Protein AF-A0A8G0KVG5-F1 (afdb_monomer)

Organism: NCBI:txid996

Sequence (451 aa):
MLKKNELNSLFNLFVPVLEEIKNEADISKFNIPILVYTGDQNNLPTIFERLNSKGTQLSKYQIYAATWSSYSTISILNREITENIKKKYDRLLEEGYEVENYDGSPRSFYSSQFSYFEYLFGLGKHLCQKYEYLFKDSSKVEQEDSIGFNLVNICLGLAFNEMDKLPEHLSKYSLSDFESKLLDSVDITYNLLKGFISLKMNKQKRIPINHTEFQIISIIGKIFHSKYDTNLSIKSEWNEKHINLKNNIPYHYLYDIIREHWKGSGDSKAYSIIFSTRYETQIPKNTWKNVFEEWLVNELDKKEKQRVGVNDKAILFLKYLYTHSLSAYEEISDKQFDIEHLIPVDRLKNYATKNNGLPISALPNLCLLETKLNREKGNDTFYEHFDNLVSLGEFTIEQAQKEIQNIEKYTYTSKNDLSFVNNINQSNYISFLKNRHNKIVDLFFEANNIV

Structure (mmCIF, N/CA/C/O backbone):
data_AF-A0A8G0KVG5-F1
#
_entry.id   AF-A0A8G0KVG5-F1
#
loop_
_atom_site.group_PDB
_atom_site.id
_atom_site.type_symbol
_atom_site.label_atom_id
_atom_site.label_alt_id
_atom_site.label_comp_id
_atom_site.label_asym_id
_atom_site.label_entity_id
_atom_site.label_seq_id
_atom_site.pdbx_PDB_ins_code
_atom_site.Cartn_x
_atom_site.Cartn_y
_atom_site.Cartn_z
_atom_site.occupancy
_atom_site.B_iso_or_equiv
_atom_site.auth_seq_id
_atom_site.auth_comp_id
_atom_site.auth_asym_id
_atom_site.auth_atom_id
_atom_site.pdbx_PDB_model_num
ATOM 1 N N . MET A 1 1 ? 66.832 -30.769 -14.740 1.00 56.16 1 MET A N 1
ATOM 2 C CA . MET A 1 1 ? 66.245 -30.756 -16.097 1.00 56.16 1 MET A CA 1
ATOM 3 C C . MET A 1 1 ? 66.056 -32.196 -16.527 1.00 56.16 1 MET A C 1
ATOM 5 O O . MET A 1 1 ? 67.052 -32.906 -16.602 1.00 56.16 1 MET A O 1
ATOM 9 N N . LEU A 1 2 ? 64.809 -32.631 -16.727 1.00 53.88 2 LEU A N 1
ATOM 10 C CA . LEU A 1 2 ? 64.518 -33.954 -17.290 1.00 53.88 2 LEU A CA 1
ATOM 11 C C . LEU A 1 2 ? 65.190 -34.068 -18.661 1.00 53.88 2 LEU A C 1
ATOM 13 O O . LEU A 1 2 ? 65.205 -33.101 -19.430 1.00 53.88 2 LEU A O 1
ATOM 17 N N . LYS A 1 3 ? 65.781 -35.225 -18.962 1.00 67.31 3 LYS A N 1
ATOM 18 C CA . LYS A 1 3 ? 66.397 -35.447 -20.275 1.00 67.31 3 LYS A CA 1
ATOM 19 C C . LYS A 1 3 ? 65.288 -35.407 -21.330 1.00 67.31 3 LYS A C 1
ATOM 21 O O . LYS A 1 3 ? 64.184 -35.879 -21.086 1.00 67.31 3 LYS A O 1
ATOM 26 N N . LYS A 1 4 ? 65.571 -34.880 -22.527 1.00 68.50 4 LYS A N 1
ATOM 27 C CA . LYS A 1 4 ? 64.592 -34.737 -23.630 1.00 68.50 4 LYS A CA 1
ATOM 28 C C . LYS A 1 4 ? 63.790 -36.024 -23.908 1.00 68.50 4 LYS A C 1
ATOM 30 O O . LYS A 1 4 ? 62.610 -35.961 -24.228 1.00 68.50 4 LYS A O 1
ATOM 35 N N . ASN A 1 5 ? 64.412 -37.186 -23.709 1.00 68.25 5 ASN A N 1
ATOM 36 C CA . ASN A 1 5 ? 63.772 -38.493 -23.873 1.00 68.25 5 ASN A CA 1
ATOM 37 C C . ASN A 1 5 ? 62.755 -38.826 -22.765 1.00 68.25 5 ASN A C 1
ATOM 39 O O . ASN A 1 5 ? 61.749 -39.468 -23.045 1.00 68.25 5 ASN A O 1
ATOM 43 N N . GLU A 1 6 ? 62.978 -38.368 -21.533 1.00 71.56 6 GLU A N 1
ATOM 44 C CA . GLU A 1 6 ? 62.042 -38.542 -20.412 1.00 71.56 6 GLU A CA 1
ATOM 45 C C . GLU A 1 6 ? 60.817 -37.633 -20.583 1.00 71.56 6 GLU A C 1
ATOM 47 O O . GLU A 1 6 ? 59.695 -38.065 -20.348 1.00 71.56 6 GLU A O 1
ATOM 52 N N . LEU A 1 7 ? 61.022 -36.410 -21.084 1.00 72.44 7 LEU A N 1
ATOM 53 C CA . LEU A 1 7 ? 59.951 -35.470 -21.442 1.00 72.44 7 LEU A CA 1
ATOM 54 C C . LEU A 1 7 ? 59.075 -35.994 -22.589 1.00 72.44 7 LEU A C 1
ATOM 56 O O . LEU A 1 7 ? 57.854 -35.924 -22.501 1.00 72.44 7 LEU A O 1
ATOM 60 N N . ASN A 1 8 ? 59.684 -36.574 -23.627 1.00 74.00 8 ASN A N 1
ATOM 61 C CA . ASN A 1 8 ? 58.945 -37.201 -24.727 1.00 74.00 8 ASN A CA 1
ATOM 62 C C . ASN A 1 8 ? 58.163 -38.440 -24.269 1.00 74.00 8 ASN A C 1
ATOM 64 O O . ASN A 1 8 ? 57.038 -38.648 -24.710 1.00 74.00 8 ASN A O 1
ATOM 68 N N . SER A 1 9 ? 58.738 -39.246 -23.370 1.00 76.38 9 SER A N 1
ATOM 69 C CA . SER A 1 9 ? 58.044 -40.396 -22.778 1.00 76.38 9 SER A CA 1
ATOM 70 C C . SER A 1 9 ? 56.827 -39.955 -21.960 1.00 76.38 9 SER A C 1
ATOM 72 O O . SER A 1 9 ? 55.739 -40.498 -22.130 1.00 76.38 9 SER A O 1
ATOM 74 N N . LEU A 1 10 ? 56.988 -38.911 -21.137 1.00 75.88 10 LEU A N 1
ATOM 75 C CA . LEU A 1 10 ? 55.899 -38.331 -20.353 1.00 75.88 10 LEU A CA 1
ATOM 76 C C . LEU A 1 10 ? 54.796 -37.766 -21.261 1.00 75.88 10 LEU A C 1
ATOM 78 O O . LEU A 1 10 ? 53.624 -38.049 -21.049 1.00 75.88 10 LEU A O 1
ATOM 82 N N . PHE A 1 11 ? 55.167 -37.012 -22.300 1.00 77.19 11 PHE A N 1
ATOM 83 C CA . PHE A 1 11 ? 54.219 -36.445 -23.260 1.00 77.19 11 PHE A CA 1
ATOM 84 C C . PHE A 1 11 ? 53.420 -37.539 -23.978 1.00 77.19 11 PHE A C 1
ATOM 86 O O . PHE A 1 11 ? 52.197 -37.468 -24.034 1.00 77.19 11 PHE A O 1
ATOM 93 N N . ASN A 1 12 ? 54.087 -38.603 -24.432 1.00 81.25 12 ASN A N 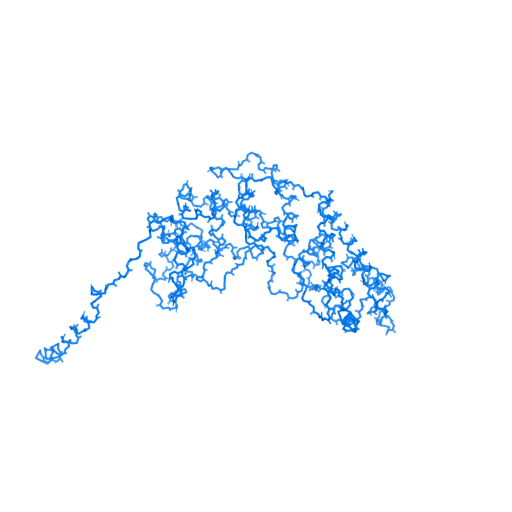1
ATOM 94 C CA . ASN A 1 12 ? 53.430 -39.743 -25.077 1.00 81.25 12 ASN A CA 1
ATOM 95 C C . ASN A 1 12 ? 52.484 -40.510 -24.139 1.00 81.25 12 ASN A C 1
ATOM 97 O O . ASN A 1 12 ? 51.557 -41.155 -24.616 1.00 81.25 12 ASN A O 1
ATOM 101 N N . LEU A 1 13 ? 52.690 -40.428 -22.822 1.00 82.50 13 LEU A N 1
ATOM 102 C CA . LEU A 1 13 ? 51.787 -40.986 -21.811 1.00 82.50 13 LEU A CA 1
ATOM 103 C C . LEU A 1 13 ? 50.518 -40.139 -21.630 1.00 82.50 13 LEU A C 1
ATOM 105 O O . LEU A 1 13 ? 49.460 -40.682 -21.327 1.00 82.50 13 LEU A O 1
ATOM 109 N N . PHE A 1 14 ? 50.613 -38.823 -21.840 1.00 79.69 14 PHE A N 1
ATOM 110 C CA . PHE A 1 14 ? 49.487 -37.890 -21.729 1.00 79.69 14 PHE A CA 1
ATOM 111 C C . PHE A 1 14 ? 48.660 -37.763 -23.010 1.00 79.69 14 PHE A C 1
ATOM 113 O O . PHE A 1 14 ? 47.478 -37.443 -22.922 1.00 79.69 14 PHE A O 1
ATOM 120 N N . VAL A 1 15 ? 49.240 -38.019 -24.188 1.00 85.75 15 VAL A N 1
ATOM 121 C CA . VAL A 1 15 ? 48.524 -37.931 -25.476 1.00 85.75 15 VAL A CA 1
ATOM 122 C C . VAL A 1 15 ? 47.227 -38.760 -25.491 1.00 85.75 15 VAL A C 1
ATOM 124 O O . VAL A 1 15 ? 46.194 -38.178 -25.813 1.00 85.75 15 VAL A O 1
ATOM 127 N N . PRO A 1 16 ? 47.208 -40.044 -25.076 1.00 87.31 16 PRO A N 1
ATOM 128 C CA . PRO A 1 16 ? 45.975 -40.835 -25.056 1.00 87.31 16 PRO A CA 1
ATOM 129 C C . PRO A 1 16 ? 44.911 -40.259 -24.116 1.00 87.31 16 PRO A C 1
ATOM 131 O O . PRO A 1 16 ? 43.738 -40.228 -24.465 1.00 87.31 16 PRO A O 1
ATOM 134 N N . VAL A 1 17 ? 45.324 -39.743 -22.952 1.00 85.69 17 VAL A N 1
ATOM 135 C CA . VAL A 1 17 ? 44.419 -39.117 -21.973 1.00 85.69 17 VAL A CA 1
ATOM 136 C C . VAL A 1 17 ? 43.808 -37.836 -22.543 1.00 85.69 17 VAL A C 1
ATOM 138 O O . VAL A 1 17 ? 42.618 -37.585 -22.381 1.00 85.69 17 VAL A O 1
ATOM 141 N N . LEU A 1 18 ? 44.601 -37.024 -23.249 1.00 84.00 18 LEU A N 1
ATOM 142 C CA . LEU A 1 18 ? 44.106 -35.823 -23.922 1.00 84.00 18 LEU A CA 1
ATOM 143 C C . LEU A 1 18 ? 43.159 -36.161 -25.079 1.00 84.00 18 LEU A C 1
ATOM 145 O O . LEU A 1 18 ? 42.185 -35.442 -25.289 1.00 84.00 18 LEU A O 1
ATOM 149 N N . GLU A 1 19 ? 43.420 -37.239 -25.820 1.00 86.69 19 GLU A N 1
ATOM 150 C CA . GLU A 1 19 ? 42.517 -37.724 -26.868 1.00 86.69 19 GLU A CA 1
ATOM 151 C C . GLU A 1 19 ? 41.203 -38.259 -26.290 1.00 86.69 19 GLU A C 1
ATOM 153 O O . GLU A 1 19 ? 40.143 -37.980 -26.845 1.00 86.69 19 GLU A O 1
ATOM 158 N N . GLU A 1 20 ? 41.247 -38.962 -25.159 1.00 85.19 20 GLU A N 1
ATOM 159 C CA . GLU A 1 20 ? 40.061 -39.448 -24.449 1.00 85.19 20 GLU A CA 1
ATOM 160 C C . GLU A 1 20 ? 39.215 -38.285 -23.918 1.00 85.19 20 GLU A C 1
ATOM 162 O O . GLU A 1 20 ? 38.034 -38.198 -24.248 1.00 85.19 20 GLU A O 1
ATOM 167 N N . ILE A 1 21 ? 39.831 -37.309 -23.237 1.00 83.75 21 ILE A N 1
ATOM 168 C CA . ILE A 1 21 ? 39.150 -36.079 -22.796 1.00 83.75 21 ILE A CA 1
ATOM 169 C C . ILE A 1 21 ? 38.545 -35.337 -23.990 1.00 83.75 21 ILE A C 1
ATOM 171 O O . ILE A 1 21 ? 37.406 -34.886 -23.921 1.00 83.75 21 ILE A O 1
ATOM 175 N N . LYS A 1 22 ? 39.279 -35.215 -25.102 1.00 82.94 22 LYS A N 1
ATOM 176 C CA . LYS A 1 22 ? 38.780 -34.555 -26.316 1.00 82.94 22 LYS A CA 1
ATOM 177 C C . LYS A 1 22 ? 37.585 -35.295 -26.920 1.00 82.94 22 LYS A C 1
ATOM 179 O O . LYS A 1 22 ? 36.676 -34.641 -27.417 1.00 82.94 22 LYS A O 1
ATOM 184 N N . ASN A 1 23 ? 37.588 -36.626 -26.887 1.00 82.06 23 ASN A N 1
ATOM 185 C CA . ASN A 1 23 ? 36.496 -37.449 -27.399 1.00 82.06 23 ASN A CA 1
ATOM 186 C C . ASN A 1 23 ? 35.261 -37.412 -26.489 1.00 82.06 23 ASN A C 1
ATOM 188 O O . ASN A 1 23 ? 34.146 -37.387 -27.005 1.00 82.06 23 ASN A O 1
ATOM 192 N N . GLU A 1 24 ? 35.438 -37.394 -25.166 1.00 78.75 24 GLU A N 1
ATOM 193 C CA . GLU A 1 24 ? 34.330 -37.281 -24.207 1.00 78.75 24 GLU A CA 1
ATOM 194 C C . GLU A 1 24 ? 33.759 -35.858 -24.130 1.00 78.75 24 GLU A C 1
ATOM 196 O O . GLU A 1 24 ? 32.553 -35.683 -23.965 1.00 78.75 24 GLU A O 1
ATOM 201 N N . ALA A 1 25 ? 34.599 -34.835 -24.311 1.00 75.75 25 ALA A N 1
ATOM 202 C CA . ALA A 1 25 ? 34.189 -33.432 -24.379 1.00 75.75 25 ALA A CA 1
ATOM 203 C C . ALA A 1 25 ? 33.683 -33.009 -25.774 1.00 75.75 25 ALA A C 1
ATOM 205 O O . ALA A 1 25 ? 33.349 -31.839 -25.978 1.00 75.75 25 ALA A O 1
ATOM 206 N N . ASP A 1 26 ? 33.629 -33.928 -26.746 1.00 77.25 26 ASP A N 1
ATOM 207 C CA . ASP A 1 26 ? 33.134 -33.655 -28.095 1.00 77.25 26 ASP A CA 1
ATOM 208 C C . ASP A 1 26 ? 31.605 -33.508 -28.104 1.00 77.25 26 ASP A C 1
ATOM 210 O O . ASP A 1 26 ? 30.842 -34.435 -28.397 1.00 77.25 26 ASP A O 1
ATOM 214 N N . ILE A 1 27 ? 31.150 -32.293 -27.805 1.00 76.38 27 ILE A N 1
ATOM 215 C CA . ILE A 1 27 ? 29.731 -31.939 -27.799 1.00 76.38 27 ILE A CA 1
ATOM 216 C C . ILE A 1 27 ? 29.104 -31.894 -29.203 1.00 76.38 27 ILE A C 1
ATOM 218 O O . ILE A 1 27 ? 27.886 -31.787 -29.313 1.00 76.38 27 ILE A O 1
ATOM 222 N N . SER A 1 28 ? 29.888 -32.016 -30.285 1.00 76.12 28 SER A N 1
ATOM 223 C CA . SER A 1 28 ? 29.360 -31.981 -31.661 1.00 76.12 28 SER A CA 1
ATOM 224 C C . SER A 1 28 ? 28.444 -33.167 -31.986 1.00 76.12 28 SER A C 1
ATOM 226 O O . SER A 1 28 ? 27.612 -33.085 -32.888 1.00 76.12 28 SER A O 1
ATOM 228 N N . LYS A 1 29 ? 28.567 -34.260 -31.223 1.00 72.62 29 LYS A N 1
ATOM 229 C CA . LYS A 1 29 ? 27.732 -35.464 -31.344 1.00 72.62 29 LYS A CA 1
ATOM 230 C C . LYS A 1 29 ? 26.440 -35.386 -30.532 1.00 72.62 29 LYS A C 1
ATOM 232 O O . LYS A 1 29 ? 25.602 -36.282 -30.642 1.00 72.62 29 LYS A O 1
ATOM 237 N N . PHE A 1 30 ? 26.263 -34.351 -29.708 1.00 73.12 30 PHE A N 1
ATOM 238 C CA . PHE A 1 30 ? 25.028 -34.164 -28.959 1.00 73.12 30 PHE A CA 1
ATOM 239 C C . PHE A 1 30 ? 23.945 -33.610 -29.881 1.00 73.12 30 PHE A C 1
ATOM 241 O O . PHE A 1 30 ? 24.033 -32.495 -30.391 1.00 73.12 30 PHE A O 1
ATOM 248 N N . ASN A 1 31 ? 22.873 -34.380 -30.048 1.00 70.62 31 ASN A N 1
ATOM 249 C CA . ASN A 1 31 ? 21.660 -33.880 -30.675 1.00 70.62 31 ASN A CA 1
ATOM 250 C C . ASN A 1 31 ? 20.958 -32.952 -29.682 1.00 70.62 31 ASN A C 1
ATOM 252 O O . ASN A 1 31 ? 20.288 -33.420 -28.761 1.00 70.62 31 ASN A O 1
ATOM 256 N N . ILE A 1 32 ? 21.127 -31.642 -29.855 1.00 70.56 32 ILE A N 1
ATOM 257 C CA . ILE A 1 32 ? 20.391 -30.646 -29.075 1.00 70.56 32 ILE A CA 1
ATOM 258 C C . ILE A 1 32 ? 18.950 -30.625 -29.600 1.00 70.56 32 ILE A C 1
ATOM 260 O O . ILE A 1 32 ? 18.738 -30.282 -30.766 1.00 70.56 32 ILE A O 1
ATOM 264 N N . PRO A 1 33 ? 17.943 -30.998 -28.792 1.00 67.50 33 PRO A N 1
ATOM 265 C CA . PRO A 1 33 ? 16.557 -30.912 -29.219 1.00 67.50 33 PRO A CA 1
ATOM 266 C C . PRO A 1 33 ? 16.169 -29.438 -29.366 1.00 67.50 33 PRO A C 1
ATOM 268 O O . PRO A 1 33 ? 16.133 -28.691 -28.390 1.00 67.50 33 PRO A O 1
ATOM 271 N N . ILE A 1 34 ? 15.872 -29.022 -30.596 1.00 70.25 34 ILE A N 1
ATOM 272 C CA . ILE A 1 34 ? 15.361 -27.683 -30.888 1.00 70.25 34 ILE A CA 1
ATOM 273 C C . ILE A 1 34 ? 13.839 -27.760 -30.913 1.00 70.25 34 ILE A C 1
ATOM 275 O O . ILE A 1 34 ? 13.256 -28.483 -31.722 1.00 70.25 34 ILE A O 1
ATOM 279 N N . LEU A 1 35 ? 13.190 -26.994 -30.039 1.00 67.94 35 LEU A N 1
ATOM 280 C CA . LEU A 1 35 ? 11.746 -26.817 -30.069 1.00 67.94 35 LEU A CA 1
ATOM 281 C C . LEU A 1 35 ? 11.436 -25.513 -30.801 1.00 67.94 35 LEU A C 1
ATOM 283 O O . LEU A 1 35 ? 11.705 -24.426 -30.299 1.00 67.94 35 LEU A O 1
ATOM 287 N N . VAL A 1 36 ? 10.882 -25.634 -32.006 1.00 75.38 36 VAL A N 1
ATOM 288 C CA . VAL A 1 36 ? 10.450 -24.486 -32.807 1.00 75.38 36 VAL A CA 1
ATOM 289 C C . VAL A 1 36 ? 8.970 -24.245 -32.540 1.00 75.38 36 VAL A C 1
ATOM 291 O O . VAL A 1 36 ? 8.126 -25.069 -32.887 1.00 75.38 36 VAL A O 1
ATOM 294 N N . TYR A 1 37 ? 8.655 -23.115 -31.914 1.00 76.88 37 TYR A N 1
ATOM 295 C CA . TYR A 1 37 ? 7.284 -22.652 -31.733 1.00 76.88 37 TYR A CA 1
ATOM 296 C C . TYR A 1 37 ? 6.958 -21.579 -32.778 1.00 76.88 37 TYR A C 1
ATOM 298 O O . TYR A 1 37 ? 7.712 -20.626 -32.947 1.00 76.88 37 TYR A O 1
ATOM 306 N N . THR A 1 38 ? 5.837 -21.744 -33.481 1.00 78.50 38 THR A N 1
ATOM 307 C CA . THR A 1 38 ? 5.419 -20.892 -34.611 1.00 78.50 38 THR A CA 1
ATOM 308 C C . THR A 1 38 ? 4.141 -20.088 -34.339 1.00 78.50 38 THR A C 1
ATOM 310 O O . THR A 1 38 ? 3.518 -19.594 -35.276 1.00 78.50 38 THR A O 1
ATOM 313 N N . GLY A 1 39 ? 3.710 -19.976 -33.078 1.00 80.00 39 GLY A N 1
ATOM 314 C CA . GLY A 1 39 ? 2.531 -19.188 -32.698 1.00 80.00 39 GLY A CA 1
ATOM 315 C C . GLY A 1 39 ? 2.872 -17.791 -32.170 1.00 80.00 39 GLY A C 1
ATOM 316 O O . GLY A 1 39 ? 4.007 -17.336 -32.272 1.00 80.00 39 GLY A O 1
ATOM 317 N N . ASP A 1 40 ? 1.884 -17.121 -31.566 1.00 76.88 40 ASP A N 1
ATOM 318 C CA . ASP A 1 40 ? 2.051 -15.783 -30.980 1.00 76.88 40 ASP A CA 1
ATOM 319 C C . ASP A 1 40 ? 3.157 -15.768 -29.908 1.00 76.88 40 ASP A C 1
ATOM 321 O O . ASP A 1 40 ? 3.127 -16.582 -28.974 1.00 76.88 40 ASP A O 1
ATOM 325 N N . GLN A 1 41 ? 4.104 -14.834 -30.051 1.00 72.19 41 GLN A N 1
ATOM 326 C CA . GLN A 1 41 ? 5.237 -14.593 -29.157 1.00 72.19 41 GLN A CA 1
ATOM 327 C C . GLN A 1 41 ? 4.792 -14.302 -27.717 1.00 72.19 41 GLN A C 1
ATOM 329 O O . GLN A 1 41 ? 5.483 -14.688 -26.776 1.00 72.19 41 GLN A O 1
ATOM 334 N N . ASN A 1 42 ? 3.593 -13.742 -27.530 1.00 71.00 42 ASN A N 1
ATOM 335 C CA . ASN A 1 42 ? 3.002 -13.495 -26.211 1.00 71.00 42 ASN A CA 1
ATOM 336 C C . ASN A 1 42 ? 2.798 -14.775 -25.386 1.00 71.00 42 ASN A C 1
ATOM 338 O O . ASN A 1 42 ? 2.718 -14.724 -24.160 1.00 71.00 42 ASN A O 1
ATOM 342 N N . ASN A 1 43 ? 2.739 -15.941 -26.037 1.00 75.06 43 ASN A N 1
ATOM 343 C CA . ASN A 1 43 ? 2.622 -17.227 -25.352 1.00 75.06 43 ASN A CA 1
ATOM 344 C C . ASN A 1 43 ? 3.979 -17.796 -24.915 1.00 75.06 43 ASN A C 1
ATOM 346 O O . ASN A 1 43 ? 3.994 -18.793 -24.188 1.00 75.06 43 ASN A O 1
ATOM 350 N N . LEU A 1 44 ? 5.110 -17.206 -25.336 1.00 74.19 44 LEU A N 1
ATOM 351 C CA . LEU A 1 44 ? 6.444 -17.710 -24.998 1.00 74.19 44 LEU A CA 1
ATOM 352 C C . LEU A 1 44 ? 6.640 -17.876 -23.488 1.00 74.19 44 LEU A C 1
ATOM 354 O O . LEU A 1 44 ? 7.084 -18.958 -23.106 1.00 74.19 44 LEU A O 1
ATOM 358 N N . PRO A 1 45 ? 6.258 -16.921 -22.611 1.00 70.75 45 PRO A N 1
ATOM 359 C CA . PRO A 1 45 ? 6.402 -17.116 -21.172 1.00 70.75 45 PRO A CA 1
ATOM 360 C C . PRO A 1 45 ? 5.681 -18.363 -20.656 1.00 70.75 45 PRO A C 1
ATOM 362 O O . PRO A 1 45 ? 6.278 -19.192 -19.973 1.00 70.75 45 PRO A O 1
ATOM 365 N N . THR A 1 46 ? 4.427 -18.559 -21.065 1.00 71.94 46 THR A N 1
ATOM 366 C CA . THR A 1 46 ? 3.624 -19.722 -20.667 1.00 71.94 46 THR A CA 1
ATOM 367 C C . THR A 1 46 ? 4.169 -21.035 -21.235 1.00 71.94 46 THR A C 1
ATOM 369 O O . THR A 1 46 ? 4.090 -22.076 -20.582 1.00 71.94 46 THR A O 1
ATOM 372 N N . ILE A 1 47 ? 4.720 -21.018 -22.451 1.00 74.50 47 ILE A N 1
ATOM 373 C CA . ILE A 1 47 ? 5.329 -22.197 -23.079 1.00 74.50 47 ILE A CA 1
ATOM 374 C C . ILE A 1 47 ? 6.625 -22.575 -22.360 1.00 74.50 47 ILE A C 1
ATOM 376 O O . ILE A 1 47 ? 6.806 -23.742 -22.012 1.00 74.50 47 ILE A O 1
ATOM 380 N N . PHE A 1 48 ? 7.491 -21.597 -22.084 1.00 72.06 48 PHE A N 1
ATOM 381 C CA . PHE A 1 48 ? 8.739 -21.812 -21.354 1.00 72.06 48 PHE A CA 1
ATOM 382 C C . PHE A 1 48 ? 8.490 -22.335 -19.936 1.00 72.06 48 PHE A C 1
ATOM 384 O O . PHE A 1 48 ? 9.135 -23.306 -19.541 1.00 72.06 48 PHE A O 1
ATOM 391 N N . GLU A 1 49 ? 7.521 -21.777 -19.201 1.00 69.50 49 GLU A N 1
ATOM 392 C CA . GLU A 1 49 ? 7.127 -22.281 -17.874 1.00 69.50 49 GLU A CA 1
ATOM 393 C C . GLU A 1 49 ? 6.688 -23.753 -17.914 1.00 69.50 49 GLU A C 1
ATOM 395 O O . GLU A 1 49 ? 7.063 -24.540 -17.043 1.00 69.50 49 GLU A O 1
ATOM 400 N N . ARG A 1 50 ? 5.917 -24.156 -18.935 1.00 71.38 50 ARG A N 1
ATOM 401 C CA . ARG A 1 50 ? 5.445 -25.545 -19.082 1.00 71.38 50 ARG A CA 1
ATOM 402 C C . ARG A 1 50 ? 6.559 -26.518 -19.463 1.00 71.38 50 ARG A C 1
ATOM 404 O O . ARG A 1 50 ? 6.534 -27.665 -19.020 1.00 71.38 50 ARG A O 1
ATOM 411 N N . LEU A 1 51 ? 7.512 -26.085 -20.287 1.00 70.94 51 LEU A N 1
ATOM 412 C CA . LEU A 1 51 ? 8.631 -26.918 -20.734 1.00 70.94 51 LEU A CA 1
ATOM 413 C C . LEU A 1 51 ? 9.680 -27.106 -19.628 1.00 70.94 51 LEU A C 1
ATOM 415 O O . LEU A 1 51 ? 10.113 -28.231 -19.377 1.00 70.94 51 LEU A O 1
ATOM 419 N N . ASN A 1 52 ? 10.033 -26.040 -18.904 1.00 64.94 52 ASN A N 1
ATOM 420 C CA . ASN A 1 52 ? 11.040 -26.062 -17.839 1.00 64.94 52 ASN A CA 1
ATOM 421 C C . ASN A 1 52 ? 10.449 -26.457 -16.473 1.00 64.94 52 ASN A C 1
ATOM 423 O O . ASN A 1 52 ? 10.563 -25.738 -15.483 1.00 64.94 52 ASN A O 1
ATOM 427 N N . SER A 1 53 ? 9.839 -27.643 -16.397 1.00 61.41 53 SER A N 1
ATOM 428 C CA . SER A 1 53 ? 9.234 -28.153 -15.152 1.00 61.41 53 SER A CA 1
ATOM 429 C C . SER A 1 53 ? 10.230 -28.766 -14.153 1.00 61.41 53 SER A C 1
ATOM 431 O O . SER A 1 53 ? 9.870 -28.968 -12.995 1.00 61.41 53 SER A O 1
ATOM 433 N N . LYS A 1 54 ? 11.469 -29.079 -14.572 1.00 59.19 54 LYS A N 1
ATOM 434 C CA . LYS A 1 54 ? 12.478 -29.778 -13.741 1.00 59.19 54 LYS A CA 1
ATOM 435 C C . LYS A 1 54 ? 13.836 -29.064 -13.599 1.00 59.19 54 LYS A C 1
ATOM 437 O O . LYS A 1 54 ? 14.678 -29.558 -12.857 1.00 59.19 54 LYS A O 1
ATOM 442 N N . GLY A 1 55 ? 14.058 -27.946 -14.298 1.00 63.97 55 GLY A N 1
ATOM 443 C CA . GLY A 1 55 ? 15.287 -27.136 -14.223 1.00 63.97 55 GLY A CA 1
ATOM 444 C C . GLY A 1 55 ? 15.073 -25.798 -13.505 1.00 63.97 55 GLY A C 1
ATOM 445 O O . GLY A 1 55 ? 13.980 -25.535 -13.007 1.00 63.97 55 GLY A O 1
ATOM 446 N N . THR A 1 56 ? 16.097 -24.936 -13.470 1.00 68.44 56 THR A N 1
ATOM 447 C CA . THR A 1 56 ? 15.962 -23.558 -12.963 1.00 68.44 56 THR A CA 1
ATOM 448 C C . THR A 1 56 ? 14.928 -22.808 -13.801 1.00 68.44 56 THR A C 1
ATOM 450 O O . THR A 1 56 ? 15.129 -22.582 -14.994 1.00 68.44 56 THR A O 1
ATOM 453 N N . GLN A 1 57 ? 13.797 -22.457 -13.188 1.00 70.12 57 GLN A N 1
ATOM 454 C CA . GLN A 1 57 ? 12.717 -21.750 -13.868 1.00 70.12 57 GLN A CA 1
ATOM 455 C C . GLN A 1 57 ? 13.110 -20.296 -14.115 1.00 70.12 57 GLN A C 1
ATOM 457 O O . GLN A 1 57 ? 13.457 -19.578 -13.177 1.00 70.12 57 GLN A O 1
ATOM 462 N N . LEU A 1 58 ? 13.029 -19.870 -15.376 1.00 76.44 58 LEU A N 1
ATOM 463 C CA . LEU A 1 58 ? 13.176 -18.465 -15.732 1.00 76.44 58 LEU A CA 1
ATOM 464 C C . LEU A 1 58 ? 11.926 -17.696 -15.306 1.00 76.44 58 LEU A C 1
ATOM 466 O O . LEU A 1 58 ? 10.804 -18.163 -15.512 1.00 76.44 58 LEU A O 1
ATOM 470 N N . SER A 1 59 ? 12.110 -16.504 -14.746 1.00 84.38 59 SER A N 1
ATOM 471 C CA . SER A 1 59 ? 10.994 -15.602 -14.479 1.00 84.38 59 SER A CA 1
ATOM 472 C C . SER A 1 59 ? 10.407 -15.078 -15.795 1.00 84.38 59 SER A C 1
ATOM 474 O O . SER A 1 59 ? 11.098 -14.992 -16.814 1.00 84.38 59 SER A O 1
ATOM 476 N N . LYS A 1 60 ? 9.131 -14.665 -15.792 1.00 86.81 60 LYS A N 1
ATOM 477 C CA . LYS A 1 60 ? 8.498 -14.065 -16.983 1.00 86.81 60 LYS A CA 1
ATOM 478 C C . LYS A 1 60 ? 9.319 -12.903 -17.565 1.00 86.81 60 LYS A C 1
ATOM 480 O O . LYS A 1 60 ? 9.375 -12.734 -18.777 1.00 86.81 60 LYS A O 1
ATOM 485 N N . TYR A 1 61 ? 9.988 -12.134 -16.701 1.00 90.88 61 TYR A N 1
ATOM 486 C CA . TYR A 1 61 ? 10.829 -11.001 -17.086 1.00 90.88 61 TYR A CA 1
ATOM 487 C C . TYR A 1 61 ? 12.117 -11.447 -17.773 1.00 90.88 61 TYR A C 1
ATOM 489 O O . TYR A 1 61 ? 12.525 -10.832 -18.751 1.00 90.88 61 TYR A O 1
ATOM 497 N N . GLN A 1 62 ? 12.720 -12.544 -17.312 1.00 87.69 62 GLN A N 1
ATOM 498 C CA . GLN A 1 62 ? 13.869 -13.162 -17.974 1.00 87.69 62 GLN A CA 1
ATOM 499 C C . GLN A 1 62 ? 13.486 -13.739 -19.345 1.00 87.69 62 GLN A C 1
ATOM 501 O O . GLN A 1 62 ? 14.262 -13.643 -20.292 1.00 87.69 62 GLN A O 1
ATOM 506 N N . ILE A 1 63 ? 12.271 -14.282 -19.483 1.00 85.75 63 ILE A N 1
ATOM 507 C CA . ILE A 1 63 ? 11.767 -14.762 -20.778 1.00 85.75 63 ILE A CA 1
ATOM 508 C C . ILE A 1 63 ? 11.573 -13.594 -21.756 1.00 85.75 63 ILE A C 1
ATOM 510 O O . ILE A 1 63 ? 12.024 -13.685 -22.896 1.00 85.75 63 ILE A O 1
ATOM 514 N N . TYR A 1 64 ? 10.981 -12.475 -21.318 1.00 87.19 64 TYR A N 1
ATOM 515 C CA . TYR A 1 64 ? 10.915 -11.265 -22.148 1.00 87.19 64 TYR A CA 1
ATOM 516 C C . TYR A 1 64 ? 12.310 -10.738 -22.499 1.00 87.19 64 TYR A C 1
ATOM 518 O O . TYR A 1 64 ? 12.565 -10.424 -23.659 1.00 87.19 64 TYR A O 1
ATOM 526 N N . ALA A 1 65 ? 13.244 -10.729 -21.547 1.00 87.31 65 ALA A N 1
ATOM 527 C CA . ALA A 1 65 ? 14.614 -10.280 -21.780 1.00 87.31 65 ALA A CA 1
ATOM 528 C C . ALA A 1 65 ? 15.330 -11.056 -22.893 1.00 87.31 65 ALA A C 1
ATOM 530 O O . ALA A 1 65 ? 16.060 -10.456 -23.678 1.00 87.31 65 ALA A O 1
ATOM 531 N N . ALA A 1 66 ? 15.078 -12.363 -23.025 1.00 84.62 66 ALA A N 1
ATOM 532 C CA . ALA A 1 66 ? 15.642 -13.165 -24.113 1.00 84.62 66 ALA A CA 1
ATOM 533 C C . ALA A 1 66 ? 15.201 -12.668 -25.505 1.00 84.62 66 ALA A C 1
ATOM 535 O O . ALA A 1 66 ? 15.974 -12.719 -26.466 1.00 84.62 66 ALA A O 1
ATOM 536 N N . THR A 1 67 ? 13.982 -12.129 -25.607 1.00 84.62 67 THR A N 1
ATOM 537 C CA . THR A 1 67 ? 13.454 -11.537 -26.848 1.00 84.62 67 THR A CA 1
ATOM 538 C C . THR A 1 67 ? 14.040 -10.158 -27.157 1.00 84.62 67 THR A C 1
ATOM 540 O O . THR A 1 67 ? 13.892 -9.666 -28.271 1.00 84.62 67 THR A O 1
ATOM 543 N N . TRP A 1 68 ? 14.748 -9.542 -26.205 1.00 90.00 68 TRP A N 1
ATOM 544 C CA . TRP A 1 68 ? 15.337 -8.210 -26.355 1.00 90.00 68 TRP A CA 1
ATOM 545 C C . TRP A 1 68 ? 16.788 -8.223 -26.851 1.00 90.00 68 TRP A C 1
ATOM 547 O O . TRP A 1 68 ? 17.403 -7.166 -26.976 1.00 90.00 68 TRP A O 1
ATOM 557 N N . SER A 1 69 ? 17.338 -9.399 -27.159 1.00 79.94 69 SER A N 1
ATOM 558 C CA . SER A 1 69 ? 18.731 -9.586 -27.595 1.00 79.94 69 SER A CA 1
ATOM 559 C C . SER A 1 69 ? 19.121 -8.797 -28.853 1.00 79.94 69 SER A C 1
ATOM 561 O O . SER A 1 69 ? 20.300 -8.526 -29.060 1.00 79.94 69 SER A O 1
ATOM 563 N N . SER A 1 70 ? 18.154 -8.393 -29.682 1.00 85.44 70 SER A N 1
ATOM 564 C CA . SER A 1 70 ? 18.386 -7.581 -30.883 1.00 85.44 70 SER A CA 1
ATOM 565 C C . SER A 1 70 ? 18.467 -6.071 -30.630 1.00 85.44 70 SER A C 1
ATOM 567 O O . SER A 1 70 ? 18.785 -5.328 -31.558 1.00 85.44 70 SER A O 1
ATOM 569 N N . TYR A 1 71 ? 18.137 -5.590 -29.428 1.00 88.50 71 TYR A N 1
ATOM 570 C CA . TYR A 1 71 ? 18.148 -4.159 -29.118 1.00 88.50 71 TYR A CA 1
ATOM 571 C C . TYR A 1 71 ? 19.526 -3.698 -28.640 1.00 88.50 71 TYR A C 1
ATOM 573 O O . TYR A 1 71 ? 20.214 -4.396 -27.897 1.00 88.50 71 TYR A O 1
ATOM 581 N N . SER A 1 72 ? 19.908 -2.484 -29.041 1.00 88.25 72 SER A N 1
ATOM 582 C CA . SER A 1 72 ? 21.152 -1.855 -28.598 1.00 88.25 72 SER A CA 1
ATOM 583 C C . SER A 1 72 ? 21.167 -1.636 -27.086 1.00 88.25 72 SER A C 1
ATOM 585 O O . SER A 1 72 ? 20.147 -1.322 -26.473 1.00 88.25 72 SER A O 1
ATOM 587 N N . THR A 1 73 ? 22.354 -1.738 -26.496 1.00 91.06 73 THR A N 1
ATOM 588 C CA . THR A 1 73 ? 22.586 -1.387 -25.094 1.00 91.06 73 THR A CA 1
ATOM 589 C C . THR A 1 73 ? 22.426 0.119 -24.856 1.00 91.06 73 THR A C 1
ATOM 591 O O . THR A 1 73 ? 22.621 0.926 -25.767 1.00 91.06 73 THR A O 1
ATOM 594 N N . ILE A 1 74 ? 22.110 0.497 -23.620 1.00 93.75 74 ILE A N 1
ATOM 595 C CA . ILE A 1 74 ? 21.799 1.861 -23.187 1.00 93.75 74 ILE A CA 1
ATOM 596 C C . ILE A 1 74 ? 22.736 2.334 -22.072 1.00 93.75 74 ILE A C 1
ATOM 598 O O . ILE A 1 74 ? 23.262 1.542 -21.292 1.00 93.75 74 ILE A O 1
ATOM 602 N N . SER A 1 75 ? 22.902 3.651 -21.960 1.00 93.00 75 SER A N 1
ATOM 603 C CA . SER A 1 75 ? 23.631 4.283 -20.856 1.00 93.00 75 SER A CA 1
ATOM 604 C C . SER A 1 75 ? 22.674 4.665 -19.728 1.00 93.00 75 SER A C 1
ATOM 606 O O . SER A 1 75 ? 21.668 5.335 -19.972 1.00 93.00 75 SER A O 1
ATOM 608 N N . ILE A 1 76 ? 22.998 4.276 -18.492 1.00 94.62 76 ILE A N 1
ATOM 609 C CA . ILE A 1 76 ? 22.211 4.590 -17.293 1.00 94.62 76 ILE A CA 1
ATOM 610 C C . ILE A 1 76 ? 22.963 5.646 -16.477 1.00 94.62 76 ILE A C 1
ATOM 612 O O . ILE A 1 76 ? 24.048 5.388 -15.965 1.00 94.62 76 ILE A O 1
ATOM 616 N N . LEU A 1 77 ? 22.382 6.842 -16.333 1.00 93.06 77 LEU A N 1
ATOM 617 C CA . LEU A 1 77 ? 23.012 7.941 -15.583 1.00 93.06 77 LEU A CA 1
ATOM 618 C C . LEU A 1 77 ? 22.754 7.873 -14.071 1.00 93.06 77 LEU A C 1
ATOM 620 O O . LEU A 1 77 ? 23.514 8.443 -13.284 1.00 93.06 77 LEU A O 1
ATOM 624 N N . ASN A 1 78 ? 21.677 7.208 -13.653 1.00 94.88 78 ASN A N 1
ATOM 625 C CA . ASN A 1 78 ? 21.296 7.117 -12.251 1.00 94.88 78 ASN A CA 1
ATOM 626 C C . ASN A 1 78 ? 22.142 6.074 -11.517 1.00 94.88 78 ASN A C 1
ATOM 628 O O . ASN A 1 78 ? 22.005 4.865 -11.724 1.00 94.88 78 ASN A O 1
ATOM 632 N N . ARG A 1 79 ? 22.996 6.566 -10.614 1.00 93.88 79 ARG A N 1
ATOM 633 C CA . ARG A 1 79 ? 23.932 5.724 -9.869 1.00 93.88 79 ARG A CA 1
ATOM 634 C C . ARG A 1 79 ? 23.236 4.702 -8.982 1.00 93.88 79 ARG A C 1
ATOM 636 O O . ARG A 1 79 ? 23.679 3.563 -8.959 1.00 93.88 79 ARG A O 1
ATOM 643 N N . GLU A 1 80 ? 22.131 5.054 -8.332 1.00 95.38 80 GLU A N 1
ATOM 644 C CA . GLU A 1 80 ? 21.398 4.133 -7.450 1.00 95.38 80 GLU A CA 1
ATOM 645 C C . GLU A 1 80 ? 20.858 2.911 -8.213 1.00 95.38 80 GLU A C 1
ATOM 647 O O . GLU A 1 80 ? 20.824 1.798 -7.689 1.00 95.38 80 GLU A O 1
ATOM 652 N N . ILE A 1 81 ? 20.479 3.095 -9.482 1.00 96.50 81 ILE A N 1
ATOM 653 C CA . ILE A 1 81 ? 20.061 1.999 -10.368 1.00 96.50 81 ILE A CA 1
ATOM 654 C C . ILE A 1 81 ? 21.268 1.134 -10.733 1.00 96.50 81 ILE A C 1
ATOM 656 O O . ILE A 1 81 ? 21.216 -0.085 -10.567 1.00 96.50 81 ILE A O 1
ATOM 660 N N . THR A 1 82 ? 22.374 1.750 -11.166 1.00 94.88 82 THR A N 1
ATOM 661 C CA . THR A 1 82 ? 23.594 1.003 -11.516 1.00 94.88 82 THR A CA 1
ATOM 662 C C . THR A 1 82 ? 24.181 0.249 -10.323 1.00 94.88 82 THR A C 1
ATOM 664 O O . THR A 1 82 ? 24.594 -0.893 -10.478 1.00 94.88 82 THR A O 1
ATOM 667 N N . GLU A 1 83 ? 24.139 0.812 -9.114 1.00 93.88 83 GLU A N 1
ATOM 668 C CA . GLU A 1 83 ? 24.593 0.140 -7.891 1.00 93.88 83 GLU A CA 1
ATOM 669 C C . GLU A 1 83 ? 23.792 -1.127 -7.597 1.00 93.88 83 GLU A C 1
ATOM 671 O O . GLU A 1 83 ? 24.346 -2.140 -7.173 1.00 93.88 83 GLU A O 1
ATOM 676 N N . ASN A 1 84 ? 22.483 -1.109 -7.846 1.00 95.38 84 ASN A N 1
ATOM 677 C CA . ASN A 1 84 ? 21.661 -2.299 -7.664 1.00 95.38 84 ASN A CA 1
ATOM 678 C C . ASN A 1 84 ? 21.971 -3.386 -8.707 1.00 95.38 84 ASN A C 1
ATOM 680 O O . ASN A 1 84 ? 22.000 -4.564 -8.353 1.00 95.38 84 ASN A O 1
ATOM 684 N N . ILE A 1 85 ? 22.288 -3.010 -9.951 1.00 94.88 85 ILE A N 1
ATOM 685 C CA . ILE A 1 85 ? 22.783 -3.953 -10.972 1.00 94.88 85 ILE A CA 1
ATOM 686 C C . ILE A 1 85 ? 24.136 -4.533 -10.539 1.00 94.88 85 ILE A C 1
ATOM 688 O O . ILE A 1 85 ? 24.326 -5.748 -10.572 1.00 94.88 85 ILE A O 1
ATOM 692 N N . LYS A 1 86 ? 25.048 -3.685 -10.049 1.00 93.06 86 LYS A N 1
ATOM 693 C CA . LYS A 1 86 ? 26.360 -4.112 -9.554 1.00 93.06 86 LYS A CA 1
ATOM 694 C C . LYS A 1 86 ? 26.229 -5.149 -8.440 1.00 93.06 86 LYS A C 1
ATOM 696 O O . LYS A 1 86 ? 26.844 -6.207 -8.516 1.00 93.06 86 LYS A O 1
ATOM 701 N N . LYS A 1 87 ? 25.377 -4.883 -7.442 1.00 93.19 87 LYS A N 1
ATOM 702 C CA . LYS A 1 87 ? 25.111 -5.809 -6.326 1.00 93.19 87 LYS A CA 1
ATOM 703 C C . LYS A 1 87 ? 24.617 -7.173 -6.805 1.00 93.19 87 LYS A C 1
ATOM 705 O O . LYS A 1 87 ? 24.998 -8.184 -6.222 1.00 93.19 87 LYS A O 1
ATOM 710 N N . LYS A 1 88 ? 23.795 -7.219 -7.861 1.00 92.69 88 LYS A N 1
ATOM 711 C CA . LYS A 1 88 ? 23.381 -8.485 -8.482 1.00 92.69 88 LYS A CA 1
ATOM 712 C C . LYS A 1 88 ? 24.582 -9.245 -9.035 1.00 92.69 88 LYS A C 1
ATOM 714 O O . LYS A 1 88 ? 24.707 -10.433 -8.765 1.00 92.69 88 LYS A O 1
ATOM 719 N N . TYR A 1 89 ? 25.455 -8.589 -9.793 1.00 92.00 89 TYR A N 1
ATOM 720 C CA . TYR A 1 89 ? 26.621 -9.267 -10.358 1.00 92.00 89 TYR A CA 1
ATOM 721 C C . TYR A 1 89 ? 27.638 -9.683 -9.301 1.00 92.00 89 TYR A C 1
ATOM 723 O O . TYR A 1 89 ? 28.106 -10.814 -9.348 1.00 92.00 89 TYR A O 1
ATOM 731 N N . ASP A 1 90 ? 27.925 -8.827 -8.317 1.00 91.00 90 ASP A N 1
ATOM 732 C CA . ASP A 1 90 ? 28.785 -9.179 -7.180 1.00 91.00 90 ASP A CA 1
ATOM 733 C C . ASP A 1 90 ? 28.264 -10.439 -6.482 1.00 91.00 90 ASP A C 1
ATOM 735 O O . ASP A 1 90 ? 29.025 -11.363 -6.209 1.00 91.00 90 ASP A O 1
ATOM 739 N N . ARG A 1 91 ? 26.944 -10.518 -6.276 1.00 90.62 91 ARG A N 1
ATOM 740 C CA . ARG A 1 91 ? 26.305 -11.688 -5.679 1.00 90.62 91 ARG A CA 1
ATOM 741 C C . ARG A 1 91 ? 26.457 -12.951 -6.532 1.00 90.62 91 ARG A C 1
ATOM 743 O O . ARG A 1 91 ? 26.692 -14.023 -5.986 1.00 90.62 91 ARG A O 1
ATOM 750 N N . LEU A 1 92 ? 26.340 -12.837 -7.854 1.00 87.50 92 LEU A N 1
ATOM 751 C CA . LEU A 1 92 ? 26.551 -13.964 -8.768 1.00 87.50 92 LEU A CA 1
ATOM 752 C C . LEU A 1 92 ? 28.014 -14.438 -8.756 1.00 87.50 92 LEU A C 1
ATOM 754 O O . LEU A 1 92 ? 28.254 -15.643 -8.722 1.00 87.50 92 LEU A O 1
ATOM 758 N N . LEU A 1 93 ? 28.982 -13.516 -8.703 1.00 87.94 93 LEU A N 1
ATOM 759 C CA . LEU A 1 93 ? 30.401 -13.860 -8.548 1.00 87.94 93 LEU A CA 1
ATOM 760 C C . LEU A 1 93 ? 30.668 -14.574 -7.211 1.00 87.94 93 LEU A C 1
ATOM 762 O O . LEU A 1 93 ? 31.382 -15.574 -7.183 1.00 87.94 93 LEU A O 1
ATOM 766 N N . GLU A 1 94 ? 30.072 -14.101 -6.108 1.00 88.38 94 GLU A N 1
ATOM 767 C CA . GLU A 1 94 ? 30.149 -14.761 -4.791 1.00 88.38 94 GLU A CA 1
ATOM 768 C C . GLU A 1 94 ? 29.594 -16.193 -4.818 1.00 88.38 94 GLU A C 1
ATOM 770 O O . GLU A 1 94 ? 30.086 -17.066 -4.103 1.00 88.38 94 GLU A O 1
ATOM 775 N N . GLU A 1 95 ? 28.575 -16.443 -5.641 1.00 87.06 95 GLU A N 1
ATOM 776 C CA . GLU A 1 95 ? 27.976 -17.766 -5.839 1.00 87.06 95 GLU A CA 1
ATOM 777 C C . GLU A 1 95 ? 28.765 -18.647 -6.827 1.00 87.06 95 GLU A C 1
ATOM 779 O O . GLU A 1 95 ? 28.411 -19.808 -7.033 1.00 87.06 95 GLU A O 1
ATOM 784 N N . GLY A 1 96 ? 29.870 -18.134 -7.380 1.00 84.94 96 GLY A N 1
ATOM 785 C CA . GLY A 1 96 ? 30.784 -18.864 -8.258 1.00 84.94 96 GLY A CA 1
ATOM 786 C C . GLY A 1 96 ? 30.416 -18.818 -9.741 1.00 84.94 96 GLY A C 1
ATOM 787 O O . GLY A 1 96 ? 30.983 -19.583 -10.521 1.00 84.94 96 GLY A O 1
ATOM 788 N N . TYR A 1 97 ? 29.483 -17.951 -10.141 1.00 83.38 97 TYR A N 1
ATOM 789 C CA . TYR A 1 97 ? 29.176 -17.718 -11.551 1.00 83.38 97 TYR A CA 1
ATOM 790 C C . TYR A 1 97 ? 30.195 -16.769 -12.184 1.00 83.38 97 TYR A C 1
ATOM 792 O O . TYR A 1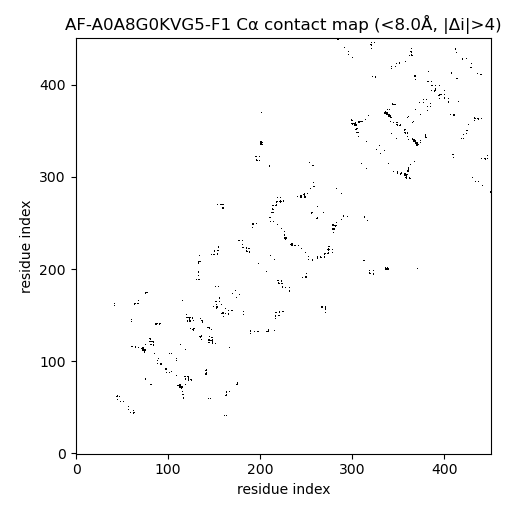 97 ? 30.730 -15.881 -11.525 1.00 83.38 97 TYR A O 1
ATOM 800 N N . GLU A 1 98 ? 30.419 -16.924 -13.486 1.00 78.75 98 GLU A N 1
ATOM 801 C CA . GLU A 1 98 ? 31.146 -15.952 -14.300 1.00 78.75 98 GLU A CA 1
ATOM 802 C C . GLU A 1 98 ? 30.133 -15.048 -15.012 1.00 78.75 98 GLU A C 1
ATOM 804 O O . GLU A 1 98 ? 29.184 -15.533 -15.632 1.00 78.75 98 GLU A O 1
ATOM 809 N N . VAL A 1 99 ? 30.312 -13.732 -14.894 1.00 79.25 99 VAL A N 1
ATOM 810 C CA . VAL A 1 99 ? 29.482 -12.739 -15.585 1.00 79.25 99 VAL A CA 1
ATOM 811 C C . VAL A 1 99 ? 30.306 -12.159 -16.726 1.00 79.25 99 VAL A C 1
ATOM 813 O O . VAL A 1 99 ? 31.345 -11.537 -16.503 1.00 79.25 99 VAL A O 1
ATOM 816 N N . GLU A 1 100 ? 29.846 -12.378 -17.957 1.00 72.69 100 GLU A N 1
ATOM 817 C CA . GLU A 1 100 ? 30.541 -11.914 -19.155 1.00 72.69 100 GLU A CA 1
ATOM 818 C C . GLU A 1 100 ? 30.752 -10.391 -19.107 1.00 72.69 100 GLU A C 1
ATOM 820 O O . GLU A 1 100 ? 29.833 -9.632 -18.802 1.00 72.69 100 GLU A O 1
ATOM 825 N N . ASN A 1 101 ? 31.970 -9.941 -19.417 1.00 70.88 101 ASN A N 1
ATOM 826 C CA . ASN A 1 101 ? 32.366 -8.526 -19.415 1.00 70.88 101 ASN A CA 1
ATOM 827 C C . ASN A 1 101 ? 32.251 -7.806 -18.054 1.00 70.88 101 ASN A C 1
ATOM 829 O O . ASN A 1 101 ? 32.255 -6.574 -18.016 1.00 70.88 101 ASN A O 1
ATOM 833 N N . TYR A 1 102 ? 32.212 -8.542 -16.937 1.00 80.50 102 TYR A N 1
ATOM 834 C CA . TYR A 1 102 ? 32.246 -7.976 -15.589 1.00 80.50 102 TYR A CA 1
ATOM 835 C C . TYR A 1 102 ? 33.410 -8.542 -14.767 1.00 80.50 102 TYR A C 1
ATOM 837 O O . TYR A 1 102 ? 33.426 -9.710 -14.393 1.00 80.50 102 TYR A O 1
ATOM 845 N N . ASP A 1 103 ? 34.382 -7.689 -14.449 1.00 70.75 103 ASP A N 1
ATOM 846 C CA . ASP A 1 103 ? 35.598 -8.033 -13.697 1.00 70.75 103 ASP A CA 1
ATOM 847 C C . ASP A 1 103 ? 35.540 -7.608 -12.216 1.00 70.75 103 ASP A C 1
ATOM 849 O O . ASP A 1 103 ? 36.543 -7.667 -11.503 1.00 70.75 103 ASP A O 1
ATOM 853 N N . GLY A 1 104 ? 34.384 -7.126 -11.745 1.00 70.12 104 GLY A N 1
ATOM 854 C CA . GLY A 1 104 ? 34.218 -6.589 -10.392 1.00 70.12 104 GLY A CA 1
ATOM 855 C C . GLY A 1 104 ? 34.841 -5.204 -10.170 1.00 70.12 104 GLY A C 1
ATOM 856 O O . GLY A 1 104 ? 34.730 -4.658 -9.067 1.00 70.12 104 GLY A O 1
ATOM 857 N N . SER A 1 105 ? 35.476 -4.599 -11.183 1.00 74.12 105 SER A N 1
ATOM 858 C CA . SER A 1 105 ? 36.106 -3.282 -11.069 1.00 74.12 105 SER A CA 1
ATOM 859 C C . SER A 1 105 ? 35.057 -2.161 -11.034 1.00 74.12 105 SER A C 1
ATOM 861 O O . SER A 1 105 ? 34.286 -1.991 -11.982 1.00 74.12 105 SER A O 1
ATOM 863 N N . PRO A 1 106 ? 35.040 -1.304 -9.991 1.00 67.44 106 PRO A N 1
ATOM 864 C CA . PRO A 1 106 ? 34.073 -0.211 -9.907 1.00 67.44 106 PRO A CA 1
ATOM 865 C C . PRO A 1 106 ? 34.206 0.813 -11.044 1.00 67.44 106 PRO A C 1
ATOM 867 O O . PRO A 1 106 ? 33.213 1.374 -11.484 1.00 67.44 106 PRO A O 1
ATOM 870 N N . ARG A 1 107 ? 35.419 1.093 -11.544 1.00 65.56 107 ARG A N 1
ATOM 871 C CA . ARG A 1 107 ? 35.626 2.185 -12.518 1.00 65.56 107 ARG A CA 1
ATOM 872 C C . ARG A 1 107 ? 35.075 1.881 -13.910 1.00 65.56 107 ARG A C 1
ATOM 874 O O . ARG A 1 107 ? 34.522 2.787 -14.522 1.00 65.56 107 ARG A O 1
ATOM 881 N N . SER A 1 108 ? 35.250 0.659 -14.407 1.00 69.06 108 SER A N 1
ATOM 882 C CA . SER A 1 108 ? 34.749 0.228 -15.722 1.00 69.06 108 SER A CA 1
ATOM 883 C C . SER A 1 108 ? 33.229 0.070 -15.712 1.00 69.06 108 SER A C 1
ATOM 885 O O . SER A 1 108 ? 32.560 0.422 -16.686 1.00 69.06 108 SER A O 1
ATOM 887 N N . PHE A 1 109 ? 32.673 -0.384 -14.588 1.00 80.25 109 PHE A N 1
ATOM 888 C CA . PHE A 1 109 ? 31.252 -0.680 -14.458 1.00 80.25 109 PHE A CA 1
ATOM 889 C C . PHE A 1 109 ? 30.345 0.545 -14.663 1.00 80.25 109 PHE A C 1
ATOM 891 O O . PHE A 1 109 ? 29.457 0.511 -15.509 1.00 80.25 109 PHE A O 1
ATOM 898 N N . TYR A 1 110 ? 30.587 1.670 -13.978 1.00 77.06 110 TYR A N 1
ATOM 899 C CA . TYR A 1 110 ? 29.698 2.846 -14.084 1.00 77.06 110 TYR A CA 1
ATOM 900 C C . TYR A 1 110 ? 29.796 3.600 -15.420 1.00 77.06 110 TYR A C 1
ATOM 902 O O . TYR A 1 110 ? 29.028 4.530 -15.654 1.00 77.06 110 TYR A O 1
ATOM 910 N N . SER A 1 111 ? 30.745 3.237 -16.286 1.00 72.50 111 SER A N 1
ATOM 911 C CA . SER A 1 111 ? 30.855 3.749 -17.659 1.00 72.50 111 SER A CA 1
ATOM 912 C C . SER A 1 111 ? 30.373 2.749 -18.714 1.00 72.50 111 SER A C 1
ATOM 914 O O . SER A 1 111 ? 30.461 3.036 -19.908 1.00 72.50 111 SER A O 1
ATOM 916 N N . SER A 1 112 ? 29.915 1.570 -18.287 1.00 81.94 112 SER A N 1
ATOM 917 C CA . SER A 1 112 ? 29.468 0.500 -19.176 1.00 81.94 112 SER A CA 1
ATOM 918 C C . SER A 1 112 ? 28.113 0.813 -19.812 1.00 81.94 112 SER A C 1
ATOM 920 O O . SER A 1 112 ? 27.376 1.698 -19.373 1.00 81.94 112 SER A O 1
ATOM 922 N N . GLN A 1 113 ? 27.806 0.092 -20.887 1.00 89.19 113 GLN A N 1
ATOM 923 C CA . GLN A 1 113 ? 26.467 0.061 -21.461 1.00 89.19 113 GLN A CA 1
ATOM 924 C C . GLN A 1 113 ? 25.707 -1.131 -20.883 1.00 89.19 113 GLN A C 1
ATOM 926 O O . GLN A 1 113 ? 26.302 -2.173 -20.624 1.00 89.19 113 GLN A O 1
ATOM 931 N N . PHE A 1 114 ? 24.402 -0.970 -20.708 1.00 92.56 114 PHE A N 1
ATOM 932 C CA . PHE A 1 114 ? 23.532 -1.939 -20.054 1.00 92.56 114 PHE A CA 1
ATOM 933 C C . PHE A 1 114 ? 22.420 -2.391 -20.994 1.00 92.56 114 PHE A C 1
ATOM 935 O O . PHE A 1 114 ? 22.022 -1.671 -21.908 1.00 92.56 114 PHE A O 1
ATOM 942 N N . SER A 1 115 ? 21.878 -3.576 -20.767 1.00 93.81 115 SER A N 1
ATOM 943 C CA . SER A 1 115 ? 20.642 -4.011 -21.409 1.00 93.81 115 SER A CA 1
ATOM 944 C C . SER A 1 115 ? 19.419 -3.312 -20.798 1.00 93.81 115 SER A C 1
ATOM 946 O O . SER A 1 115 ? 19.429 -2.840 -19.657 1.00 93.81 115 SER A O 1
ATOM 948 N N . TYR A 1 116 ? 18.306 -3.300 -21.536 1.00 95.75 116 TYR A N 1
ATOM 949 C CA . TYR A 1 116 ? 17.014 -2.856 -21.001 1.00 95.75 116 TYR A CA 1
ATOM 950 C C . TYR A 1 116 ? 16.574 -3.681 -19.785 1.00 95.75 116 TYR A C 1
ATOM 952 O O . TYR A 1 116 ? 15.967 -3.148 -18.860 1.00 95.75 116 TYR A O 1
ATOM 960 N N . PHE A 1 117 ? 16.911 -4.971 -19.756 1.00 95.38 117 PHE A N 1
ATOM 961 C CA . PHE A 1 117 ? 16.618 -5.834 -18.617 1.00 95.38 117 PHE A CA 1
ATOM 962 C C . PHE A 1 117 ? 17.374 -5.407 -17.357 1.00 95.38 117 PHE A C 1
ATOM 964 O O . PHE A 1 117 ? 16.764 -5.294 -16.296 1.00 95.38 117 PHE A O 1
ATOM 971 N N . GLU A 1 118 ? 18.673 -5.122 -17.467 1.00 95.25 118 GLU A N 1
ATOM 972 C CA . GLU A 1 118 ? 19.481 -4.617 -16.350 1.00 95.25 118 GLU A CA 1
ATOM 973 C C . GLU A 1 118 ? 18.943 -3.295 -15.820 1.00 95.25 118 GLU A C 1
ATOM 975 O O . GLU A 1 118 ? 18.798 -3.134 -14.608 1.00 95.25 118 GLU A O 1
ATOM 980 N N . TYR A 1 119 ? 18.567 -2.383 -16.719 1.00 97.31 119 TYR A N 1
ATOM 981 C CA . TYR A 1 119 ? 17.928 -1.132 -16.335 1.00 97.31 119 TYR A CA 1
ATOM 982 C C . TYR A 1 119 ? 16.650 -1.357 -15.514 1.00 97.31 119 TYR A C 1
ATOM 984 O O . TYR A 1 119 ? 16.529 -0.834 -14.406 1.00 97.31 119 TYR A O 1
ATOM 992 N N . LEU A 1 120 ? 15.712 -2.163 -16.023 1.00 97.75 120 LEU A N 1
ATOM 993 C CA . LEU A 1 120 ? 14.434 -2.431 -15.353 1.00 97.75 120 LEU A CA 1
ATOM 994 C C . LEU A 1 120 ? 14.623 -3.168 -14.021 1.00 97.75 120 LEU A C 1
ATOM 996 O O . LEU A 1 120 ? 13.925 -2.872 -13.050 1.00 97.75 120 LEU A O 1
ATOM 1000 N N . PHE A 1 121 ? 15.597 -4.077 -13.957 1.00 97.19 121 PHE A N 1
ATOM 1001 C CA . PHE A 1 121 ? 16.007 -4.748 -12.729 1.00 97.19 121 PHE A CA 1
ATOM 1002 C C . PHE A 1 121 ? 16.511 -3.743 -11.680 1.00 97.19 121 PHE A C 1
ATOM 1004 O O . PHE A 1 121 ? 15.993 -3.700 -10.561 1.00 97.19 121 PHE A O 1
ATOM 1011 N N . GLY A 1 122 ? 17.488 -2.906 -12.044 1.00 97.44 122 GLY A N 1
ATOM 1012 C CA . GLY A 1 122 ? 18.067 -1.913 -11.140 1.00 97.44 122 GLY A CA 1
ATOM 1013 C C . GLY A 1 122 ? 17.046 -0.866 -10.694 1.00 97.44 122 GLY A C 1
ATOM 1014 O O . GLY A 1 122 ? 17.026 -0.482 -9.524 1.00 97.44 122 GLY A O 1
ATOM 1015 N N . LEU A 1 123 ? 16.152 -0.451 -11.600 1.00 98.38 123 LEU A N 1
ATOM 1016 C CA . LEU A 1 123 ? 15.042 0.450 -11.300 1.00 98.38 123 LEU A CA 1
ATOM 1017 C C . LEU A 1 123 ? 14.080 -0.180 -10.288 1.00 98.38 123 LEU A C 1
ATOM 1019 O O . LEU A 1 123 ? 13.721 0.478 -9.315 1.00 98.38 123 LEU A O 1
ATOM 1023 N N . GLY A 1 124 ? 13.696 -1.447 -10.473 1.00 97.75 124 GLY A N 1
ATOM 1024 C CA . GLY A 1 124 ? 12.833 -2.168 -9.533 1.00 97.75 124 GLY A CA 1
ATOM 1025 C C . GLY A 1 124 ? 13.400 -2.169 -8.112 1.00 97.75 124 GLY A C 1
ATOM 1026 O O . GLY A 1 124 ? 12.713 -1.764 -7.172 1.00 97.75 124 GLY A O 1
ATOM 1027 N N . LYS A 1 125 ? 14.690 -2.497 -7.978 1.00 97.19 125 LYS A N 1
ATOM 1028 C CA . LYS A 1 125 ? 15.410 -2.470 -6.695 1.00 97.19 125 LYS A CA 1
ATOM 1029 C C . LYS A 1 125 ? 15.454 -1.070 -6.084 1.00 97.19 125 LYS A C 1
ATOM 1031 O O . LYS A 1 125 ? 15.155 -0.898 -4.901 1.00 97.19 125 LYS A O 1
ATOM 1036 N N . HIS A 1 126 ? 15.777 -0.059 -6.892 1.00 97.38 126 HIS A N 1
ATOM 1037 C CA . HIS A 1 126 ? 15.815 1.333 -6.446 1.00 97.38 126 HIS A CA 1
ATOM 1038 C C . HIS A 1 126 ? 14.449 1.806 -5.922 1.00 97.38 126 HIS A C 1
ATOM 1040 O O . HIS A 1 126 ? 14.370 2.416 -4.854 1.00 97.38 126 HIS A O 1
ATOM 1046 N N . LEU A 1 127 ? 13.364 1.475 -6.631 1.00 97.88 127 LEU A N 1
ATOM 1047 C CA . LEU A 1 127 ? 11.998 1.803 -6.220 1.00 97.88 127 LEU A CA 1
ATOM 1048 C C . LEU A 1 127 ? 11.651 1.156 -4.870 1.00 97.88 127 LEU A C 1
ATOM 1050 O O . LEU A 1 127 ? 11.172 1.848 -3.970 1.00 97.88 127 LEU A O 1
ATOM 1054 N N . CYS A 1 128 ? 11.939 -0.138 -4.699 1.00 95.50 128 CYS A N 1
ATOM 1055 C CA . CYS A 1 128 ? 11.709 -0.875 -3.452 1.00 95.50 128 CYS A CA 1
ATOM 1056 C C . CYS A 1 128 ? 12.460 -0.290 -2.248 1.00 95.50 128 CYS A C 1
ATOM 1058 O O . CYS A 1 128 ? 11.917 -0.262 -1.142 1.00 95.50 128 CYS A O 1
ATOM 1060 N N . GLN A 1 129 ? 13.685 0.192 -2.462 1.00 93.50 129 GLN A N 1
ATOM 1061 C CA . GLN A 1 129 ? 14.521 0.788 -1.418 1.00 93.50 129 GLN A CA 1
ATOM 1062 C C . GLN A 1 129 ? 14.071 2.209 -1.052 1.00 93.50 129 GLN A C 1
ATOM 1064 O O . GLN A 1 129 ? 13.987 2.537 0.130 1.00 93.50 129 GLN A O 1
ATOM 1069 N N . LYS A 1 130 ? 13.765 3.055 -2.047 1.00 95.00 130 LYS A N 1
ATOM 1070 C CA . LYS A 1 130 ? 13.397 4.464 -1.825 1.00 95.00 130 LYS A CA 1
ATOM 1071 C C . LYS A 1 130 ? 11.966 4.625 -1.295 1.00 95.00 130 LYS A C 1
ATOM 1073 O O . LYS A 1 130 ? 11.716 5.501 -0.469 1.00 95.00 130 LYS A O 1
ATOM 1078 N N . TYR A 1 131 ? 11.028 3.789 -1.745 1.00 95.50 131 TYR A N 1
ATOM 1079 C CA . TYR A 1 131 ? 9.594 3.930 -1.460 1.00 95.50 131 TYR A CA 1
ATOM 1080 C C . TYR A 1 131 ? 9.050 2.743 -0.656 1.00 95.50 131 TYR A C 1
ATOM 1082 O O . TYR A 1 131 ? 8.130 2.043 -1.082 1.00 95.50 131 TYR A O 1
ATOM 1090 N N . GLU A 1 132 ? 9.597 2.539 0.545 1.00 90.56 132 GLU A N 1
ATOM 1091 C CA . GLU A 1 132 ? 9.350 1.351 1.381 1.00 90.56 132 GLU A CA 1
ATOM 1092 C C . GLU A 1 132 ? 7.877 1.092 1.757 1.00 90.56 132 GLU A C 1
ATOM 1094 O O . GLU A 1 132 ? 7.530 -0.041 2.108 1.00 90.56 132 GLU A O 1
ATOM 1099 N N . TYR A 1 133 ? 7.019 2.121 1.685 1.00 91.75 133 TYR A N 1
ATOM 1100 C CA . TYR A 1 133 ? 5.576 2.026 1.954 1.00 91.75 133 TYR A CA 1
ATOM 1101 C C . TYR A 1 133 ? 4.733 1.696 0.717 1.00 91.75 133 TYR A C 1
ATOM 1103 O O . TYR A 1 133 ? 3.558 1.363 0.865 1.00 91.75 133 TYR A O 1
ATOM 1111 N N . LEU A 1 134 ? 5.304 1.797 -0.486 1.00 95.62 134 LEU A N 1
ATOM 1112 C CA . LEU A 1 134 ? 4.627 1.451 -1.740 1.00 95.62 134 LEU A CA 1
ATOM 1113 C C . LEU A 1 134 ? 5.091 0.109 -2.286 1.00 95.62 134 LEU A C 1
ATOM 1115 O O . LEU A 1 134 ? 4.304 -0.629 -2.861 1.00 95.62 134 LEU A O 1
ATOM 1119 N N . PHE A 1 135 ? 6.368 -0.224 -2.120 1.00 94.88 135 PHE A N 1
ATOM 1120 C CA . PHE A 1 135 ? 6.936 -1.383 -2.793 1.00 94.88 135 PHE A CA 1
ATOM 1121 C C . PHE A 1 135 ? 7.644 -2.315 -1.823 1.00 94.88 135 PHE A C 1
ATOM 1123 O O . PHE A 1 135 ? 8.309 -1.910 -0.864 1.00 94.88 135 PHE A O 1
ATOM 1130 N N . LYS A 1 136 ? 7.471 -3.609 -2.083 1.00 89.69 136 LYS A N 1
ATOM 1131 C CA . LYS A 1 136 ? 8.109 -4.679 -1.335 1.00 89.69 136 LYS A CA 1
ATOM 1132 C C . LYS A 1 136 ? 9.285 -5.198 -2.149 1.00 89.69 136 LYS A C 1
ATOM 1134 O O . LYS A 1 136 ? 9.085 -5.643 -3.270 1.00 89.69 136 LYS A O 1
ATOM 1139 N N . ASP A 1 137 ? 10.466 -5.183 -1.546 1.00 85.62 137 ASP A N 1
ATOM 1140 C CA . ASP A 1 137 ? 11.649 -5.836 -2.106 1.00 85.62 137 ASP A CA 1
ATOM 1141 C C . ASP A 1 137 ? 11.460 -7.363 -2.118 1.00 85.62 137 ASP A C 1
ATOM 1143 O O . ASP A 1 137 ? 10.851 -7.934 -1.197 1.00 85.62 137 ASP A O 1
ATOM 1147 N N . SER A 1 138 ? 11.977 -8.022 -3.149 1.00 84.25 138 SER A N 1
ATOM 1148 C CA . SER A 1 138 ? 12.126 -9.474 -3.182 1.00 84.25 138 SER A CA 1
ATOM 1149 C C . SER A 1 138 ? 13.084 -9.949 -2.089 1.00 84.25 138 SER A C 1
ATOM 1151 O O . SER A 1 138 ? 13.832 -9.192 -1.472 1.00 84.25 138 SER A O 1
ATOM 1153 N N . SER A 1 139 ? 13.009 -11.241 -1.769 1.00 81.44 139 SER A N 1
ATOM 1154 C CA . SER A 1 139 ? 13.781 -11.810 -0.661 1.00 81.44 139 SER A CA 1
ATOM 1155 C C . SER A 1 139 ? 15.274 -11.914 -0.959 1.00 81.44 139 SER A C 1
ATOM 1157 O O . SER A 1 139 ? 16.061 -12.021 -0.018 1.00 81.44 139 SER A O 1
ATOM 1159 N N . LYS A 1 140 ? 15.657 -11.915 -2.239 1.00 86.38 140 LYS A N 1
ATOM 1160 C CA . LYS A 1 140 ? 17.036 -12.083 -2.686 1.00 86.38 140 LYS A CA 1
ATOM 1161 C C . LYS A 1 140 ? 17.493 -10.904 -3.537 1.00 86.38 140 LYS A C 1
ATOM 1163 O O . LYS A 1 140 ? 16.698 -10.290 -4.246 1.00 86.38 140 LYS A O 1
ATOM 1168 N N . VAL A 1 141 ? 18.785 -10.598 -3.465 1.00 86.94 141 VAL A N 1
ATOM 1169 C CA . VAL A 1 141 ? 19.375 -9.421 -4.120 1.00 86.94 141 VAL A CA 1
ATOM 1170 C C . VAL A 1 141 ? 19.361 -9.574 -5.637 1.00 86.94 141 VAL A C 1
ATOM 1172 O O . VAL A 1 141 ? 19.093 -8.609 -6.337 1.00 86.94 141 VAL A O 1
ATOM 1175 N N . GLU A 1 142 ? 19.606 -10.780 -6.138 1.00 84.75 142 GLU A N 1
ATOM 1176 C CA . GLU A 1 142 ? 19.696 -11.117 -7.557 1.00 84.75 142 GLU A CA 1
ATOM 1177 C C . GLU A 1 142 ? 18.335 -11.333 -8.239 1.00 84.75 142 GLU A C 1
ATOM 1179 O O . GLU A 1 142 ? 18.259 -11.342 -9.472 1.00 84.75 142 GLU A O 1
ATOM 1184 N N . GLN A 1 143 ? 17.266 -11.483 -7.448 1.00 88.44 143 GLN A N 1
ATOM 1185 C CA . GLN A 1 143 ? 15.907 -11.712 -7.933 1.00 88.44 143 GLN A CA 1
ATOM 1186 C C . GLN A 1 143 ? 15.263 -10.413 -8.431 1.00 88.44 143 GLN A C 1
ATOM 1188 O O . GLN A 1 143 ? 15.397 -9.359 -7.807 1.00 88.44 143 GLN A O 1
ATOM 1193 N N . GLU A 1 144 ? 14.545 -10.489 -9.556 1.00 92.31 144 GLU A N 1
ATOM 1194 C CA . GLU A 1 144 ? 13.851 -9.334 -10.124 1.00 92.31 144 GLU A CA 1
ATOM 1195 C C . GLU A 1 144 ? 12.692 -8.857 -9.235 1.00 92.31 144 GLU A C 1
ATOM 1197 O O . GLU A 1 144 ? 11.865 -9.656 -8.790 1.00 92.31 144 GLU A O 1
ATOM 1202 N N . ASP A 1 145 ? 12.573 -7.538 -9.076 1.00 94.38 145 ASP A N 1
ATOM 1203 C CA . ASP A 1 145 ? 11.364 -6.910 -8.546 1.00 94.38 145 ASP A CA 1
ATOM 1204 C C . ASP A 1 145 ? 10.444 -6.506 -9.702 1.00 94.38 145 ASP A C 1
ATOM 1206 O O . ASP A 1 145 ? 10.789 -5.665 -10.538 1.00 94.38 145 ASP A O 1
ATOM 1210 N N . SER A 1 146 ? 9.246 -7.092 -9.734 1.00 94.81 146 SER A N 1
ATOM 1211 C CA . SER A 1 146 ? 8.235 -6.906 -10.786 1.00 94.81 146 SER A CA 1
ATOM 1212 C C . SER A 1 146 ? 7.875 -5.450 -11.062 1.00 94.81 146 SER A C 1
ATOM 1214 O O . SER A 1 146 ? 7.557 -5.094 -12.202 1.00 94.81 146 SER A O 1
ATOM 1216 N N . ILE A 1 147 ? 7.964 -4.608 -10.032 1.00 96.62 147 ILE A N 1
ATOM 1217 C CA . ILE A 1 147 ? 7.574 -3.206 -10.094 1.00 96.62 147 ILE A CA 1
ATOM 1218 C C . ILE A 1 147 ? 8.342 -2.419 -11.159 1.00 96.62 147 ILE A C 1
ATOM 1220 O O . ILE A 1 147 ? 7.724 -1.620 -11.856 1.00 96.62 147 ILE A O 1
ATOM 1224 N N . GLY A 1 148 ? 9.647 -2.661 -11.341 1.00 97.00 148 GLY A N 1
ATOM 1225 C CA . GLY A 1 148 ? 10.448 -1.928 -12.330 1.00 97.00 148 GLY A CA 1
ATOM 1226 C C . GLY A 1 148 ? 9.912 -2.123 -13.749 1.00 97.00 148 GLY A C 1
ATOM 1227 O O . GLY A 1 148 ? 9.715 -1.165 -14.492 1.00 97.00 148 GLY A O 1
ATOM 1228 N N . PHE A 1 149 ? 9.570 -3.365 -14.085 1.00 97.12 149 PHE A N 1
ATOM 1229 C CA . PHE A 1 149 ? 9.027 -3.751 -15.385 1.00 97.12 149 PHE A CA 1
ATOM 1230 C C . PHE A 1 149 ? 7.589 -3.265 -15.574 1.00 97.12 149 PHE A C 1
ATOM 1232 O O . PHE A 1 149 ? 7.269 -2.599 -16.558 1.00 97.12 149 PHE A O 1
ATOM 1239 N N . ASN A 1 150 ? 6.713 -3.587 -14.620 1.00 97.00 150 ASN A N 1
ATOM 1240 C CA . ASN A 1 150 ? 5.286 -3.299 -14.730 1.00 97.00 150 ASN A CA 1
ATOM 1241 C C . ASN A 1 150 ? 5.012 -1.782 -14.718 1.00 97.00 150 ASN A C 1
ATOM 1243 O O . ASN A 1 150 ? 4.102 -1.318 -15.408 1.00 97.00 150 ASN A O 1
ATOM 1247 N N . LEU A 1 151 ? 5.807 -1.001 -13.977 1.00 98.00 151 LEU A N 1
ATOM 1248 C CA . LEU A 1 151 ? 5.651 0.448 -13.909 1.00 98.00 151 LEU A CA 1
ATOM 1249 C C . LEU A 1 151 ? 6.118 1.150 -15.188 1.00 98.00 151 LEU A C 1
ATOM 1251 O O . LEU A 1 151 ? 5.407 2.013 -15.699 1.00 98.00 151 LEU A O 1
ATOM 1255 N N . VAL A 1 152 ? 7.270 0.766 -15.745 1.00 98.19 152 VAL A N 1
ATOM 1256 C CA . VAL A 1 152 ? 7.712 1.315 -17.038 1.00 98.19 152 VAL A CA 1
ATOM 1257 C C . VAL A 1 152 ? 6.699 0.972 -18.132 1.00 98.19 152 VAL A C 1
ATOM 1259 O O . VAL A 1 152 ? 6.322 1.852 -18.903 1.00 98.19 152 VAL A O 1
ATOM 1262 N N . ASN A 1 153 ? 6.178 -0.259 -18.140 1.00 97.31 153 ASN A N 1
ATOM 1263 C CA . ASN A 1 153 ? 5.169 -0.699 -19.105 1.00 97.31 153 ASN A CA 1
ATOM 1264 C C . ASN A 1 153 ? 3.915 0.181 -19.084 1.00 97.31 153 ASN A C 1
ATOM 1266 O O . ASN A 1 153 ? 3.486 0.681 -20.125 1.00 97.31 153 ASN A O 1
ATOM 1270 N N . ILE A 1 154 ? 3.351 0.430 -17.896 1.00 97.69 154 ILE A N 1
ATOM 1271 C CA . ILE A 1 154 ? 2.134 1.238 -17.798 1.00 97.69 154 ILE A CA 1
ATOM 1272 C C . ILE A 1 154 ? 2.392 2.717 -18.129 1.00 97.69 154 ILE A C 1
ATOM 1274 O O . ILE A 1 154 ? 1.550 3.359 -18.759 1.00 97.69 154 ILE A O 1
ATOM 1278 N N . CYS A 1 155 ? 3.553 3.266 -17.754 1.00 98.19 155 CYS A N 1
ATOM 1279 C CA . CYS A 1 155 ? 3.920 4.651 -18.064 1.00 98.19 155 CYS A CA 1
ATOM 1280 C C . CYS A 1 155 ? 4.147 4.859 -19.569 1.00 98.19 155 CYS A C 1
ATOM 1282 O O . CYS A 1 155 ? 3.799 5.912 -20.095 1.00 98.19 155 CYS A O 1
ATOM 1284 N N . LEU A 1 156 ? 4.622 3.836 -20.288 1.00 97.56 156 LEU A N 1
ATOM 1285 C CA . LEU A 1 156 ? 4.697 3.834 -21.755 1.00 97.56 156 LEU A CA 1
ATOM 1286 C C . LEU A 1 156 ? 3.335 3.623 -22.441 1.00 97.56 156 LEU A C 1
ATOM 1288 O O . LEU A 1 156 ? 3.257 3.668 -23.667 1.00 97.56 156 LEU A O 1
ATOM 1292 N N . GLY A 1 157 ? 2.259 3.409 -21.676 1.00 96.31 157 GLY A N 1
ATOM 1293 C CA . GLY A 1 157 ? 0.911 3.216 -22.213 1.00 96.31 157 GLY A CA 1
ATOM 1294 C C . GLY A 1 157 ? 0.701 1.850 -22.869 1.00 96.31 157 GLY A C 1
ATOM 1295 O O . GLY A 1 157 ? -0.179 1.720 -23.722 1.00 96.31 157 GLY A O 1
ATOM 1296 N N . LEU A 1 158 ? 1.477 0.841 -22.465 1.00 95.94 158 LEU A N 1
ATOM 1297 C CA . LEU A 1 158 ? 1.397 -0.527 -22.978 1.00 95.94 158 LEU A CA 1
ATOM 1298 C C . LEU A 1 158 ? 0.516 -1.413 -22.096 1.00 95.94 158 LEU A C 1
ATOM 1300 O O . LEU A 1 158 ? 0.511 -1.292 -20.865 1.00 95.94 158 LEU A O 1
ATOM 1304 N N . ALA A 1 159 ? -0.202 -2.347 -22.722 1.00 93.38 159 ALA A N 1
ATOM 1305 C CA . ALA A 1 159 ? -0.863 -3.416 -21.986 1.00 93.38 159 ALA A CA 1
ATOM 1306 C C . ALA A 1 159 ? 0.183 -4.406 -21.432 1.00 93.38 159 ALA A C 1
ATOM 1308 O O . ALA A 1 159 ? 1.284 -4.541 -21.963 1.00 93.38 159 ALA A O 1
ATOM 1309 N N . PHE A 1 160 ? -0.118 -5.101 -20.330 1.00 90.94 160 PHE A N 1
ATOM 1310 C CA . PHE A 1 160 ? 0.863 -5.977 -19.656 1.00 90.94 160 PHE A CA 1
ATOM 1311 C C . PHE A 1 160 ? 1.244 -7.231 -20.456 1.00 90.94 160 PHE A C 1
ATOM 1313 O O . PHE A 1 160 ? 2.273 -7.845 -20.180 1.00 90.94 160 PHE A O 1
ATOM 1320 N N . ASN A 1 161 ? 0.437 -7.598 -21.451 1.00 88.81 161 ASN A N 1
ATOM 1321 C CA . ASN A 1 161 ? 0.742 -8.650 -22.416 1.00 88.81 161 ASN A CA 1
ATOM 1322 C C . ASN A 1 161 ? 1.615 -8.169 -23.588 1.00 88.81 161 ASN A C 1
ATOM 1324 O O . ASN A 1 161 ? 1.947 -8.990 -24.424 1.00 88.81 161 ASN A O 1
ATOM 1328 N N . GLU A 1 162 ? 1.973 -6.883 -23.656 1.00 91.00 162 GLU A N 1
ATOM 1329 C CA . GLU A 1 162 ? 2.837 -6.296 -24.697 1.00 91.00 162 GLU A CA 1
ATOM 1330 C C . GLU A 1 162 ? 4.217 -5.908 -24.144 1.00 91.00 162 GLU A C 1
ATOM 1332 O O . GLU A 1 162 ? 4.886 -4.997 -24.636 1.00 91.00 162 GLU A O 1
ATOM 1337 N N . MET A 1 163 ? 4.632 -6.567 -23.061 1.00 91.88 163 MET A N 1
ATOM 1338 C CA . MET A 1 163 ? 5.875 -6.258 -22.360 1.00 91.88 163 MET A CA 1
ATOM 1339 C C . MET A 1 163 ? 7.121 -6.554 -23.206 1.00 91.88 163 MET A C 1
ATOM 1341 O O . MET A 1 163 ? 8.170 -5.949 -22.994 1.00 91.88 163 MET A O 1
ATOM 1345 N N . ASP A 1 164 ? 7.010 -7.438 -24.194 1.00 89.50 164 ASP A N 1
ATOM 1346 C CA . ASP A 1 164 ? 8.031 -7.684 -25.210 1.00 89.50 164 ASP A CA 1
ATOM 1347 C C . ASP A 1 164 ? 8.411 -6.404 -25.979 1.00 89.50 164 ASP A C 1
ATOM 1349 O O . ASP A 1 164 ? 9.579 -6.231 -26.320 1.00 89.50 164 ASP A O 1
ATOM 1353 N N . LYS A 1 165 ? 7.474 -5.460 -26.150 1.00 93.75 165 LYS A N 1
ATOM 1354 C CA . LYS A 1 165 ? 7.671 -4.189 -26.874 1.00 93.75 165 LYS A CA 1
ATOM 1355 C C . LYS A 1 165 ? 8.314 -3.078 -26.038 1.00 93.75 165 LYS A C 1
ATOM 1357 O O . LYS A 1 165 ? 8.529 -1.974 -26.545 1.00 93.75 165 LYS A O 1
ATOM 1362 N N . LEU A 1 166 ? 8.627 -3.337 -24.764 1.00 94.94 166 LEU A N 1
ATOM 1363 C CA . LEU A 1 166 ? 9.208 -2.347 -23.851 1.00 94.94 166 LEU A CA 1
ATOM 1364 C C . LEU A 1 166 ? 10.442 -1.631 -24.431 1.00 94.94 166 LEU A C 1
ATOM 1366 O O . LEU A 1 166 ? 10.436 -0.397 -24.428 1.00 94.94 166 LEU A O 1
ATOM 1370 N N . PRO A 1 167 ? 11.472 -2.331 -24.956 1.00 95.69 167 PRO A N 1
ATOM 1371 C CA . PRO A 1 167 ? 12.650 -1.665 -25.507 1.00 95.69 167 PRO A CA 1
ATOM 1372 C C . PRO A 1 167 ? 12.324 -0.740 -26.679 1.00 95.69 167 PRO A C 1
ATOM 1374 O O . PRO A 1 167 ? 12.836 0.374 -26.726 1.00 95.69 167 PRO A O 1
ATOM 1377 N N . GLU A 1 168 ? 11.432 -1.162 -27.585 1.00 95.31 168 GLU A N 1
ATOM 1378 C CA . GLU A 1 168 ? 11.020 -0.366 -28.749 1.00 95.31 168 GLU A CA 1
ATOM 1379 C C . GLU A 1 168 ? 10.341 0.944 -28.334 1.00 95.31 168 GLU A C 1
ATOM 1381 O O . GLU A 1 168 ? 10.557 1.995 -28.936 1.00 95.31 168 GLU A O 1
ATOM 1386 N N . HIS A 1 169 ? 9.496 0.898 -27.305 1.00 96.06 169 HIS A N 1
ATOM 1387 C CA . HIS A 1 169 ? 8.803 2.086 -26.820 1.00 96.06 169 HIS A CA 1
ATOM 1388 C C . HIS A 1 169 ? 9.710 2.978 -25.977 1.00 96.06 169 HIS A C 1
ATOM 1390 O O . HIS A 1 169 ? 9.664 4.199 -26.117 1.00 96.06 169 HIS A O 1
ATOM 1396 N N . LEU A 1 170 ? 10.565 2.390 -25.141 1.00 96.00 170 LEU A N 1
ATOM 1397 C CA . LEU A 1 170 ? 11.478 3.144 -24.292 1.00 96.00 170 LEU A CA 1
ATOM 1398 C C . LEU A 1 170 ? 12.594 3.819 -25.104 1.00 96.00 170 LEU A C 1
ATOM 1400 O O . LEU A 1 170 ? 12.977 4.941 -24.782 1.00 96.00 170 LEU A O 1
ATOM 1404 N N . SER A 1 171 ? 13.068 3.202 -26.195 1.00 94.81 171 SER A N 1
ATOM 1405 C CA . SER A 1 171 ? 14.100 3.777 -27.074 1.00 94.81 171 SER A CA 1
ATOM 1406 C C . SER A 1 171 ? 13.667 5.063 -27.785 1.00 94.81 171 SER A C 1
ATOM 1408 O O . SER A 1 171 ? 14.509 5.767 -28.337 1.00 94.81 171 SER A O 1
ATOM 1410 N N . LYS A 1 172 ? 12.363 5.377 -27.796 1.00 94.88 172 LYS A N 1
ATOM 1411 C CA . LYS A 1 172 ? 11.814 6.623 -28.362 1.00 94.88 172 LYS A CA 1
ATOM 1412 C C . LYS A 1 172 ? 12.112 7.843 -27.477 1.00 94.88 172 LYS A C 1
ATOM 1414 O O . LYS A 1 172 ? 11.936 8.971 -27.928 1.00 94.88 172 LYS A O 1
ATOM 1419 N N . TYR A 1 173 ? 12.577 7.626 -26.246 1.00 95.31 173 TYR A N 1
ATOM 1420 C CA . TYR A 1 173 ? 12.834 8.664 -25.255 1.00 95.31 173 TYR A CA 1
ATOM 1421 C C . TYR A 1 173 ? 14.306 8.730 -24.853 1.00 95.31 173 TYR A C 1
ATOM 1423 O O . TYR A 1 173 ? 15.032 7.736 -24.877 1.00 95.31 173 TYR A O 1
ATOM 1431 N N . SER A 1 174 ? 14.733 9.905 -24.384 1.00 95.19 174 SER A N 1
ATOM 1432 C CA . SER A 1 174 ? 15.920 9.975 -23.532 1.00 95.19 174 SER A CA 1
ATOM 1433 C C . SER A 1 174 ? 15.629 9.229 -22.231 1.00 95.19 174 SER A C 1
ATOM 1435 O O . SER A 1 174 ? 14.702 9.600 -21.507 1.00 95.19 174 SER A O 1
ATOM 1437 N N . LEU A 1 175 ? 16.425 8.200 -21.923 1.00 96.00 175 LEU A N 1
ATOM 1438 C CA . LEU A 1 175 ? 16.220 7.357 -20.742 1.00 96.00 175 LEU A CA 1
ATOM 1439 C C . LEU A 1 175 ? 16.166 8.183 -19.453 1.00 96.00 175 LEU A C 1
ATOM 1441 O O . LEU A 1 175 ? 15.285 7.975 -18.627 1.00 96.00 175 LEU A O 1
ATOM 1445 N N . SER A 1 176 ? 17.075 9.150 -19.303 1.00 96.12 176 SER A N 1
ATOM 1446 C CA . SER A 1 176 ? 17.144 9.997 -18.110 1.00 96.12 176 SER A CA 1
ATOM 1447 C C . SER A 1 176 ? 15.930 10.912 -17.962 1.00 96.12 176 SER A C 1
ATOM 1449 O O . SER A 1 176 ? 15.473 11.148 -16.844 1.00 96.12 176 SER A O 1
ATOM 1451 N N . ASP A 1 177 ? 15.378 11.406 -19.073 1.00 96.94 177 ASP A N 1
ATOM 1452 C CA . ASP A 1 177 ? 14.191 12.257 -19.032 1.00 96.94 177 ASP A CA 1
ATOM 1453 C C . ASP A 1 177 ? 12.946 11.433 -18.683 1.00 96.94 177 ASP A C 1
ATOM 1455 O O . ASP A 1 177 ? 12.231 11.789 -17.743 1.00 96.94 177 ASP A O 1
ATOM 1459 N N . PHE A 1 178 ? 12.750 10.280 -19.337 1.00 98.38 178 PHE A N 1
ATOM 1460 C CA . PHE A 1 178 ? 11.667 9.344 -19.013 1.00 98.38 178 PHE A CA 1
ATOM 1461 C C . PHE A 1 178 ? 11.728 8.879 -17.557 1.00 98.38 178 PHE A C 1
ATOM 1463 O O . PHE A 1 178 ? 10.732 8.968 -16.836 1.00 98.38 178 PHE A O 1
ATOM 1470 N N . GLU A 1 179 ? 12.905 8.448 -17.098 1.00 98.44 179 GLU A N 1
ATOM 1471 C CA . GLU A 1 179 ? 13.122 8.037 -15.714 1.00 98.44 179 GLU A CA 1
ATOM 1472 C C . GLU A 1 179 ? 12.756 9.155 -14.736 1.00 98.44 179 GLU A C 1
ATOM 1474 O O . GLU A 1 179 ? 12.041 8.907 -13.766 1.00 98.44 179 GLU A O 1
ATOM 1479 N N . SER A 1 180 ? 13.173 10.397 -15.008 1.00 98.31 180 SER A N 1
ATOM 1480 C CA . SER A 1 180 ? 12.845 11.531 -14.140 1.00 98.31 180 SER A CA 1
ATOM 1481 C C . SER A 1 180 ? 11.333 11.754 -14.015 1.00 98.31 180 SER A C 1
ATOM 1483 O O . SER A 1 180 ? 10.851 12.030 -12.917 1.00 98.31 180 SER A O 1
ATOM 1485 N N . LYS A 1 181 ? 10.564 11.587 -15.103 1.00 98.62 181 LYS A N 1
ATOM 1486 C CA . LYS A 1 181 ? 9.098 11.759 -15.097 1.00 98.62 181 LYS A CA 1
ATOM 1487 C C . LYS A 1 181 ? 8.390 10.606 -14.395 1.00 98.62 181 LYS A C 1
ATOM 1489 O O . LYS A 1 181 ? 7.388 10.809 -13.703 1.00 98.62 181 LYS A O 1
ATOM 1494 N N . LEU A 1 182 ? 8.915 9.393 -14.560 1.00 98.69 182 LEU A N 1
ATOM 1495 C CA . LEU A 1 182 ? 8.431 8.213 -13.857 1.00 98.69 182 LEU A CA 1
ATOM 1496 C C . LEU A 1 182 ? 8.644 8.380 -12.352 1.00 98.69 182 LEU A C 1
ATOM 1498 O O . LEU A 1 182 ? 7.687 8.250 -11.591 1.00 98.69 182 LEU A O 1
ATOM 1502 N N . LEU A 1 183 ? 9.862 8.726 -11.926 1.00 98.69 183 LEU A N 1
ATOM 1503 C CA . LEU A 1 183 ? 10.186 8.925 -10.514 1.00 98.69 183 LEU A CA 1
ATOM 1504 C C . LEU A 1 183 ? 9.394 10.080 -9.898 1.00 98.69 183 LEU A C 1
ATOM 1506 O O . LEU A 1 183 ? 8.898 9.917 -8.789 1.00 98.69 183 LEU A O 1
ATOM 1510 N N . ASP A 1 184 ? 9.189 11.182 -10.623 1.00 98.75 184 ASP A N 1
ATOM 1511 C CA . ASP A 1 184 ? 8.310 12.275 -10.191 1.00 98.75 184 ASP A CA 1
ATOM 1512 C C . ASP A 1 184 ? 6.869 11.789 -9.931 1.00 98.75 184 ASP A C 1
ATOM 1514 O O . ASP A 1 184 ? 6.275 12.112 -8.902 1.00 98.75 184 ASP A O 1
ATOM 1518 N N . SER A 1 185 ? 6.323 10.940 -10.805 1.00 98.81 185 SER A N 1
ATOM 1519 C CA . SER A 1 185 ? 4.973 10.380 -10.631 1.00 98.81 185 SER A CA 1
ATOM 1520 C C . SER A 1 185 ? 4.883 9.442 -9.419 1.00 98.81 185 SER A C 1
ATOM 1522 O O . SER A 1 185 ? 3.866 9.415 -8.712 1.00 98.81 185 SER A O 1
ATOM 1524 N N . VAL A 1 186 ? 5.956 8.691 -9.144 1.00 98.81 186 VAL A N 1
ATOM 1525 C CA . VAL A 1 186 ? 6.079 7.872 -7.929 1.00 98.81 186 VAL A CA 1
ATOM 1526 C C . VAL A 1 186 ? 6.179 8.760 -6.689 1.00 98.81 186 VAL A C 1
ATOM 1528 O O . VAL A 1 186 ? 5.459 8.513 -5.725 1.00 98.81 186 VAL A O 1
ATOM 1531 N N . ASP A 1 187 ? 7.002 9.813 -6.718 1.00 98.62 187 ASP A N 1
ATOM 1532 C CA . ASP A 1 187 ? 7.171 10.771 -5.619 1.00 98.62 187 ASP A CA 1
ATOM 1533 C C . ASP A 1 187 ? 5.836 11.461 -5.278 1.00 98.62 187 ASP A C 1
ATOM 1535 O O . ASP A 1 187 ? 5.470 11.563 -4.105 1.00 98.62 187 ASP A O 1
ATOM 1539 N N . ILE A 1 188 ? 5.052 11.875 -6.282 1.00 98.56 188 ILE A N 1
ATOM 1540 C CA . ILE A 1 188 ? 3.699 12.414 -6.068 1.00 98.56 188 ILE A CA 1
ATOM 1541 C C . ILE A 1 188 ? 2.828 11.375 -5.359 1.00 98.56 188 ILE A C 1
ATOM 1543 O O . ILE A 1 188 ? 2.263 11.666 -4.307 1.00 98.56 188 ILE A O 1
ATOM 1547 N N . THR A 1 189 ? 2.749 10.153 -5.892 1.00 98.62 189 THR A N 1
ATOM 1548 C CA . THR A 1 189 ? 1.931 9.079 -5.305 1.00 98.62 189 THR A CA 1
ATOM 1549 C C . THR A 1 189 ? 2.335 8.783 -3.862 1.00 98.62 189 THR A C 1
ATOM 1551 O O . THR A 1 189 ? 1.481 8.667 -2.980 1.00 98.62 189 THR A O 1
ATOM 1554 N N . TYR A 1 190 ? 3.641 8.702 -3.609 1.00 97.69 190 TYR A N 1
ATOM 1555 C CA . TYR A 1 190 ? 4.209 8.482 -2.289 1.00 97.69 190 TYR A CA 1
ATOM 1556 C C . TYR A 1 190 ? 3.763 9.567 -1.316 1.00 97.69 190 TYR A C 1
ATOM 1558 O O . TYR A 1 190 ? 3.225 9.254 -0.258 1.00 97.69 190 TYR A O 1
ATOM 1566 N N . ASN A 1 191 ? 3.900 10.837 -1.694 1.00 96.44 191 ASN A N 1
ATOM 1567 C CA . ASN A 1 191 ? 3.522 11.962 -0.844 1.00 96.44 191 ASN A CA 1
ATOM 1568 C C . ASN A 1 191 ? 2.009 12.046 -0.595 1.00 96.44 191 ASN A C 1
ATOM 1570 O O . ASN A 1 191 ? 1.601 12.431 0.499 1.00 96.44 191 ASN A O 1
ATOM 1574 N N . LEU A 1 192 ? 1.178 11.650 -1.566 1.00 96.50 192 LEU A N 1
ATOM 1575 C CA . LEU A 1 192 ? -0.277 11.596 -1.392 1.00 96.50 192 LEU A CA 1
ATOM 1576 C C . LEU A 1 192 ? -0.713 10.529 -0.381 1.00 96.50 192 LEU A C 1
ATOM 1578 O O . LEU A 1 192 ? -1.679 10.740 0.349 1.00 96.50 192 LEU A O 1
ATOM 1582 N N . LEU A 1 193 ? -0.023 9.386 -0.335 1.00 96.25 193 LEU A N 1
ATOM 1583 C CA . LEU A 1 193 ? -0.432 8.249 0.493 1.00 96.25 193 LEU A CA 1
ATOM 1584 C C . LEU A 1 193 ? 0.314 8.154 1.826 1.00 96.25 193 LEU A C 1
ATOM 1586 O O . LEU A 1 193 ? -0.251 7.619 2.780 1.00 96.25 193 LEU A O 1
ATOM 1590 N N . LYS A 1 194 ? 1.552 8.664 1.921 1.00 91.38 194 LYS A N 1
ATOM 1591 C CA . LYS A 1 194 ? 2.451 8.466 3.072 1.00 91.38 194 LYS A CA 1
ATOM 1592 C C . LYS A 1 194 ? 1.765 8.773 4.401 1.00 91.38 194 LYS A C 1
ATOM 1594 O O . LYS A 1 194 ? 1.752 7.897 5.256 1.00 91.38 194 LYS A O 1
ATOM 1599 N N . GLY A 1 195 ? 1.116 9.933 4.535 1.00 87.81 195 GLY A N 1
ATOM 1600 C CA . GLY A 1 195 ? 0.436 10.340 5.777 1.00 87.81 195 GLY A CA 1
ATOM 1601 C C . GLY A 1 195 ? -0.670 9.384 6.253 1.00 87.81 195 GLY A C 1
ATOM 1602 O O . GLY A 1 195 ? -1.001 9.357 7.435 1.00 87.81 195 GLY A O 1
ATOM 1603 N N . PHE A 1 196 ? -1.207 8.553 5.359 1.00 90.00 196 PHE A N 1
ATOM 1604 C CA . PHE A 1 196 ? -2.241 7.570 5.678 1.00 90.00 196 PHE A CA 1
ATOM 1605 C C . PHE A 1 196 ? -1.691 6.159 5.900 1.00 90.00 196 PHE A C 1
ATOM 1607 O O . PHE A 1 196 ? -2.310 5.350 6.588 1.00 90.00 196 PHE A O 1
ATOM 1614 N N . ILE A 1 197 ? -0.546 5.821 5.303 1.00 90.38 197 ILE A N 1
ATOM 1615 C CA . ILE A 1 197 ? -0.025 4.446 5.311 1.00 90.38 197 ILE A CA 1
ATOM 1616 C C . ILE A 1 197 ? 1.207 4.269 6.202 1.00 90.38 197 ILE A C 1
ATOM 1618 O O . ILE A 1 197 ? 1.446 3.146 6.651 1.00 90.38 197 ILE A O 1
ATOM 1622 N N . SER A 1 198 ? 1.941 5.342 6.522 1.00 86.69 198 SER A N 1
ATOM 1623 C CA . SER A 1 198 ? 3.195 5.291 7.289 1.00 86.69 198 SER A CA 1
ATOM 1624 C C . SER A 1 198 ? 3.021 5.307 8.806 1.00 86.69 198 SER A C 1
ATOM 1626 O O . SER A 1 198 ? 4.014 5.197 9.524 1.00 86.69 198 SER A O 1
ATOM 1628 N N . LEU A 1 199 ? 1.792 5.436 9.315 1.00 80.81 199 LEU A N 1
ATOM 1629 C CA . LEU A 1 199 ? 1.558 5.391 10.754 1.00 80.81 199 LEU A CA 1
ATOM 1630 C C . LEU A 1 199 ? 1.984 4.021 11.303 1.00 80.81 199 LEU A C 1
ATOM 1632 O O . LEU A 1 199 ? 1.457 2.976 10.899 1.00 80.81 199 LEU A O 1
ATOM 1636 N N . LYS A 1 200 ? 2.957 4.027 12.219 1.00 75.69 200 LYS A N 1
ATOM 1637 C CA . LYS A 1 200 ? 3.430 2.823 12.905 1.00 75.69 200 LYS A CA 1
ATOM 1638 C C . LYS A 1 200 ? 2.446 2.474 14.012 1.00 75.69 200 LYS A C 1
ATOM 1640 O O . LYS A 1 200 ? 2.236 3.251 14.935 1.00 75.69 200 LYS A O 1
ATOM 1645 N N . MET A 1 201 ? 1.856 1.292 13.910 1.00 76.12 201 MET A N 1
ATOM 1646 C CA . MET A 1 201 ? 0.951 0.748 14.916 1.00 76.12 201 MET A CA 1
ATOM 1647 C C . MET A 1 201 ? 1.460 -0.633 15.308 1.00 76.12 201 MET A C 1
ATOM 1649 O O . MET A 1 201 ? 1.797 -1.444 14.439 1.00 76.12 201 MET A O 1
ATOM 1653 N N . ASN A 1 202 ? 1.478 -0.912 16.609 1.00 74.19 202 ASN A N 1
ATOM 1654 C CA . ASN A 1 202 ? 2.157 -2.047 17.227 1.00 74.19 202 ASN A CA 1
ATOM 1655 C C . ASN A 1 202 ? 3.687 -2.001 17.053 1.00 74.19 202 ASN A C 1
ATOM 1657 O O . ASN A 1 202 ? 4.238 -1.291 16.209 1.00 74.19 202 ASN A O 1
ATOM 1661 N N . LYS A 1 203 ? 4.399 -2.834 17.820 1.00 65.94 203 LYS A N 1
ATOM 1662 C CA . LYS A 1 203 ? 5.841 -3.078 17.638 1.00 65.94 203 LYS A CA 1
ATOM 1663 C C . LYS A 1 203 ? 6.114 -3.835 16.331 1.00 65.94 203 LYS A C 1
ATOM 1665 O O . LYS A 1 203 ? 6.361 -5.039 16.340 1.00 65.94 203 LYS A O 1
ATOM 1670 N N . GLN A 1 204 ? 6.063 -3.139 15.200 1.00 66.88 204 GLN A N 1
ATOM 1671 C CA . GLN A 1 204 ? 6.395 -3.693 13.890 1.00 66.88 204 GLN A CA 1
ATOM 1672 C C . GLN A 1 204 ? 7.766 -3.202 13.423 1.00 66.88 204 GLN A C 1
ATOM 1674 O O . GLN A 1 204 ? 8.058 -2.009 13.452 1.00 66.88 204 GLN A O 1
ATOM 1679 N N . LYS A 1 205 ? 8.610 -4.138 12.961 1.00 67.12 205 LYS A N 1
ATOM 1680 C CA . LYS A 1 205 ? 9.916 -3.815 12.357 1.00 67.12 205 LYS A CA 1
ATOM 1681 C C . LYS A 1 205 ? 9.767 -3.097 11.013 1.00 67.12 205 LYS A C 1
ATOM 1683 O O . LYS A 1 205 ? 10.587 -2.249 10.689 1.00 67.12 205 LYS A O 1
ATOM 1688 N N . ARG A 1 206 ? 8.730 -3.446 10.244 1.00 71.94 206 ARG A N 1
ATOM 1689 C CA . ARG A 1 206 ? 8.393 -2.858 8.944 1.00 71.94 206 ARG A CA 1
ATOM 1690 C C . ARG A 1 206 ? 6.883 -2.690 8.848 1.00 71.94 206 ARG A C 1
ATOM 1692 O O . ARG A 1 206 ? 6.145 -3.557 9.311 1.00 71.94 206 ARG A O 1
ATOM 1699 N N . ILE A 1 207 ? 6.448 -1.593 8.241 1.00 79.44 207 ILE A N 1
ATOM 1700 C CA . ILE A 1 207 ? 5.032 -1.322 7.998 1.00 79.44 207 ILE A CA 1
ATOM 1701 C C . ILE A 1 207 ? 4.538 -2.234 6.862 1.00 79.44 207 ILE A C 1
ATOM 1703 O O . ILE A 1 207 ? 5.198 -2.301 5.823 1.00 79.44 207 ILE A O 1
ATOM 1707 N N . PRO A 1 208 ? 3.416 -2.956 7.034 1.00 83.25 208 PRO A N 1
ATOM 1708 C CA . PRO A 1 208 ? 2.878 -3.828 6.003 1.00 83.25 208 PRO A CA 1
ATOM 1709 C C . PRO A 1 208 ? 2.345 -3.017 4.821 1.00 83.25 208 PRO A C 1
ATOM 1711 O O . PRO A 1 208 ? 1.751 -1.952 4.990 1.00 83.25 208 PRO A O 1
ATOM 1714 N N . ILE A 1 209 ? 2.520 -3.571 3.624 1.00 90.25 209 ILE A N 1
ATOM 1715 C CA . ILE A 1 209 ? 1.925 -3.059 2.391 1.00 90.25 209 ILE A CA 1
ATOM 1716 C C . ILE A 1 209 ? 0.543 -3.696 2.242 1.00 90.25 209 ILE A C 1
ATOM 1718 O O . ILE A 1 209 ? 0.429 -4.914 2.128 1.00 90.25 209 ILE A O 1
ATOM 1722 N N . ASN A 1 210 ? -0.507 -2.871 2.282 1.00 91.00 210 ASN A N 1
ATOM 1723 C CA . ASN A 1 210 ? -1.902 -3.331 2.259 1.00 91.00 210 ASN A CA 1
ATOM 1724 C C . ASN A 1 210 ? -2.522 -3.380 0.852 1.00 91.00 210 ASN A C 1
ATOM 1726 O O . ASN A 1 210 ? -3.640 -3.866 0.698 1.00 91.00 210 ASN A O 1
ATOM 1730 N N . HIS A 1 211 ? -1.833 -2.851 -0.157 1.00 94.69 211 HIS A N 1
ATOM 1731 C CA . HIS A 1 211 ? -2.310 -2.822 -1.536 1.00 94.69 211 HIS A CA 1
ATOM 1732 C C . HIS A 1 211 ? -1.696 -3.936 -2.379 1.00 94.69 211 HIS A C 1
ATOM 1734 O O . HIS A 1 211 ? -0.649 -4.497 -2.060 1.00 94.69 211 HIS A O 1
ATOM 1740 N N . THR A 1 212 ? -2.351 -4.219 -3.501 1.00 94.44 212 THR A N 1
ATOM 1741 C CA . THR A 1 212 ? -1.761 -5.035 -4.568 1.00 94.44 212 THR A CA 1
ATOM 1742 C C . THR A 1 212 ? -0.828 -4.189 -5.430 1.00 94.44 212 THR A C 1
ATOM 1744 O O . THR A 1 212 ? -1.005 -2.975 -5.537 1.00 94.44 212 THR A O 1
ATOM 1747 N N . GLU A 1 213 ? 0.127 -4.825 -6.104 1.00 95.00 213 GLU A N 1
ATOM 1748 C CA . GLU A 1 213 ? 1.036 -4.117 -7.009 1.00 95.00 213 GLU A CA 1
ATOM 1749 C C . GLU A 1 213 ? 0.275 -3.374 -8.126 1.00 95.00 213 GLU A C 1
ATOM 1751 O O . GLU A 1 213 ? 0.516 -2.195 -8.371 1.00 95.00 213 GLU A O 1
ATOM 1756 N N . PHE A 1 214 ? -0.728 -4.007 -8.745 1.00 96.31 214 PHE A N 1
ATOM 1757 C CA . PHE A 1 214 ? -1.511 -3.370 -9.811 1.00 96.31 214 PHE A CA 1
ATOM 1758 C C . PHE A 1 214 ? -2.336 -2.174 -9.342 1.00 96.31 214 PHE A C 1
ATOM 1760 O O . PHE A 1 214 ? -2.513 -1.226 -10.108 1.00 96.31 214 PHE A O 1
ATOM 1767 N N . GLN A 1 215 ? -2.781 -2.166 -8.083 1.00 97.38 215 GLN A N 1
ATOM 1768 C CA . GLN A 1 215 ? -3.422 -0.990 -7.506 1.00 97.38 215 GLN A CA 1
ATOM 1769 C C . GLN A 1 215 ? -2.483 0.208 -7.535 1.00 97.38 215 GLN A C 1
ATOM 1771 O O . GLN A 1 215 ? -2.842 1.253 -8.080 1.00 97.38 215 GLN A O 1
ATOM 1776 N N . ILE A 1 216 ? -1.279 0.058 -6.980 1.00 97.88 216 ILE A N 1
ATOM 1777 C CA . ILE A 1 216 ? -0.363 1.190 -6.866 1.00 97.88 216 ILE A CA 1
ATOM 1778 C C . ILE A 1 216 ? 0.197 1.607 -8.228 1.00 97.88 216 ILE A C 1
ATOM 1780 O O . ILE A 1 216 ? 0.261 2.799 -8.520 1.00 97.88 216 ILE A O 1
ATOM 1784 N N . ILE A 1 217 ? 0.481 0.643 -9.108 1.00 97.62 217 ILE A N 1
ATOM 1785 C CA . ILE A 1 217 ? 0.908 0.907 -10.486 1.00 97.62 217 ILE A CA 1
ATOM 1786 C C . ILE A 1 217 ? -0.162 1.687 -11.252 1.00 97.62 217 ILE A C 1
ATOM 1788 O O . ILE A 1 217 ? 0.174 2.627 -11.967 1.00 97.62 217 ILE A O 1
ATOM 1792 N N . SER A 1 218 ? -1.447 1.359 -11.087 1.00 98.06 218 SER A N 1
ATOM 1793 C CA . SER A 1 218 ? -2.520 2.093 -11.768 1.00 98.06 218 SER A CA 1
ATOM 1794 C C . SER A 1 218 ? -2.636 3.547 -11.308 1.00 98.06 218 SER A C 1
ATOM 1796 O O . SER A 1 218 ? -2.914 4.424 -12.124 1.00 98.06 218 SER A O 1
ATOM 1798 N N . ILE A 1 219 ? -2.380 3.821 -10.023 1.00 98.62 219 ILE A N 1
ATOM 1799 C CA . ILE A 1 219 ? -2.377 5.178 -9.468 1.00 98.62 219 ILE A CA 1
ATOM 1800 C C . ILE A 1 219 ? -1.199 5.969 -10.044 1.00 98.62 219 ILE A C 1
ATOM 1802 O O . ILE A 1 219 ? -1.396 7.073 -10.552 1.00 98.62 219 ILE A O 1
ATOM 1806 N N . ILE A 1 220 ? 0.006 5.389 -10.027 1.00 98.81 220 ILE A N 1
ATOM 1807 C CA . ILE A 1 220 ? 1.207 6.050 -10.554 1.00 98.81 220 ILE A CA 1
ATOM 1808 C C . ILE A 1 220 ? 1.072 6.279 -12.060 1.00 98.81 220 ILE A C 1
ATOM 1810 O O . ILE A 1 220 ? 1.292 7.392 -12.531 1.00 98.81 220 ILE A O 1
ATOM 1814 N N . GLY A 1 221 ? 0.640 5.261 -12.810 1.00 98.44 221 GLY A N 1
ATOM 1815 C CA . GLY A 1 221 ? 0.377 5.371 -14.243 1.00 98.44 221 GLY A CA 1
ATOM 1816 C C . GLY A 1 221 ? -0.672 6.440 -14.544 1.00 98.44 221 GLY A C 1
ATOM 1817 O O . GLY A 1 221 ? -0.484 7.254 -15.447 1.00 98.44 221 GLY A O 1
ATOM 1818 N N . LYS A 1 222 ? -1.745 6.525 -13.746 1.00 98.44 222 LYS A N 1
ATOM 1819 C CA . LYS A 1 222 ? -2.746 7.586 -13.892 1.00 98.44 222 LYS A CA 1
ATOM 1820 C C . LYS A 1 222 ? -2.149 8.976 -13.670 1.00 98.44 222 LYS A C 1
ATOM 1822 O O . LYS A 1 222 ? -2.468 9.883 -14.438 1.00 98.44 222 LYS A O 1
ATOM 1827 N N . ILE A 1 223 ? -1.307 9.159 -12.653 1.00 98.69 223 ILE A N 1
ATOM 1828 C CA . ILE A 1 223 ? -0.612 10.432 -12.407 1.00 98.69 223 ILE A CA 1
ATOM 1829 C C . ILE A 1 223 ? 0.302 10.772 -13.584 1.00 98.69 223 ILE A C 1
ATOM 1831 O O . ILE A 1 223 ? 0.182 11.870 -14.127 1.00 98.69 223 ILE A O 1
ATOM 1835 N N . PHE A 1 224 ? 1.127 9.823 -14.032 1.00 98.69 224 PHE A N 1
ATOM 1836 C CA . PHE A 1 224 ? 2.048 10.002 -15.153 1.00 98.69 224 PHE A CA 1
ATOM 1837 C C . PHE A 1 224 ? 1.311 10.474 -16.410 1.00 98.69 224 PHE A C 1
ATOM 1839 O O . PHE A 1 224 ? 1.606 11.541 -16.943 1.00 98.69 224 PHE A O 1
ATOM 1846 N N . HIS A 1 225 ? 0.267 9.746 -16.823 1.00 98.12 225 HIS A N 1
ATOM 1847 C CA . HIS A 1 225 ? -0.528 10.074 -18.013 1.00 98.12 225 HIS A CA 1
ATOM 1848 C C . HIS A 1 225 ? -1.395 11.326 -17.846 1.00 98.12 225 HIS A C 1
ATOM 1850 O O . HIS A 1 225 ? -1.796 11.939 -18.837 1.00 98.12 225 HIS A O 1
ATOM 1856 N N . SER A 1 226 ? -1.695 11.741 -16.615 1.00 97.94 226 SER A N 1
ATOM 1857 C CA . SER A 1 226 ? -2.404 13.001 -16.356 1.00 97.94 226 SER A CA 1
ATOM 1858 C C . SER A 1 226 ? -1.471 14.208 -16.379 1.00 97.94 226 SER A C 1
ATOM 1860 O O . SER A 1 226 ? -1.911 15.289 -16.767 1.00 97.94 226 SER A O 1
ATOM 1862 N N . LYS A 1 227 ? -0.207 14.029 -15.980 1.00 98.38 227 LYS A N 1
ATOM 1863 C CA . LYS A 1 227 ? 0.796 15.091 -15.890 1.00 98.38 227 LYS A CA 1
ATOM 1864 C C . LYS A 1 227 ? 1.543 15.305 -17.196 1.00 98.38 227 LYS A C 1
ATOM 1866 O O . LYS A 1 227 ? 1.727 16.453 -17.583 1.00 98.38 227 LYS A O 1
ATOM 1871 N N . TYR A 1 228 ? 1.956 14.233 -17.863 1.00 98.31 228 TYR A N 1
ATOM 1872 C CA . TYR A 1 228 ? 2.864 14.290 -19.003 1.00 98.31 228 TYR A CA 1
ATOM 1873 C C . TYR A 1 228 ? 2.170 13.942 -20.320 1.00 98.31 228 TYR A C 1
ATOM 1875 O O . TYR A 1 228 ? 1.266 13.101 -20.370 1.00 98.31 228 TYR A O 1
ATOM 1883 N N . ASP A 1 229 ? 2.561 14.629 -21.391 1.00 96.19 229 ASP A N 1
ATOM 1884 C CA . ASP A 1 229 ? 2.189 14.301 -22.766 1.00 96.19 229 ASP A CA 1
ATOM 1885 C C . ASP A 1 229 ? 3.144 13.275 -23.398 1.00 96.19 229 ASP A C 1
ATOM 1887 O O . ASP A 1 229 ? 4.050 12.747 -22.754 1.00 96.19 229 ASP A O 1
ATOM 1891 N N . THR A 1 230 ? 2.929 12.969 -24.679 1.00 93.75 230 THR A N 1
ATOM 1892 C CA . THR A 1 230 ? 3.749 12.004 -25.425 1.00 93.75 230 THR A CA 1
ATOM 1893 C C . THR A 1 230 ? 5.203 12.438 -25.591 1.00 93.75 230 THR A C 1
ATOM 1895 O O . THR A 1 230 ? 6.029 11.586 -25.899 1.00 93.75 230 THR A O 1
ATOM 1898 N N . ASN A 1 231 ? 5.509 13.723 -25.388 1.00 95.06 231 ASN A N 1
ATOM 1899 C CA . ASN A 1 231 ? 6.847 14.312 -25.430 1.00 95.06 231 ASN A CA 1
ATOM 1900 C C . ASN A 1 231 ? 7.421 14.534 -24.021 1.00 95.06 231 ASN A C 1
ATOM 1902 O O . ASN A 1 231 ? 8.396 15.269 -23.873 1.00 95.06 231 ASN A O 1
ATOM 1906 N N . LEU A 1 232 ? 6.803 13.951 -22.985 1.00 96.69 232 LEU A N 1
ATOM 1907 C CA . LEU A 1 232 ? 7.188 14.102 -21.577 1.00 96.69 232 LEU A CA 1
ATOM 1908 C C . LEU A 1 232 ? 7.120 15.548 -21.051 1.00 96.69 232 LEU A C 1
ATOM 1910 O O . LEU A 1 232 ? 7.700 15.875 -20.011 1.00 96.69 232 LEU A O 1
ATOM 1914 N N . SER A 1 233 ? 6.368 16.413 -21.735 1.00 97.56 233 SER A N 1
ATOM 1915 C CA . SER A 1 233 ? 6.098 17.786 -21.310 1.00 97.56 233 SER A CA 1
ATOM 1916 C C . SER A 1 233 ? 4.873 17.844 -20.399 1.00 97.56 233 SER A C 1
ATOM 1918 O O . SER A 1 233 ? 3.950 17.038 -20.520 1.00 97.56 233 SER A O 1
ATOM 1920 N N . ILE A 1 234 ? 4.865 18.786 -19.451 1.00 98.31 234 ILE A N 1
ATOM 1921 C CA . ILE A 1 234 ? 3.748 18.949 -18.510 1.00 98.31 234 ILE A CA 1
ATOM 1922 C C . ILE A 1 234 ? 2.522 19.478 -19.265 1.00 98.31 234 ILE A C 1
ATOM 1924 O O . ILE A 1 234 ? 2.593 20.516 -19.921 1.00 98.31 234 ILE A O 1
ATOM 1928 N N . LYS A 1 235 ? 1.392 18.785 -19.128 1.00 97.94 235 LYS A N 1
ATOM 1929 C CA . LYS A 1 235 ? 0.097 19.169 -19.702 1.00 97.94 235 LYS A CA 1
ATOM 1930 C C . LYS A 1 235 ? -0.460 20.429 -19.040 1.00 97.94 235 LYS A C 1
ATOM 1932 O O . LYS A 1 235 ? -0.346 20.600 -17.825 1.00 97.94 235 LYS A O 1
ATOM 1937 N N . SER A 1 236 ? -1.134 21.272 -19.821 1.00 97.12 236 SER A N 1
ATOM 1938 C CA . SER A 1 236 ? -1.785 22.505 -19.351 1.00 97.12 236 SER A CA 1
ATOM 1939 C C . SER A 1 236 ? -2.793 22.259 -18.227 1.00 97.12 236 SER A C 1
ATOM 1941 O O . SER A 1 236 ? -2.894 23.054 -17.295 1.00 97.12 236 SER A O 1
ATOM 1943 N N . GLU A 1 237 ? -3.501 21.132 -18.275 1.00 95.69 237 GLU A N 1
ATOM 1944 C CA . GLU A 1 237 ? -4.557 20.774 -17.324 1.00 95.69 237 GLU A CA 1
ATOM 1945 C C . GLU A 1 237 ? -4.005 20.141 -16.036 1.00 95.69 237 GLU A C 1
ATOM 1947 O O . GLU A 1 237 ? -4.776 19.808 -15.134 1.00 95.69 237 GLU A O 1
ATOM 1952 N N . TRP A 1 238 ? -2.682 19.947 -15.924 1.00 97.19 238 TRP A N 1
ATOM 1953 C CA . TRP A 1 238 ? -2.077 19.241 -14.793 1.00 97.19 238 TRP A CA 1
ATOM 1954 C C . TRP A 1 238 ? -2.459 19.858 -13.449 1.00 97.19 238 TRP A C 1
ATOM 1956 O O . TRP A 1 238 ? -2.790 19.126 -12.525 1.00 97.19 238 TRP A O 1
ATOM 1966 N N . ASN A 1 239 ? -2.457 21.187 -13.332 1.00 96.00 239 ASN A N 1
ATOM 1967 C CA . ASN A 1 239 ? -2.750 21.850 -12.059 1.00 96.00 239 ASN A CA 1
ATOM 1968 C C . ASN A 1 239 ? -4.166 21.534 -11.555 1.00 96.00 239 ASN A C 1
ATOM 1970 O O . ASN A 1 239 ? -4.341 21.229 -10.377 1.00 96.00 239 ASN A O 1
ATOM 1974 N N . GLU A 1 240 ? -5.159 21.553 -12.446 1.00 95.50 240 GLU A N 1
ATOM 1975 C CA . GLU A 1 240 ? -6.542 21.201 -12.115 1.00 95.50 240 GLU A CA 1
ATOM 1976 C C . GLU A 1 240 ? -6.662 19.709 -11.780 1.00 95.50 240 GLU A C 1
ATOM 1978 O O . GLU A 1 240 ? -7.175 19.336 -10.722 1.00 95.50 240 GLU A O 1
ATOM 1983 N N . LYS A 1 241 ? -6.105 18.840 -12.635 1.00 96.19 241 LYS A N 1
ATOM 1984 C CA . LYS A 1 241 ? -6.124 17.388 -12.409 1.00 96.19 241 LYS A CA 1
ATOM 1985 C C . LYS A 1 241 ? -5.428 16.996 -11.118 1.00 96.19 241 LYS A C 1
ATOM 1987 O O . LYS A 1 241 ? -5.918 16.131 -10.403 1.00 96.19 241 LYS A O 1
ATOM 1992 N N . HIS A 1 242 ? -4.313 17.635 -10.789 1.00 97.50 242 HIS A N 1
ATOM 1993 C CA . HIS A 1 242 ? -3.558 17.364 -9.577 1.00 97.50 242 HIS A CA 1
ATOM 1994 C C . HIS A 1 242 ? -4.371 17.673 -8.318 1.00 97.50 242 HIS A C 1
ATOM 1996 O O . HIS A 1 242 ? -4.310 16.893 -7.373 1.00 97.50 242 HIS A O 1
ATOM 2002 N N . ILE A 1 243 ? -5.174 18.745 -8.308 1.00 97.06 243 ILE A N 1
ATOM 2003 C CA . ILE A 1 243 ? -6.083 19.050 -7.189 1.00 97.06 243 ILE A CA 1
ATOM 2004 C C . ILE A 1 243 ? -7.088 17.906 -7.004 1.00 97.06 243 ILE A C 1
ATOM 2006 O O . ILE A 1 243 ? -7.240 17.390 -5.895 1.00 97.06 243 ILE A O 1
ATOM 2010 N N . ASN A 1 244 ? -7.716 17.460 -8.093 1.00 96.75 244 ASN A N 1
ATOM 2011 C CA . ASN A 1 244 ? -8.693 16.372 -8.053 1.00 96.75 244 ASN A CA 1
ATOM 2012 C C . ASN A 1 244 ? -8.056 15.042 -7.626 1.00 96.75 244 ASN A C 1
ATOM 2014 O O . ASN A 1 244 ? -8.566 14.367 -6.734 1.00 96.75 244 ASN A O 1
ATOM 2018 N N . LEU A 1 245 ? -6.911 14.681 -8.209 1.00 97.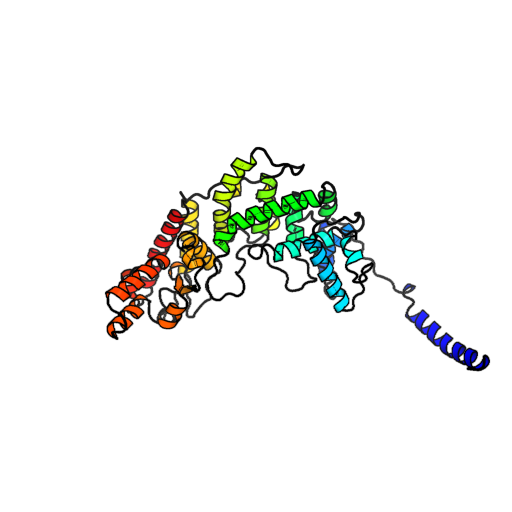81 245 LEU A N 1
ATOM 2019 C CA . LEU A 1 245 ? -6.164 13.469 -7.867 1.00 97.81 245 LEU A CA 1
ATOM 2020 C C . LEU A 1 245 ? -5.713 13.489 -6.402 1.00 97.81 245 LEU A C 1
ATOM 2022 O O . LEU A 1 245 ? -5.900 12.503 -5.695 1.00 97.81 245 LEU A O 1
ATOM 2026 N N . LYS A 1 246 ? -5.185 14.619 -5.915 1.00 96.94 246 LYS A N 1
ATOM 2027 C CA . LYS A 1 246 ? -4.765 14.790 -4.518 1.00 96.94 246 LYS A CA 1
ATOM 2028 C C . LYS A 1 246 ? -5.913 14.544 -3.542 1.00 96.94 246 LYS A C 1
ATOM 2030 O O . LYS A 1 246 ? -5.715 13.870 -2.535 1.00 96.94 246 LYS A O 1
ATOM 2035 N N . ASN A 1 247 ? -7.095 15.072 -3.847 1.00 94.88 247 ASN A N 1
ATOM 2036 C CA . ASN A 1 247 ? -8.258 14.956 -2.972 1.00 94.88 247 ASN A CA 1
ATOM 2037 C C . ASN A 1 247 ? -8.909 13.570 -3.020 1.00 94.88 247 ASN A C 1
ATOM 2039 O O . ASN A 1 247 ? -9.564 13.189 -2.059 1.00 94.88 247 ASN A O 1
ATOM 2043 N N . ASN A 1 248 ? -8.740 12.813 -4.108 1.00 97.12 248 ASN A N 1
ATOM 2044 C CA . ASN A 1 248 ? -9.494 11.579 -4.333 1.00 97.12 248 ASN A CA 1
ATOM 2045 C C . ASN A 1 248 ? -8.650 10.297 -4.224 1.00 97.12 248 ASN A C 1
ATOM 2047 O O . ASN A 1 248 ? -9.173 9.275 -3.775 1.00 97.12 248 ASN A O 1
ATOM 2051 N N . ILE A 1 249 ? -7.361 10.313 -4.591 1.00 98.06 249 ILE A N 1
ATOM 2052 C CA . ILE A 1 249 ? -6.494 9.117 -4.592 1.00 98.06 249 ILE A CA 1
ATOM 2053 C C . ILE A 1 249 ? -6.447 8.410 -3.229 1.00 98.06 249 ILE A C 1
ATOM 2055 O O . ILE A 1 249 ? -6.659 7.195 -3.223 1.00 98.06 249 ILE A O 1
ATOM 2059 N N . PRO A 1 250 ? -6.219 9.091 -2.084 1.00 96.81 250 PRO A N 1
ATOM 2060 C CA . PRO A 1 250 ? -6.171 8.410 -0.787 1.00 96.81 250 PRO A CA 1
ATOM 2061 C C . PRO A 1 250 ? -7.465 7.643 -0.479 1.00 96.81 250 PRO A C 1
ATOM 2063 O O . PRO A 1 250 ? -7.450 6.494 -0.039 1.00 96.81 250 PRO A O 1
ATOM 2066 N N . TYR A 1 251 ? -8.614 8.232 -0.803 1.00 96.69 251 TYR A N 1
ATOM 2067 C CA . TYR A 1 251 ? -9.906 7.616 -0.520 1.00 96.69 251 TYR A CA 1
ATOM 2068 C C . TYR A 1 251 ? -10.224 6.468 -1.470 1.00 96.69 251 TYR A C 1
ATOM 2070 O O . TYR A 1 251 ? -10.684 5.425 -1.011 1.00 96.69 251 TYR A O 1
ATOM 2078 N N . HIS A 1 252 ? -9.910 6.586 -2.764 1.00 97.88 252 HIS A N 1
ATOM 2079 C CA . HIS A 1 252 ? -10.005 5.435 -3.667 1.00 97.88 252 HIS A CA 1
ATOM 2080 C C . HIS A 1 252 ? -9.046 4.313 -3.279 1.00 97.88 252 HIS A C 1
ATOM 2082 O O . HIS A 1 252 ? -9.406 3.145 -3.400 1.00 97.88 252 HIS A O 1
ATOM 2088 N N . TYR A 1 253 ? -7.856 4.643 -2.774 1.00 98.19 253 TYR A N 1
ATOM 2089 C CA . TYR A 1 253 ? -6.900 3.652 -2.298 1.00 98.19 253 TYR A CA 1
ATOM 2090 C C . TYR A 1 253 ? -7.488 2.802 -1.160 1.00 98.19 253 TYR A C 1
ATOM 2092 O O . TYR A 1 253 ? -7.488 1.571 -1.248 1.00 98.19 253 TYR A O 1
ATOM 2100 N N . LEU A 1 254 ? -8.045 3.441 -0.123 1.00 97.56 254 LEU A N 1
ATOM 2101 C CA . LEU A 1 254 ? -8.699 2.738 0.986 1.00 97.56 254 LEU A CA 1
ATOM 2102 C C . LEU A 1 254 ? -9.934 1.962 0.509 1.00 97.56 254 LEU A C 1
ATOM 2104 O O . LEU A 1 254 ? -10.124 0.795 0.855 1.00 97.56 254 LEU A O 1
ATOM 2108 N N . TYR A 1 255 ? -10.762 2.609 -0.305 1.00 97.50 255 TYR A N 1
ATOM 2109 C CA . TYR A 1 255 ? -12.008 2.054 -0.815 1.00 97.50 255 TYR A CA 1
ATOM 2110 C C . TYR A 1 255 ? -11.802 0.765 -1.616 1.00 97.50 255 TYR A C 1
ATOM 2112 O O . TYR A 1 255 ? -12.522 -0.219 -1.427 1.00 97.50 255 TYR A O 1
ATOM 2120 N N . ASP A 1 256 ? -10.787 0.751 -2.479 1.00 96.75 256 ASP A N 1
ATOM 2121 C CA . ASP A 1 256 ? -10.427 -0.405 -3.296 1.00 96.75 256 ASP A CA 1
ATOM 2122 C C . ASP A 1 256 ? -9.987 -1.598 -2.454 1.00 96.75 256 ASP A C 1
ATOM 2124 O O . ASP A 1 256 ? -10.310 -2.740 -2.786 1.00 96.75 256 ASP A O 1
ATOM 2128 N N . ILE A 1 257 ? -9.279 -1.333 -1.356 1.00 96.62 257 ILE A N 1
ATOM 2129 C CA . ILE A 1 257 ? -8.804 -2.359 -0.428 1.00 96.62 257 ILE A CA 1
ATOM 2130 C C . ILE A 1 257 ? -9.973 -2.948 0.361 1.00 96.62 257 ILE A C 1
ATOM 2132 O O . ILE A 1 257 ? -10.086 -4.173 0.459 1.00 96.62 257 ILE A O 1
ATOM 2136 N N . ILE A 1 258 ? -10.877 -2.106 0.876 1.00 95.81 258 ILE A N 1
ATOM 2137 C CA . ILE A 1 258 ? -12.059 -2.574 1.614 1.00 95.81 258 ILE A CA 1
ATOM 2138 C C . ILE A 1 258 ? -12.909 -3.482 0.718 1.00 95.81 258 ILE A C 1
ATOM 2140 O O . ILE A 1 258 ? -13.207 -4.614 1.104 1.00 95.81 258 ILE A O 1
ATOM 2144 N N . ARG A 1 259 ? -13.188 -3.039 -0.514 1.00 94.56 259 ARG A N 1
ATOM 2145 C CA . ARG A 1 259 ? -14.015 -3.766 -1.489 1.00 94.56 259 ARG A CA 1
ATOM 2146 C C . ARG A 1 259 ? -13.324 -4.896 -2.248 1.00 94.56 259 ARG A C 1
ATOM 2148 O O . ARG A 1 259 ? -13.957 -5.518 -3.094 1.00 94.56 259 ARG A O 1
ATOM 2155 N N . GLU A 1 260 ? -12.038 -5.140 -2.013 1.00 93.62 260 GLU A N 1
ATOM 2156 C CA . GLU A 1 260 ? -11.257 -6.112 -2.797 1.00 93.62 260 GLU A CA 1
ATOM 2157 C C . GLU A 1 260 ? -11.312 -5.850 -4.312 1.00 93.62 260 GLU A C 1
ATOM 2159 O O . GLU A 1 260 ? -11.305 -6.785 -5.113 1.00 93.62 260 GLU A O 1
ATOM 2164 N N . HIS A 1 261 ? -11.354 -4.579 -4.733 1.00 94.44 261 HIS A N 1
ATOM 2165 C CA . HIS A 1 261 ? -11.526 -4.201 -6.142 1.00 94.44 261 HIS A CA 1
ATOM 2166 C C . HIS A 1 261 ? -10.481 -4.855 -7.061 1.00 94.44 261 HIS A C 1
ATOM 2168 O O . HIS A 1 261 ? -10.776 -5.231 -8.200 1.00 94.44 261 HIS A O 1
ATOM 2174 N N . TRP A 1 262 ? -9.270 -5.032 -6.536 1.00 93.88 262 TRP A N 1
ATOM 2175 C CA . TRP A 1 262 ? -8.107 -5.582 -7.230 1.00 93.88 262 TRP A CA 1
ATOM 2176 C C . TRP A 1 262 ? -8.011 -7.110 -7.206 1.00 93.88 262 TRP A C 1
ATOM 2178 O O . TRP A 1 262 ? -7.043 -7.670 -7.711 1.00 93.88 262 TRP A O 1
ATOM 2188 N N . LYS A 1 263 ? -9.020 -7.809 -6.678 1.00 89.00 263 LYS A N 1
ATOM 2189 C CA . LYS A 1 263 ? -9.123 -9.267 -6.793 1.00 89.00 263 LYS A CA 1
ATOM 2190 C C . LYS A 1 263 ? -9.423 -9.669 -8.244 1.00 89.00 263 LYS A C 1
ATOM 2192 O O . LYS A 1 263 ? -10.191 -8.999 -8.946 1.00 89.00 263 LYS A O 1
ATOM 2197 N N .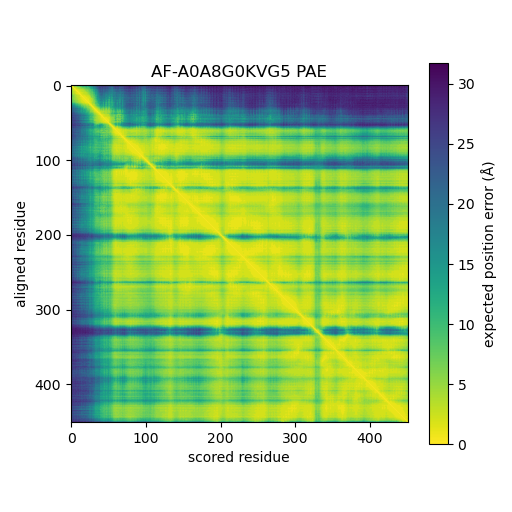 GLY A 1 264 ? -8.828 -10.773 -8.693 1.00 88.00 264 GLY A N 1
ATOM 2198 C CA . GLY A 1 264 ? -8.987 -11.289 -10.057 1.00 88.00 264 GLY A CA 1
ATOM 2199 C C . GLY A 1 264 ? -8.053 -10.616 -11.068 1.00 88.00 264 GLY A C 1
ATOM 2200 O O . GLY A 1 264 ? -6.855 -10.514 -10.831 1.00 88.00 264 GLY A O 1
ATOM 2201 N N . SER A 1 265 ? -8.594 -10.184 -12.211 1.00 82.50 265 SER A N 1
ATOM 2202 C CA . SER A 1 265 ? -7.837 -9.658 -13.359 1.00 82.50 265 SER A CA 1
ATOM 2203 C C . SER A 1 265 ? -7.284 -8.240 -13.117 1.00 82.50 265 SER A C 1
ATOM 2205 O O . SER A 1 265 ? -7.897 -7.251 -13.529 1.00 82.50 265 SER A O 1
ATOM 2207 N N . GLY A 1 266 ? -6.147 -8.135 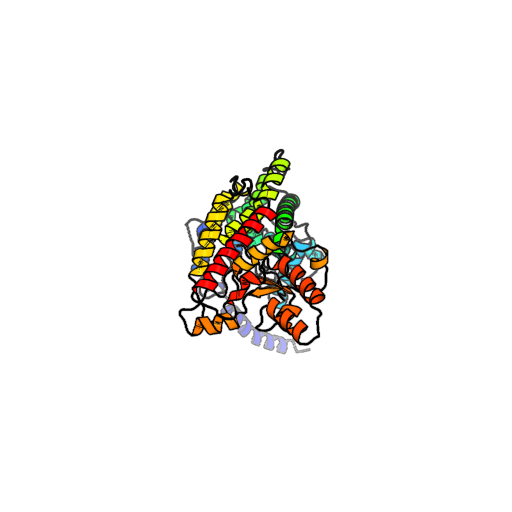-12.422 1.00 89.62 266 GLY A N 1
ATOM 2208 C CA . GLY A 1 266 ? -5.489 -6.865 -12.084 1.00 89.62 266 GLY A CA 1
ATOM 2209 C C . GLY A 1 266 ? -4.921 -6.114 -13.293 1.00 89.62 266 GLY A C 1
ATOM 2210 O O . GLY A 1 266 ? -5.140 -4.912 -13.417 1.00 89.62 266 GLY A O 1
ATOM 2211 N N . ASP A 1 267 ? -4.277 -6.826 -14.216 1.00 88.94 267 ASP A N 1
ATOM 2212 C CA . ASP A 1 267 ? -3.555 -6.281 -15.371 1.00 88.94 267 ASP A CA 1
ATOM 2213 C C . ASP A 1 267 ? -4.451 -5.397 -16.259 1.00 88.94 267 ASP A C 1
ATOM 2215 O O . ASP A 1 267 ? -4.186 -4.209 -16.453 1.00 88.94 267 ASP A O 1
ATOM 2219 N N . SER A 1 268 ? -5.570 -5.943 -16.753 1.00 91.69 268 SER A N 1
ATOM 2220 C CA . SER A 1 268 ? -6.501 -5.202 -17.619 1.00 91.69 268 SER A CA 1
ATOM 2221 C C . SER A 1 268 ? -7.170 -4.034 -16.889 1.00 91.69 268 SER A C 1
ATOM 2223 O O . SER A 1 268 ? -7.398 -2.983 -17.488 1.00 91.69 268 SER A O 1
ATOM 2225 N N . LYS A 1 269 ? -7.457 -4.187 -15.585 1.00 95.12 269 LYS A N 1
ATOM 2226 C CA . LYS A 1 269 ? -8.018 -3.106 -14.759 1.00 95.12 269 LYS A CA 1
ATOM 2227 C C . LYS A 1 269 ? -7.028 -1.951 -14.649 1.00 95.12 269 LYS A C 1
ATOM 2229 O O . LYS A 1 269 ? -7.402 -0.820 -14.951 1.00 95.12 269 LYS A O 1
ATOM 2234 N N . ALA A 1 270 ? -5.775 -2.234 -14.290 1.00 96.38 270 ALA A N 1
ATOM 2235 C CA . ALA A 1 270 ? -4.730 -1.222 -14.169 1.00 96.38 270 ALA A CA 1
ATOM 2236 C C . ALA A 1 270 ? -4.537 -0.455 -15.480 1.00 96.38 270 ALA A C 1
ATOM 2238 O O . ALA A 1 270 ? -4.550 0.775 -15.463 1.00 96.38 270 ALA A O 1
ATOM 2239 N N . TYR A 1 271 ? -4.464 -1.164 -16.609 1.00 96.25 271 TYR A N 1
ATOM 2240 C CA . TYR A 1 271 ? -4.341 -0.534 -17.921 1.00 96.25 271 TYR A CA 1
ATOM 2241 C C . TYR A 1 271 ? -5.535 0.371 -18.257 1.00 96.25 271 TYR A C 1
ATOM 2243 O O . TYR A 1 271 ? -5.352 1.511 -18.666 1.00 96.25 271 TYR A O 1
ATOM 2251 N N . SER A 1 272 ? -6.771 -0.081 -18.021 1.00 95.75 272 SER A N 1
ATOM 2252 C CA . SER A 1 272 ? -7.962 0.738 -18.303 1.00 95.75 272 SER A CA 1
ATOM 2253 C C . SER A 1 272 ? -8.030 2.023 -17.463 1.00 95.75 272 SER A C 1
ATOM 2255 O O . SER A 1 272 ? -8.549 3.047 -17.909 1.00 95.75 27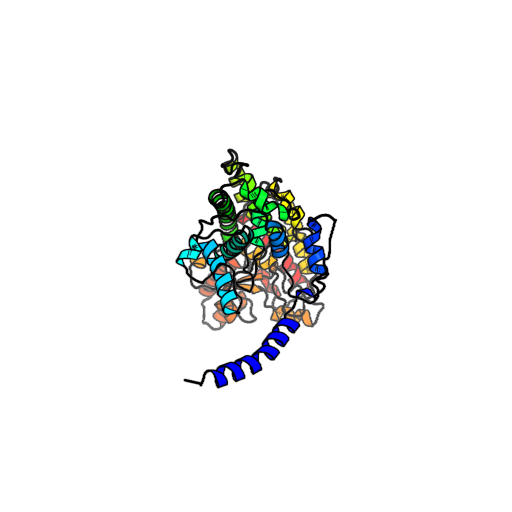2 SER A O 1
ATOM 2257 N N . ILE A 1 273 ? -7.485 1.988 -16.243 1.00 95.50 273 ILE A N 1
ATOM 2258 C CA . ILE A 1 273 ? -7.601 3.081 -15.279 1.00 95.50 273 ILE A CA 1
ATOM 2259 C C . ILE A 1 273 ? -6.798 4.310 -15.695 1.00 95.50 273 ILE A C 1
ATOM 2261 O O . ILE A 1 273 ? -7.274 5.423 -15.451 1.00 95.50 273 ILE A O 1
ATOM 2265 N N . ILE A 1 274 ? -5.645 4.150 -16.356 1.00 95.50 274 ILE A N 1
ATOM 2266 C CA . ILE A 1 274 ? -4.785 5.290 -16.725 1.00 95.50 274 ILE A CA 1
ATOM 2267 C C . ILE A 1 274 ? -5.481 6.259 -17.690 1.00 95.50 274 ILE A C 1
ATOM 2269 O O . ILE A 1 274 ? -5.220 7.462 -17.653 1.00 95.50 274 ILE A O 1
ATOM 2273 N N . PHE A 1 275 ? -6.441 5.756 -18.472 1.00 93.38 275 PHE A N 1
ATOM 2274 C CA . PHE A 1 275 ? -7.257 6.539 -19.403 1.00 93.38 275 PHE A CA 1
ATOM 2275 C C . PHE A 1 275 ? -8.616 6.966 -18.824 1.00 93.38 275 PHE A C 1
ATOM 2277 O O . PHE A 1 275 ? -9.329 7.756 -19.436 1.00 93.38 275 PHE A O 1
ATOM 2284 N N . SER A 1 276 ? -8.984 6.476 -17.640 1.00 95.00 276 SER A N 1
ATOM 2285 C CA . SER A 1 276 ? -10.261 6.787 -16.984 1.00 95.00 276 SER A CA 1
ATOM 2286 C C . SER A 1 276 ? -10.182 8.047 -16.112 1.00 95.00 276 SER A C 1
ATOM 2288 O O . SER A 1 276 ? -9.102 8.439 -15.677 1.00 95.00 276 SER A O 1
ATOM 2290 N N . THR A 1 277 ? -11.326 8.637 -15.756 1.00 95.06 277 THR A N 1
ATOM 2291 C CA . THR A 1 277 ? -11.432 9.739 -14.771 1.00 95.06 277 THR A CA 1
ATOM 2292 C C . THR A 1 277 ? -11.683 9.245 -13.341 1.00 95.06 277 THR A C 1
ATOM 2294 O O . THR A 1 277 ? -12.004 10.028 -12.448 1.00 95.06 277 THR A O 1
ATOM 2297 N N . ARG A 1 278 ? -11.532 7.937 -13.089 1.00 95.12 278 ARG A N 1
ATOM 2298 C CA . ARG A 1 278 ? -11.892 7.295 -11.817 1.00 95.12 278 ARG A CA 1
ATOM 2299 C C . ARG A 1 278 ? -11.260 7.981 -10.608 1.00 95.12 278 ARG A C 1
ATOM 2301 O O . ARG A 1 278 ? -11.974 8.401 -9.705 1.00 95.12 278 ARG A O 1
ATOM 2308 N N . TYR A 1 279 ? -9.934 8.114 -10.616 1.00 97.06 279 TYR A N 1
ATOM 2309 C CA . TYR A 1 279 ? -9.183 8.738 -9.523 1.00 97.06 279 TYR A CA 1
ATOM 2310 C C . TYR A 1 279 ? -9.303 10.267 -9.492 1.00 97.06 279 TYR A C 1
ATOM 2312 O O . TYR A 1 279 ? -8.851 10.884 -8.537 1.00 97.06 279 TYR A O 1
ATOM 2320 N N . GLU A 1 280 ? -9.921 10.880 -10.502 1.00 95.88 280 GLU A N 1
ATOM 2321 C CA . GLU A 1 280 ? -10.234 12.314 -10.521 1.00 95.88 280 GLU A CA 1
ATOM 2322 C C . GLU A 1 280 ? -11.616 12.601 -9.913 1.00 95.88 280 GLU A C 1
ATOM 2324 O O . GLU A 1 280 ? -11.924 13.749 -9.612 1.00 95.88 280 GLU A O 1
ATOM 2329 N N . THR A 1 281 ? -12.444 11.572 -9.706 1.00 94.94 281 THR A N 1
ATOM 2330 C CA . THR A 1 281 ? -13.839 11.718 -9.270 1.00 94.94 281 THR A CA 1
ATOM 2331 C C . THR A 1 281 ? -13.994 11.352 -7.798 1.00 94.94 281 THR A C 1
ATOM 2333 O O . THR A 1 281 ? -13.493 10.316 -7.360 1.00 94.94 281 THR A O 1
ATOM 2336 N N . GLN A 1 282 ? -14.730 12.158 -7.034 1.00 95.38 282 GLN A N 1
ATOM 2337 C CA . GLN A 1 282 ? -15.033 11.860 -5.635 1.00 95.38 282 GLN A CA 1
ATOM 2338 C C . GLN A 1 282 ? -15.953 10.638 -5.510 1.00 95.38 282 GLN A C 1
ATOM 2340 O O . GLN A 1 282 ? -16.875 10.446 -6.301 1.00 95.38 282 GLN A O 1
ATOM 2345 N N . ILE A 1 283 ? -15.717 9.815 -4.487 1.00 96.56 283 ILE A N 1
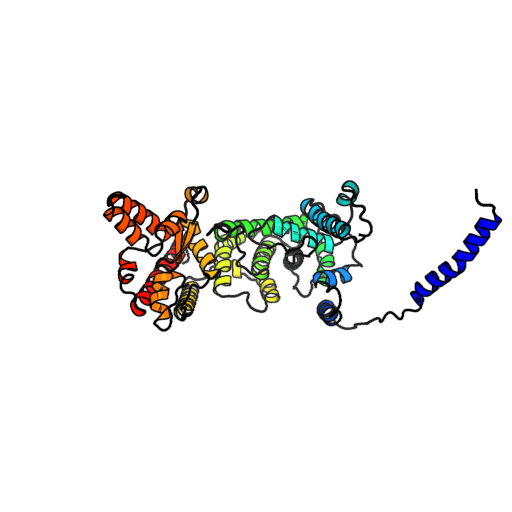ATOM 2346 C CA . ILE A 1 283 ? -16.612 8.712 -4.126 1.00 96.56 283 ILE A CA 1
ATOM 2347 C C . ILE A 1 283 ? -17.770 9.286 -3.298 1.00 96.56 283 ILE A C 1
ATOM 2349 O O . ILE A 1 283 ? -17.508 9.817 -2.217 1.00 96.56 283 ILE A O 1
ATOM 2353 N N . PRO A 1 284 ? -19.034 9.157 -3.741 1.00 95.75 284 PRO A N 1
ATOM 2354 C CA . PRO A 1 284 ? -20.168 9.689 -2.989 1.00 95.75 284 PRO A CA 1
ATOM 2355 C C . PRO A 1 284 ? -20.298 9.046 -1.603 1.00 95.75 284 PRO A C 1
ATOM 2357 O O . PRO A 1 284 ? -20.126 7.828 -1.467 1.00 95.75 284 PRO A O 1
ATOM 2360 N N . LYS A 1 285 ? -20.697 9.820 -0.586 1.00 95.62 285 LYS A N 1
ATOM 2361 C CA . LYS A 1 285 ? -20.900 9.316 0.784 1.00 95.62 285 LYS A CA 1
ATOM 2362 C C . LYS A 1 285 ? -21.846 8.122 0.882 1.00 95.62 285 LYS A C 1
ATOM 2364 O O . LYS A 1 285 ? -21.564 7.188 1.627 1.00 95.62 285 LYS A O 1
ATOM 2369 N N . ASN A 1 286 ? -22.932 8.089 0.107 1.00 95.94 286 ASN A N 1
ATOM 2370 C CA . ASN A 1 286 ? -23.843 6.935 0.096 1.00 95.94 286 ASN A CA 1
ATOM 2371 C C . ASN A 1 286 ? -23.148 5.655 -0.382 1.00 95.94 286 ASN A C 1
ATOM 2373 O O . ASN A 1 286 ? -23.387 4.576 0.151 1.00 95.94 286 ASN A O 1
ATOM 2377 N N . THR A 1 287 ? -22.236 5.774 -1.345 1.00 96.81 287 THR A N 1
ATOM 2378 C CA . THR A 1 287 ? -21.450 4.639 -1.823 1.00 96.81 287 THR A CA 1
ATOM 2379 C C . THR A 1 287 ? -20.503 4.128 -0.736 1.00 96.81 287 THR A C 1
ATOM 2381 O O . THR A 1 287 ? -20.333 2.920 -0.599 1.00 96.81 287 THR A O 1
ATOM 2384 N N . TRP A 1 288 ? -19.914 5.022 0.060 1.00 97.25 288 TRP A N 1
ATOM 2385 C CA . TRP A 1 288 ? -19.129 4.637 1.233 1.00 97.25 288 TRP A CA 1
ATOM 2386 C C . TRP A 1 288 ? -19.969 3.959 2.314 1.00 97.25 288 TRP A C 1
ATOM 2388 O O . TRP A 1 288 ? -19.557 2.922 2.829 1.00 97.25 288 TRP A O 1
ATOM 2398 N N . LYS A 1 289 ? -21.146 4.511 2.635 1.00 96.50 289 LYS A N 1
ATOM 2399 C CA . LYS A 1 289 ? -22.063 3.934 3.629 1.00 96.50 289 LYS A CA 1
ATOM 2400 C C . LYS A 1 289 ? -22.400 2.486 3.303 1.00 96.50 289 LYS A C 1
ATOM 2402 O O . LYS A 1 289 ? -22.185 1.625 4.144 1.00 96.50 289 LYS A O 1
ATOM 2407 N N . ASN A 1 290 ? -22.789 2.209 2.058 1.00 97.00 290 ASN A N 1
ATOM 2408 C CA . ASN A 1 290 ? -23.102 0.849 1.618 1.00 97.00 290 ASN A CA 1
ATOM 2409 C C . ASN A 1 290 ? -21.925 -0.118 1.838 1.00 97.00 290 ASN A C 1
ATOM 2411 O O . ASN A 1 290 ? -22.121 -1.250 2.266 1.00 97.00 290 ASN A O 1
ATOM 2415 N N . VAL A 1 291 ? -20.693 0.333 1.576 1.00 97.12 291 VAL A N 1
ATOM 2416 C CA . VAL A 1 291 ? -19.483 -0.485 1.762 1.00 97.12 291 VAL A CA 1
ATOM 2417 C C . VAL A 1 291 ? -19.191 -0.751 3.233 1.00 97.12 291 VAL A C 1
ATOM 2419 O O . VAL A 1 291 ? -18.817 -1.866 3.590 1.00 97.12 291 VAL A O 1
ATOM 2422 N N . PHE A 1 292 ? -19.352 0.253 4.093 1.00 97.56 292 PHE A N 1
ATOM 2423 C CA . PHE A 1 292 ? -19.153 0.077 5.528 1.00 97.56 292 PHE A CA 1
ATOM 2424 C C . PHE A 1 292 ? -20.243 -0.791 6.160 1.00 97.56 292 PHE A C 1
ATOM 2426 O O . PHE A 1 292 ? -19.919 -1.644 6.985 1.00 97.56 292 PHE A O 1
ATOM 2433 N N . GLU A 1 293 ? -21.494 -0.653 5.722 1.00 96.81 293 GLU A N 1
ATOM 2434 C CA . GLU A 1 293 ? -22.606 -1.506 6.145 1.00 96.81 293 GLU A CA 1
ATOM 2435 C C . GLU A 1 293 ? -22.380 -2.967 5.741 1.00 96.81 293 GLU A C 1
ATOM 2437 O O . GLU A 1 293 ? -22.481 -3.857 6.586 1.00 96.81 293 GLU A O 1
ATOM 2442 N N . GLU A 1 294 ? -22.002 -3.224 4.485 1.00 96.81 294 GLU A N 1
ATOM 2443 C CA . GLU A 1 294 ? -21.656 -4.570 4.013 1.00 96.81 294 GLU A CA 1
ATOM 2444 C C . GLU A 1 294 ? -20.488 -5.157 4.819 1.00 96.81 294 GLU A C 1
ATOM 2446 O O . GLU A 1 294 ? -20.538 -6.308 5.261 1.00 96.81 294 GLU A O 1
ATOM 2451 N N . TRP A 1 295 ? -19.450 -4.355 5.075 1.00 96.12 295 TRP A N 1
ATOM 2452 C CA . TRP A 1 295 ? -18.327 -4.786 5.901 1.00 96.12 295 TRP A CA 1
ATOM 2453 C C . TRP A 1 295 ? -18.774 -5.123 7.328 1.00 96.12 295 TRP A C 1
ATOM 2455 O O . TRP A 1 295 ? -18.413 -6.184 7.836 1.00 96.12 295 TRP A O 1
ATOM 2465 N N . LEU A 1 296 ? -19.605 -4.290 7.962 1.00 97.12 296 LEU A N 1
ATOM 2466 C CA . LEU A 1 296 ? -20.129 -4.568 9.298 1.00 97.12 296 LEU A CA 1
ATOM 2467 C C . LEU A 1 296 ? -20.915 -5.879 9.329 1.00 97.12 296 LEU A C 1
ATOM 2469 O O . LEU A 1 296 ? -20.686 -6.686 10.224 1.00 97.12 296 LEU A O 1
ATOM 2473 N N . VAL A 1 297 ? -21.815 -6.110 8.370 1.00 96.88 297 VAL A N 1
ATOM 2474 C CA . VAL A 1 297 ? -22.600 -7.354 8.293 1.00 96.88 297 VAL A CA 1
ATOM 2475 C C . VAL A 1 297 ? -21.672 -8.571 8.247 1.00 96.88 297 VAL A C 1
ATOM 2477 O O . VAL A 1 297 ? -21.799 -9.465 9.084 1.00 96.88 297 VAL A O 1
ATOM 2480 N N . ASN A 1 298 ? -20.668 -8.544 7.367 1.00 95.19 298 ASN A N 1
ATOM 2481 C CA . ASN A 1 298 ? -19.674 -9.613 7.250 1.00 95.19 298 ASN A CA 1
ATOM 2482 C C . ASN A 1 298 ? -18.873 -9.828 8.548 1.00 95.19 298 ASN A C 1
ATOM 2484 O O . ASN A 1 298 ? -18.536 -10.958 8.902 1.00 95.19 298 ASN A O 1
ATOM 2488 N N . GLU A 1 299 ? -18.555 -8.756 9.276 1.00 94.69 299 GLU A N 1
ATOM 2489 C CA . GLU A 1 299 ? -17.864 -8.839 10.565 1.00 94.69 299 GLU A CA 1
ATOM 2490 C C . GLU A 1 299 ? -18.761 -9.441 11.657 1.00 94.69 299 GLU A C 1
ATOM 2492 O O . GLU A 1 299 ? -18.291 -10.275 12.428 1.00 94.69 299 GLU A O 1
ATOM 2497 N N . LEU A 1 300 ? -20.047 -9.074 11.719 1.00 96.06 300 LEU A N 1
ATOM 2498 C CA . LEU A 1 300 ? -20.994 -9.570 12.730 1.00 96.06 300 LEU A CA 1
ATOM 2499 C C . LEU A 1 300 ? -21.339 -11.061 12.565 1.00 96.06 300 LEU A C 1
ATOM 2501 O O . LEU A 1 300 ? -21.704 -11.725 13.545 1.00 96.06 300 LEU A O 1
ATOM 2505 N N . ASP A 1 301 ? -21.192 -11.599 11.355 1.00 94.88 301 ASP A N 1
ATOM 2506 C CA . ASP A 1 301 ? -21.407 -13.019 11.069 1.00 94.88 301 ASP A CA 1
ATOM 2507 C C . ASP A 1 301 ? -20.286 -13.921 11.602 1.00 94.88 301 ASP A C 1
ATOM 2509 O O . ASP A 1 301 ? -20.500 -15.122 11.806 1.00 94.88 301 ASP A O 1
ATOM 2513 N N . LYS A 1 302 ? -19.115 -13.360 11.929 1.00 94.69 302 LYS A N 1
ATOM 2514 C CA . LYS A 1 302 ? -17.991 -14.114 12.495 1.00 94.69 302 LYS A CA 1
ATOM 2515 C C . LYS A 1 302 ? -18.360 -14.765 13.833 1.00 94.69 302 LYS A C 1
ATOM 2517 O O . LYS A 1 302 ? -18.901 -14.131 14.740 1.00 94.69 302 LYS A O 1
ATOM 2522 N N . LYS A 1 303 ? -18.007 -16.047 13.978 1.00 95.12 303 LYS A N 1
ATOM 2523 C CA . LYS A 1 303 ? -18.243 -16.877 15.176 1.00 95.12 303 LYS A CA 1
ATOM 2524 C C . LYS A 1 303 ? -16.929 -17.333 15.809 1.00 95.12 303 LYS A C 1
ATOM 2526 O O . LYS A 1 303 ? -16.632 -18.523 15.902 1.00 95.12 303 LYS A O 1
ATOM 2531 N N . GLU A 1 304 ? -16.111 -16.381 16.233 1.00 95.81 304 GLU A N 1
ATOM 2532 C CA . GLU A 1 304 ? -14.784 -16.655 16.781 1.00 95.81 304 GLU A CA 1
ATOM 2533 C C . GLU A 1 304 ? -14.892 -17.131 18.233 1.00 95.81 304 GLU A C 1
ATOM 2535 O O . GLU A 1 304 ? -15.653 -16.588 19.034 1.00 95.81 304 GLU A O 1
ATOM 2540 N N . LYS A 1 305 ? -14.124 -18.167 18.580 1.00 95.06 305 LYS A N 1
ATOM 2541 C CA . LYS A 1 305 ? -14.027 -18.708 19.951 1.00 95.06 305 LYS A CA 1
ATOM 2542 C C . LYS A 1 305 ? -12.656 -18.478 20.587 1.00 95.06 305 LYS A C 1
ATOM 2544 O O . LYS A 1 305 ? -12.465 -18.731 21.769 1.00 95.06 305 LYS A O 1
ATOM 2549 N N . GLN A 1 306 ? -11.704 -17.988 19.802 1.00 91.94 306 GLN A N 1
ATOM 2550 C CA . GLN A 1 306 ? -10.327 -17.734 20.205 1.00 91.94 306 GLN A CA 1
ATOM 2551 C C . GLN A 1 306 ? -9.844 -16.411 19.615 1.00 91.94 306 GLN A C 1
ATOM 2553 O O . GLN A 1 306 ? -10.542 -15.790 18.817 1.00 91.94 306 GLN A O 1
ATOM 2558 N N . ARG A 1 307 ? -8.641 -15.978 20.007 1.00 86.31 307 ARG A N 1
ATOM 2559 C CA . ARG A 1 307 ? -8.033 -14.774 19.436 1.00 86.31 307 ARG A CA 1
ATOM 2560 C C . ARG A 1 307 ? -7.745 -15.033 17.957 1.00 86.31 307 ARG A C 1
ATOM 2562 O O . ARG A 1 307 ? -7.044 -15.989 17.636 1.00 86.31 307 ARG A O 1
ATOM 2569 N N . VAL A 1 308 ? -8.254 -14.161 17.097 1.00 87.81 308 VAL A N 1
ATOM 2570 C CA . VAL A 1 308 ? -7.942 -14.124 15.667 1.00 87.81 308 VAL A CA 1
ATOM 2571 C C . VAL A 1 308 ? -7.084 -12.889 15.404 1.00 87.81 308 VAL A C 1
ATOM 2573 O O . VAL A 1 308 ? -7.202 -11.887 16.111 1.00 87.81 308 VAL A O 1
ATOM 2576 N N . GLY A 1 309 ? -6.165 -12.982 14.442 1.00 83.19 309 GLY A N 1
ATOM 2577 C CA . GLY A 1 309 ? -5.382 -11.828 14.007 1.00 83.19 309 GLY A CA 1
ATOM 2578 C C . GLY A 1 309 ? -6.296 -10.727 13.468 1.00 83.19 309 GLY A C 1
ATOM 2579 O O . GLY A 1 309 ? -7.285 -11.011 12.794 1.00 83.19 309 GLY A O 1
ATOM 2580 N N . VAL A 1 310 ? -5.969 -9.473 13.773 1.00 84.69 310 VAL A N 1
ATOM 2581 C CA . VAL A 1 310 ? -6.706 -8.325 13.237 1.00 84.69 310 VAL A CA 1
ATOM 2582 C C . VAL A 1 310 ? -6.501 -8.258 11.725 1.00 84.69 310 VAL A C 1
ATOM 2584 O O . VAL A 1 310 ? -5.385 -8.417 11.237 1.00 84.69 310 VAL A O 1
ATOM 2587 N N . ASN A 1 311 ? -7.583 -8.012 10.989 1.00 86.88 311 ASN A N 1
ATOM 2588 C CA . ASN A 1 311 ? -7.552 -7.881 9.537 1.00 86.88 311 ASN A CA 1
ATOM 2589 C C . ASN A 1 311 ? -6.751 -6.637 9.110 1.00 86.88 311 ASN A C 1
ATOM 2591 O O . ASN A 1 311 ? -7.033 -5.530 9.567 1.00 86.88 311 ASN A O 1
ATOM 2595 N N . ASP A 1 312 ? -5.825 -6.801 8.167 1.00 88.19 312 ASP A N 1
ATOM 2596 C CA . ASP A 1 312 ? -5.029 -5.725 7.565 1.00 88.19 312 ASP A CA 1
ATOM 2597 C C . ASP A 1 312 ? -5.873 -4.551 7.041 1.00 88.19 312 ASP A C 1
ATOM 2599 O O . ASP A 1 312 ? -5.473 -3.392 7.163 1.00 88.19 312 ASP A O 1
ATOM 2603 N N . LYS A 1 313 ? -7.079 -4.818 6.520 1.00 92.00 313 LYS A N 1
ATOM 2604 C CA . LYS A 1 313 ? -8.014 -3.764 6.087 1.00 92.00 313 LYS A CA 1
ATOM 2605 C C . LYS A 1 313 ? -8.536 -2.930 7.257 1.00 92.00 313 LYS A C 1
ATOM 2607 O O . LYS A 1 313 ? -8.692 -1.720 7.124 1.00 92.00 313 LYS A O 1
ATOM 2612 N N . ALA A 1 314 ? -8.789 -3.568 8.403 1.00 92.56 314 ALA A N 1
ATOM 2613 C CA . ALA A 1 314 ? -9.206 -2.885 9.626 1.00 92.56 314 ALA A CA 1
ATOM 2614 C C . ALA A 1 314 ? -8.071 -2.005 10.159 1.00 92.56 314 ALA A C 1
ATOM 2616 O O . ALA A 1 314 ? -8.303 -0.848 10.494 1.00 92.56 314 ALA A O 1
ATOM 2617 N N . ILE A 1 315 ? -6.836 -2.519 10.145 1.00 90.12 315 ILE A N 1
ATOM 2618 C CA . ILE A 1 315 ? -5.636 -1.749 10.498 1.00 90.12 315 ILE A CA 1
ATOM 2619 C C . ILE A 1 315 ? -5.513 -0.512 9.607 1.00 90.12 315 ILE A C 1
ATOM 2621 O O . ILE A 1 315 ? -5.338 0.593 10.114 1.00 90.12 315 ILE A O 1
ATOM 2625 N N . LEU A 1 316 ? -5.638 -0.679 8.288 1.00 92.56 316 LEU A N 1
ATOM 2626 C CA . LEU A 1 316 ? -5.559 0.435 7.350 1.00 92.56 316 LEU A CA 1
ATOM 2627 C C . LEU A 1 316 ? -6.666 1.471 7.591 1.00 92.56 316 LEU A C 1
ATOM 2629 O O . LEU A 1 316 ? -6.373 2.660 7.621 1.00 92.56 316 LEU A O 1
ATOM 2633 N N . PHE A 1 317 ? -7.914 1.044 7.804 1.00 94.19 317 PHE A N 1
ATOM 2634 C CA . PHE A 1 317 ? -9.006 1.966 8.127 1.00 94.19 317 PHE A CA 1
ATOM 2635 C C . PHE A 1 317 ? -8.718 2.766 9.405 1.00 94.19 317 PHE A C 1
ATOM 2637 O O . PHE A 1 317 ? -8.899 3.981 9.419 1.00 94.19 317 PHE A O 1
ATOM 2644 N N . LEU A 1 318 ? -8.214 2.112 10.458 1.00 91.19 318 LEU A N 1
ATOM 2645 C CA . LEU A 1 318 ? -7.839 2.800 11.693 1.00 91.19 318 LEU A CA 1
ATOM 2646 C C . LEU A 1 318 ? -6.744 3.843 11.448 1.00 91.19 318 LEU A C 1
ATOM 2648 O O . LEU A 1 318 ? -6.830 4.929 12.010 1.00 91.19 318 LEU A O 1
ATOM 2652 N N . LYS A 1 319 ? -5.762 3.580 10.573 1.00 89.12 319 LYS A N 1
ATOM 2653 C CA . LYS A 1 319 ? -4.784 4.612 10.191 1.00 89.12 319 LYS A CA 1
ATOM 2654 C C . LYS A 1 319 ? -5.480 5.848 9.622 1.00 89.12 319 LYS A C 1
ATOM 2656 O O . 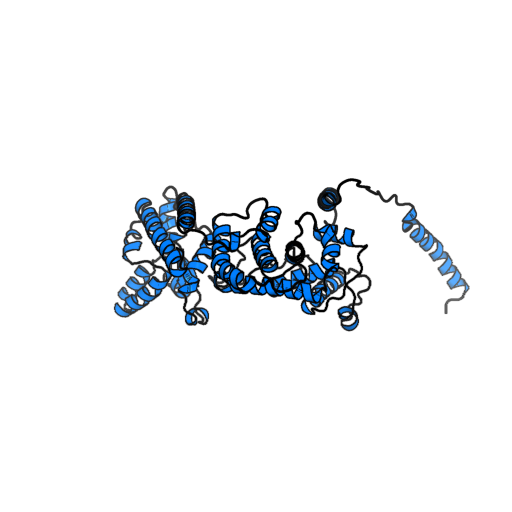LYS A 1 319 ? -5.235 6.934 10.123 1.00 89.12 319 LYS A O 1
ATOM 2661 N N . TYR A 1 320 ? -6.405 5.681 8.675 1.00 91.81 320 TYR A N 1
ATOM 2662 C CA . TYR A 1 320 ? -7.170 6.798 8.097 1.00 91.81 320 TYR A CA 1
ATOM 2663 C C . TYR A 1 320 ? -8.021 7.549 9.127 1.00 91.81 320 TYR A C 1
ATOM 2665 O O . TYR A 1 320 ? -8.157 8.767 9.039 1.00 91.81 320 TYR A O 1
ATOM 2673 N N . LEU A 1 321 ? -8.593 6.838 10.101 1.00 90.50 321 LEU A N 1
ATOM 2674 C CA . LEU A 1 321 ? -9.352 7.450 11.190 1.00 90.50 321 LEU A CA 1
ATOM 2675 C C . LEU A 1 321 ? -8.446 8.304 12.095 1.00 90.50 321 LEU A C 1
ATOM 2677 O O . LEU A 1 321 ? -8.827 9.397 12.514 1.00 90.50 321 LEU A O 1
ATOM 2681 N N . TYR A 1 322 ? -7.231 7.824 12.369 1.00 86.31 322 TYR A N 1
ATOM 2682 C CA . TYR A 1 322 ? -6.304 8.458 13.306 1.00 86.31 322 TYR A CA 1
ATOM 2683 C C . TYR A 1 322 ? -5.322 9.449 12.679 1.00 86.31 322 TYR A C 1
ATOM 2685 O O . TYR A 1 322 ? -4.767 10.256 13.424 1.00 86.31 322 TYR A O 1
ATOM 2693 N N . THR A 1 323 ? -5.147 9.461 11.352 1.00 81.94 323 THR A N 1
ATOM 2694 C CA . THR A 1 323 ? -4.238 10.381 10.638 1.00 81.94 323 THR A CA 1
ATOM 2695 C C . THR A 1 323 ? -4.468 11.848 11.017 1.00 81.94 323 THR A C 1
ATOM 2697 O O . THR A 1 323 ? -3.504 12.597 11.117 1.00 81.94 323 THR A O 1
ATOM 2700 N N . HIS A 1 324 ? -5.715 12.256 11.279 1.00 76.00 324 HIS A N 1
ATOM 2701 C CA . HIS A 1 324 ? -6.047 13.640 11.664 1.00 76.00 324 HIS A CA 1
ATOM 2702 C C . HIS A 1 324 ? -6.170 13.860 13.177 1.00 76.00 324 HIS A C 1
ATOM 2704 O O . HIS A 1 324 ? -6.301 14.998 13.620 1.00 76.00 324 HIS A O 1
ATOM 2710 N N . SER A 1 325 ? -6.169 12.783 13.968 1.00 70.31 325 SER A N 1
ATOM 2711 C CA . SER A 1 325 ? -6.420 12.837 15.417 1.00 70.31 325 SER A CA 1
ATOM 2712 C C . SER A 1 325 ? -5.142 12.747 16.250 1.00 70.31 325 SER A C 1
ATOM 2714 O O . SER A 1 325 ? -5.125 13.223 17.382 1.00 70.31 325 SER A O 1
ATOM 2716 N N . LEU A 1 326 ? -4.079 12.141 15.714 1.00 70.69 326 LEU A N 1
ATOM 2717 C CA . LEU A 1 326 ? -2.769 12.116 16.360 1.00 70.69 326 LEU A CA 1
ATOM 2718 C C . LEU A 1 326 ? -2.057 13.447 16.124 1.00 70.69 326 LEU A C 1
ATOM 2720 O O . LEU A 1 326 ? -1.892 13.891 14.988 1.00 70.69 326 LEU A O 1
ATOM 2724 N N . SER A 1 327 ? -1.629 14.097 17.202 1.00 61.19 327 SER A N 1
ATOM 2725 C CA . SER A 1 327 ? -0.834 15.316 17.092 1.00 61.19 327 SER A CA 1
ATOM 2726 C C . SER A 1 327 ? 0.583 14.999 16.601 1.00 61.19 327 SER A C 1
ATOM 2728 O O . SER A 1 327 ? 1.143 13.948 16.914 1.00 61.19 327 SER A O 1
ATOM 2730 N N . ALA A 1 328 ? 1.218 15.950 15.908 1.00 55.38 328 ALA A N 1
ATOM 2731 C CA . ALA A 1 328 ? 2.627 15.830 15.519 1.00 55.38 328 ALA A CA 1
ATOM 2732 C C . ALA A 1 328 ? 3.545 15.551 16.728 1.00 55.38 328 ALA A C 1
ATOM 2734 O O . ALA A 1 328 ? 4.552 14.865 16.602 1.00 55.38 328 ALA A O 1
ATOM 2735 N N . TYR A 1 329 ? 3.183 16.038 17.922 1.00 50.88 329 TYR A N 1
ATOM 2736 C CA . TYR A 1 329 ? 3.908 15.745 19.158 1.00 50.88 329 TYR A CA 1
ATOM 2737 C C . TYR A 1 329 ? 3.847 14.260 19.533 1.00 50.88 329 TYR A C 1
ATOM 2739 O O . TYR A 1 329 ? 4.852 13.698 19.946 1.00 50.88 329 TYR A O 1
ATOM 2747 N N . GLU A 1 330 ? 2.698 13.610 19.369 1.00 59.62 330 GLU A N 1
ATOM 2748 C CA . GLU A 1 330 ? 2.540 12.185 19.673 1.00 59.62 330 GLU A CA 1
ATOM 2749 C C . GLU A 1 330 ? 3.254 11.303 18.651 1.00 59.62 330 GLU A C 1
ATOM 2751 O O . GLU A 1 330 ? 3.831 10.292 19.040 1.00 59.62 330 GLU A O 1
ATOM 2756 N N . GLU A 1 331 ? 3.292 11.725 17.384 1.00 57.66 331 GLU A N 1
ATOM 2757 C CA . GLU A 1 331 ? 4.062 11.058 16.328 1.00 57.66 331 GLU A CA 1
ATOM 2758 C C . GLU A 1 331 ? 5.584 11.162 16.553 1.00 57.66 331 GLU A C 1
ATOM 2760 O O . GLU A 1 331 ? 6.323 10.234 16.228 1.00 57.66 331 GLU A O 1
ATOM 2765 N N . ILE A 1 332 ? 6.051 12.276 17.133 1.00 53.97 332 ILE A N 1
ATOM 2766 C CA . ILE A 1 332 ? 7.471 12.534 17.438 1.00 53.97 332 ILE A CA 1
ATOM 2767 C C . ILE A 1 332 ? 7.869 12.005 18.831 1.00 53.97 332 ILE A C 1
ATOM 2769 O O . ILE A 1 332 ? 9.054 11.836 19.113 1.00 53.97 332 ILE A O 1
ATOM 2773 N N . SER A 1 333 ? 6.904 11.748 19.716 1.00 58.72 333 SER A N 1
ATOM 2774 C CA . SER A 1 333 ? 7.165 11.235 21.063 1.00 58.72 333 SER A CA 1
ATOM 2775 C C . SER A 1 333 ? 7.629 9.774 21.056 1.00 58.72 333 SER A C 1
ATOM 2777 O O . SER A 1 333 ? 7.319 9.008 20.150 1.00 58.72 333 SER A O 1
ATOM 2779 N N . ASP A 1 334 ? 8.273 9.341 22.142 1.00 64.56 334 ASP A N 1
ATOM 2780 C CA . ASP A 1 334 ? 8.631 7.929 22.358 1.00 64.56 334 ASP A CA 1
ATOM 2781 C C . ASP A 1 334 ? 7.416 7.022 22.652 1.00 64.56 334 ASP A C 1
ATOM 2783 O O . ASP A 1 334 ? 7.576 5.830 22.948 1.00 64.56 334 ASP A O 1
ATOM 2787 N N . LYS A 1 335 ? 6.187 7.562 22.613 1.00 70.56 335 LYS A N 1
ATOM 2788 C CA . LYS A 1 335 ? 4.978 6.787 22.886 1.00 70.56 335 LYS A CA 1
ATOM 2789 C C . LYS A 1 335 ? 4.743 5.766 21.783 1.00 70.56 335 LYS A C 1
ATOM 2791 O O . LYS A 1 335 ? 4.678 6.078 20.598 1.00 70.56 335 LYS A O 1
ATOM 2796 N N . GLN A 1 336 ? 4.567 4.521 22.204 1.00 78.50 336 GLN A N 1
ATOM 2797 C CA . GLN A 1 336 ? 4.201 3.422 21.321 1.00 78.50 336 GLN A CA 1
ATOM 2798 C C . GLN A 1 336 ? 2.722 3.119 21.494 1.00 78.50 336 GLN A C 1
ATOM 2800 O O . GLN A 1 336 ? 2.224 3.064 22.620 1.00 78.50 336 GLN A O 1
ATOM 2805 N N . PHE A 1 337 ? 2.039 2.902 20.377 1.00 82.88 337 PHE A N 1
ATOM 2806 C CA . PHE A 1 337 ? 0.628 2.558 20.366 1.00 82.88 337 PHE A CA 1
ATOM 2807 C C . PHE A 1 337 ? 0.414 1.168 19.771 1.00 82.88 337 PHE A C 1
ATOM 2809 O O . PHE A 1 337 ? 0.994 0.824 18.739 1.00 82.88 337 PHE A O 1
ATOM 2816 N N . ASP A 1 338 ? -0.458 0.393 20.405 1.00 86.75 338 ASP A N 1
ATOM 2817 C CA . ASP A 1 338 ? -0.941 -0.899 19.936 1.00 86.75 338 ASP A CA 1
ATOM 2818 C C . ASP A 1 338 ? -2.360 -0.751 19.360 1.00 86.75 338 ASP A C 1
ATOM 2820 O O . ASP A 1 338 ? -3.149 0.087 19.803 1.00 86.75 338 ASP A O 1
ATOM 2824 N N . ILE A 1 339 ? -2.698 -1.608 18.396 1.00 89.06 339 ILE A N 1
ATOM 2825 C CA . ILE A 1 339 ? -4.091 -1.869 18.029 1.00 89.06 339 ILE A CA 1
ATOM 2826 C C . ILE A 1 339 ? -4.623 -2.874 19.036 1.00 89.06 339 ILE A C 1
ATOM 2828 O O . ILE A 1 339 ? -4.177 -4.022 19.069 1.00 89.06 339 ILE A O 1
ATOM 2832 N N . GLU A 1 340 ? -5.575 -2.438 19.849 1.00 90.56 340 GLU A N 1
ATOM 2833 C CA . GLU A 1 340 ? -6.126 -3.231 20.939 1.00 90.56 340 GLU A CA 1
ATOM 2834 C C . GLU A 1 340 ? -7.650 -3.318 20.856 1.00 90.56 340 GLU A C 1
ATOM 2836 O O . GLU A 1 340 ? -8.305 -2.549 20.157 1.00 90.56 340 GLU A O 1
ATOM 2841 N N . HIS A 1 341 ? -8.215 -4.292 21.564 1.00 93.31 341 HIS A N 1
ATOM 2842 C CA . HIS A 1 341 ? -9.645 -4.460 21.720 1.00 93.31 341 HIS A CA 1
ATOM 2843 C C . HIS A 1 341 ? -10.138 -3.653 22.923 1.00 93.31 341 HIS A C 1
ATOM 2845 O O . HIS A 1 341 ? -9.625 -3.792 24.037 1.00 93.31 341 HIS A O 1
ATOM 2851 N N . LEU A 1 342 ? -11.186 -2.861 22.720 1.00 94.56 342 LEU A N 1
ATOM 2852 C CA . LEU A 1 342 ? -11.863 -2.116 23.782 1.00 94.56 342 LEU A CA 1
ATOM 2853 C C . LEU A 1 342 ? -12.431 -3.047 24.839 1.00 94.56 342 LEU A C 1
ATOM 2855 O O . LEU A 1 342 ? -12.294 -2.790 26.034 1.00 94.56 342 LEU A O 1
ATOM 2859 N N . ILE A 1 343 ? -13.037 -4.144 24.385 1.00 95.12 343 ILE A N 1
ATOM 2860 C CA . ILE A 1 343 ? -13.433 -5.240 25.254 1.00 95.12 343 ILE A CA 1
ATOM 2861 C C . ILE A 1 343 ? -12.335 -6.301 25.197 1.00 95.12 343 ILE A C 1
ATOM 2863 O O . ILE A 1 343 ? -12.120 -6.887 24.129 1.00 95.12 343 ILE A O 1
ATOM 2867 N N . PRO A 1 344 ? -11.656 -6.582 26.325 1.00 93.50 344 PRO A N 1
ATOM 2868 C CA . PRO A 1 344 ? -10.545 -7.519 26.364 1.00 93.50 344 PRO A CA 1
ATOM 2869 C C . PRO A 1 344 ? -10.911 -8.881 25.774 1.00 93.50 344 PRO A C 1
ATOM 2871 O O . PRO A 1 344 ? -11.933 -9.485 26.116 1.00 93.50 344 PRO A O 1
ATOM 2874 N N . VAL A 1 345 ? -10.034 -9.383 24.903 1.00 93.69 345 VAL A N 1
ATOM 2875 C CA . VAL A 1 345 ? -10.238 -10.632 24.157 1.00 93.69 345 VAL A CA 1
ATOM 2876 C C . VAL A 1 345 ? -10.572 -11.803 25.080 1.00 93.69 345 VAL A C 1
ATOM 2878 O O . VAL A 1 345 ? -11.432 -12.613 24.746 1.00 93.69 345 VAL A O 1
ATOM 2881 N N . ASP A 1 346 ? -9.934 -11.898 26.245 1.00 93.12 346 ASP A N 1
ATOM 2882 C CA . ASP A 1 346 ? -10.156 -13.015 27.164 1.00 93.12 346 ASP A CA 1
ATOM 2883 C C . ASP A 1 346 ? -11.554 -12.990 27.802 1.00 93.12 346 ASP A C 1
ATOM 2885 O O . ASP A 1 346 ? -12.165 -14.048 27.969 1.00 93.12 346 ASP A O 1
ATOM 2889 N N . ARG A 1 347 ? -12.138 -11.804 28.038 1.00 93.06 347 ARG A N 1
ATOM 2890 C CA . ARG A 1 347 ? -13.541 -11.684 28.477 1.00 93.06 347 ARG A CA 1
ATOM 2891 C C . ARG A 1 347 ? -14.496 -12.184 27.391 1.00 93.06 347 ARG A C 1
ATOM 2893 O O . ARG A 1 347 ? -15.399 -12.974 27.672 1.00 93.06 347 ARG A O 1
ATOM 2900 N N . LEU A 1 348 ? -14.254 -11.795 26.138 1.00 95.25 348 LEU A N 1
ATOM 2901 C CA . LEU A 1 348 ? -15.063 -12.243 25.003 1.00 95.25 348 LEU A CA 1
ATOM 2902 C C . LEU A 1 348 ? -14.917 -13.749 24.749 1.00 95.25 348 LEU A C 1
ATOM 2904 O O . LEU A 1 348 ? -15.925 -14.421 24.542 1.00 95.25 348 LEU A O 1
ATOM 2908 N N . LYS A 1 349 ? -13.702 -14.307 24.837 1.00 94.81 349 LYS A N 1
ATOM 2909 C CA . LYS A 1 349 ? -13.446 -15.754 24.714 1.00 94.81 349 LYS A CA 1
ATOM 2910 C C . LYS A 1 349 ? -14.202 -16.570 25.758 1.00 94.81 349 LYS A C 1
ATOM 2912 O O . LYS A 1 349 ? -14.771 -17.608 25.414 1.00 94.81 349 LYS A O 1
ATOM 2917 N N . ASN A 1 350 ? -14.222 -16.110 27.011 1.00 93.25 350 ASN A N 1
ATOM 2918 C CA . ASN A 1 350 ? -14.897 -16.807 28.108 1.00 93.25 350 ASN A CA 1
ATOM 2919 C C . ASN A 1 350 ? -16.397 -16.985 27.835 1.00 93.25 350 ASN A C 1
ATOM 2921 O O . ASN A 1 350 ? -16.954 -18.047 28.125 1.00 93.25 350 ASN A O 1
ATOM 2925 N N . TYR A 1 351 ? -17.038 -15.976 27.239 1.00 93.81 351 TYR A N 1
ATOM 2926 C CA . TYR A 1 351 ? -18.417 -16.082 26.767 1.00 93.81 351 TYR A CA 1
ATOM 2927 C C . TYR A 1 351 ? -18.516 -16.921 25.485 1.00 93.81 351 TYR A C 1
ATOM 2929 O O . TYR A 1 351 ? -19.303 -17.865 25.415 1.00 93.81 351 TYR A O 1
ATOM 2937 N N . ALA A 1 352 ? -17.705 -16.603 24.476 1.00 94.69 352 ALA A N 1
ATOM 2938 C CA . ALA A 1 352 ? -17.773 -17.176 23.135 1.00 94.69 352 ALA A CA 1
ATOM 2939 C C . ALA A 1 352 ? -17.560 -18.697 23.110 1.00 94.69 352 ALA A C 1
ATOM 2941 O O . ALA A 1 352 ? -18.255 -19.396 22.378 1.00 94.69 352 ALA A O 1
ATOM 2942 N N . THR A 1 353 ? -16.647 -19.220 23.934 1.00 93.94 353 THR A N 1
ATOM 2943 C CA . THR A 1 353 ? -16.334 -20.660 24.011 1.00 93.94 353 THR A CA 1
ATOM 2944 C C . THR A 1 353 ? -17.512 -21.477 24.539 1.00 93.94 353 THR A C 1
ATOM 2946 O O . THR A 1 353 ? -17.730 -22.603 24.097 1.00 93.94 353 THR A O 1
ATOM 2949 N N . LYS A 1 354 ? -18.302 -20.896 25.450 1.00 93.25 354 LYS A N 1
ATOM 2950 C CA . LYS A 1 354 ? -19.498 -21.525 26.034 1.00 93.25 354 LYS A CA 1
ATOM 2951 C C . LYS A 1 354 ? -20.742 -21.385 25.148 1.00 93.25 354 LYS A C 1
ATOM 2953 O O . LYS A 1 354 ? -21.772 -21.967 25.459 1.00 93.25 354 LYS A O 1
ATOM 2958 N N . ASN A 1 355 ? -20.654 -20.606 24.070 1.00 93.00 355 ASN A N 1
ATOM 2959 C CA . ASN A 1 355 ? -21.767 -20.247 23.196 1.00 93.00 355 ASN A CA 1
ATOM 2960 C C . ASN A 1 355 ? -21.380 -20.449 21.716 1.00 93.00 355 ASN A C 1
ATOM 2962 O O . ASN A 1 355 ? -20.402 -21.126 21.383 1.00 93.00 355 ASN A O 1
ATOM 2966 N N . ASN A 1 356 ? -22.149 -19.866 20.795 1.00 91.38 356 ASN A N 1
ATOM 2967 C CA . ASN A 1 356 ? -21.929 -20.002 19.356 1.00 91.38 356 ASN A CA 1
ATOM 2968 C C . ASN A 1 356 ? -20.837 -19.061 18.797 1.00 91.38 356 ASN A C 1
ATOM 2970 O O . ASN A 1 356 ? -20.918 -18.663 17.643 1.00 91.38 356 ASN A O 1
ATOM 2974 N N . GLY A 1 357 ? -19.826 -18.687 19.589 1.00 94.50 357 GLY A N 1
ATOM 2975 C CA . GLY A 1 357 ? -18.794 -17.726 19.179 1.00 94.50 357 GLY A CA 1
ATOM 2976 C C . GLY A 1 357 ? -19.255 -16.259 19.183 1.00 94.50 357 GLY A C 1
ATOM 2977 O O . GLY A 1 357 ? -20.442 -15.964 19.320 1.00 94.50 357 GLY A O 1
ATOM 2978 N N . LEU A 1 358 ? -18.305 -15.333 19.037 1.00 96.69 358 LEU A N 1
ATOM 2979 C CA . LEU A 1 358 ? -18.543 -13.890 18.906 1.00 96.69 358 LEU A CA 1
ATOM 2980 C C . LEU A 1 358 ? -17.640 -13.290 17.815 1.00 96.69 358 LEU A C 1
ATOM 29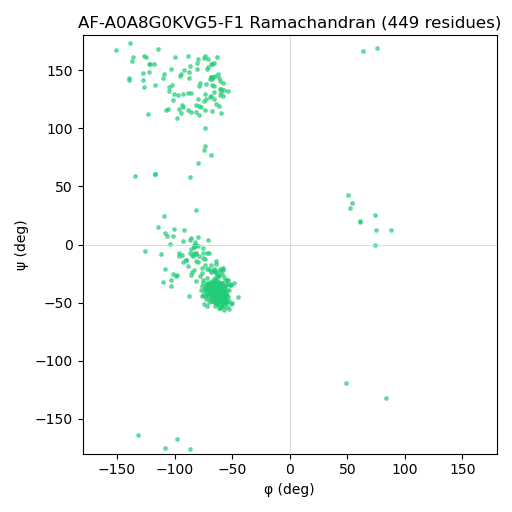82 O O . LEU A 1 358 ? -16.591 -13.859 17.523 1.00 96.69 358 LEU A O 1
ATOM 2986 N N . PRO A 1 359 ? -17.995 -12.132 17.241 1.00 95.81 359 PRO A N 1
ATOM 2987 C CA . PRO A 1 359 ? -17.126 -11.408 16.316 1.00 95.81 359 PRO A CA 1
ATOM 2988 C C . PRO A 1 359 ? -16.061 -10.610 17.092 1.00 95.81 359 PRO A C 1
ATOM 2990 O O . PRO A 1 359 ? -16.129 -9.390 17.197 1.00 95.81 359 PRO A O 1
ATOM 2993 N N . ILE A 1 360 ? -15.102 -11.314 17.702 1.00 95.38 360 ILE A N 1
ATOM 2994 C CA . ILE A 1 360 ? -14.102 -10.750 18.626 1.00 95.38 360 ILE A CA 1
ATOM 2995 C C . ILE A 1 360 ? -13.207 -9.729 17.913 1.00 95.38 360 ILE A C 1
ATOM 2997 O O . ILE A 1 360 ? -12.961 -8.651 18.459 1.00 95.38 360 ILE A O 1
ATOM 3001 N N . SER A 1 361 ? -12.755 -10.060 16.700 1.00 94.31 361 SER A N 1
ATOM 3002 C CA . SER A 1 361 ? -11.853 -9.263 15.858 1.00 94.31 361 SER A CA 1
ATOM 3003 C C . SER A 1 361 ? -12.536 -8.116 15.102 1.00 94.31 361 SER A C 1
ATOM 3005 O O . SER A 1 361 ? -11.897 -7.470 14.267 1.00 94.31 361 SER A O 1
ATOM 3007 N N . ALA A 1 362 ? -13.823 -7.862 15.369 1.00 95.44 362 ALA A N 1
ATOM 3008 C CA . ALA A 1 362 ? -14.605 -6.874 14.640 1.00 95.44 362 ALA A CA 1
ATOM 3009 C C . ALA A 1 362 ? -14.016 -5.468 14.754 1.00 95.44 362 ALA A C 1
ATOM 3011 O O . ALA A 1 362 ? -13.733 -5.011 15.861 1.00 95.44 362 ALA A O 1
ATOM 3012 N N . LEU A 1 363 ? -13.919 -4.754 13.623 1.00 95.50 363 LEU A N 1
ATOM 3013 C CA . LEU A 1 363 ? -13.394 -3.382 13.559 1.00 95.50 363 LEU A CA 1
ATOM 3014 C C . LEU A 1 363 ? -13.938 -2.461 14.672 1.00 95.50 363 LEU A C 1
ATOM 3016 O O . LEU A 1 363 ? -13.130 -1.778 15.296 1.00 95.50 363 LEU A O 1
ATOM 3020 N N . PRO A 1 364 ? -15.249 -2.441 14.993 1.00 95.94 364 PRO A N 1
ATOM 3021 C CA . PRO A 1 364 ? -15.760 -1.562 16.043 1.00 95.94 364 PRO A CA 1
ATOM 3022 C C . PRO A 1 364 ? -15.233 -1.900 17.443 1.00 95.94 364 PRO A C 1
ATOM 3024 O O . PRO A 1 364 ? -15.226 -1.036 18.310 1.00 95.94 364 PRO A O 1
ATOM 3027 N N . ASN A 1 365 ? -14.769 -3.126 17.689 1.00 95.81 365 ASN A N 1
ATOM 3028 C CA . ASN A 1 365 ? -14.126 -3.487 18.950 1.00 95.81 365 ASN A CA 1
ATOM 3029 C C . ASN A 1 365 ? -12.668 -3.019 19.023 1.00 95.81 365 ASN A C 1
ATOM 3031 O O . ASN A 1 365 ? -12.069 -3.124 20.084 1.00 95.81 365 ASN A O 1
ATOM 3035 N N . LEU A 1 366 ? -12.082 -2.535 17.929 1.00 94.56 366 LEU A N 1
ATOM 3036 C CA . LEU A 1 366 ? -10.682 -2.133 17.881 1.00 94.56 366 LEU A CA 1
ATOM 3037 C C . LEU A 1 366 ? -10.513 -0.646 18.216 1.00 94.56 366 LEU A C 1
ATOM 3039 O O . LEU A 1 366 ? -11.386 0.190 17.954 1.00 94.56 366 LEU A O 1
ATOM 3043 N N . CYS A 1 367 ? -9.365 -0.315 18.794 1.00 91.94 367 CYS A N 1
ATOM 3044 C CA . CYS A 1 367 ? -8.929 1.047 19.053 1.00 91.94 367 CYS A CA 1
ATOM 3045 C C . CYS A 1 367 ? -7.401 1.156 19.046 1.00 91.94 367 CYS A C 1
ATOM 3047 O O . CYS A 1 367 ? -6.682 0.154 19.080 1.00 91.94 367 CYS A O 1
ATOM 3049 N N . LEU A 1 368 ? -6.917 2.395 19.020 1.00 88.19 368 LEU A N 1
ATOM 3050 C CA . LEU A 1 368 ? -5.535 2.720 19.343 1.00 88.19 368 LEU A CA 1
ATOM 3051 C C . LEU A 1 368 ? -5.385 2.894 20.859 1.00 88.19 368 LEU A C 1
ATOM 3053 O O . LEU A 1 368 ? -6.156 3.636 21.470 1.00 88.19 368 LEU A O 1
ATOM 3057 N N . LEU A 1 369 ? -4.396 2.234 21.463 1.00 88.94 369 LEU A N 1
ATOM 3058 C CA . LEU A 1 369 ? -4.102 2.353 22.893 1.00 88.94 369 LEU A CA 1
ATOM 3059 C C . LEU A 1 369 ? -2.592 2.390 23.137 1.00 88.94 369 LEU A C 1
ATOM 3061 O O . LEU A 1 369 ? -1.840 1.685 22.468 1.00 88.94 369 LEU A O 1
ATOM 3065 N N . GLU A 1 370 ? -2.132 3.185 24.105 1.00 87.81 370 GLU A N 1
ATOM 3066 C CA . GLU A 1 370 ? -0.713 3.220 24.476 1.00 87.81 370 GLU A CA 1
ATOM 3067 C C . GLU A 1 370 ? -0.248 1.827 24.940 1.00 87.81 370 GLU A C 1
ATOM 3069 O O . GLU A 1 370 ? -0.889 1.190 25.780 1.00 87.81 370 GLU A O 1
ATOM 3074 N N . THR A 1 371 ? 0.877 1.342 24.405 1.00 88.50 371 THR A N 1
ATOM 3075 C CA . THR A 1 371 ? 1.396 -0.009 24.665 1.00 88.50 371 THR A CA 1
ATOM 3076 C C . THR A 1 371 ? 1.599 -0.253 26.160 1.00 88.50 371 THR A C 1
ATOM 3078 O O . THR A 1 371 ? 1.308 -1.346 26.639 1.00 88.50 371 THR A O 1
ATOM 3081 N N . LYS A 1 372 ? 2.079 0.746 26.914 1.00 89.31 372 LYS A N 1
ATOM 3082 C CA . LYS A 1 372 ? 2.287 0.632 28.365 1.00 89.31 372 LYS A CA 1
ATOM 3083 C C . LYS A 1 372 ? 0.965 0.365 29.090 1.00 89.31 372 LYS A C 1
ATOM 3085 O O . LYS A 1 372 ? 0.833 -0.672 29.738 1.00 89.31 372 LYS A O 1
ATOM 3090 N N . LEU A 1 373 ? -0.028 1.225 28.868 1.00 90.88 373 LEU A N 1
ATOM 3091 C CA . LEU A 1 373 ? -1.369 1.076 29.431 1.00 90.88 373 LEU A CA 1
ATOM 3092 C C . LEU A 1 373 ? -2.010 -0.260 29.036 1.00 90.88 373 LEU A C 1
ATOM 3094 O O . LEU A 1 373 ? -2.629 -0.919 29.866 1.00 90.88 373 LEU A O 1
ATOM 3098 N N . ASN A 1 374 ? -1.832 -0.697 27.784 1.00 90.88 374 ASN A N 1
ATOM 3099 C CA . ASN A 1 374 ? -2.332 -1.993 27.332 1.00 90.88 374 ASN A CA 1
ATOM 3100 C C . ASN A 1 374 ? -1.775 -3.162 28.168 1.00 90.88 374 ASN A C 1
ATOM 3102 O O . ASN A 1 374 ? -2.498 -4.103 28.495 1.00 90.88 374 ASN A O 1
ATOM 3106 N N . ARG A 1 375 ? -0.489 -3.114 28.536 1.00 91.31 375 ARG A N 1
ATOM 3107 C CA . ARG A 1 375 ? 0.116 -4.141 29.398 1.00 91.31 375 ARG A CA 1
ATOM 3108 C C . ARG A 1 375 ? -0.370 -4.036 30.839 1.00 91.31 375 ARG A C 1
ATOM 3110 O O . ARG A 1 375 ? -0.674 -5.069 31.426 1.00 91.31 375 ARG A O 1
ATOM 3117 N N . GLU A 1 376 ? -0.463 -2.825 31.379 1.00 93.00 376 GLU A N 1
ATOM 3118 C CA . GLU A 1 376 ? -0.842 -2.573 32.777 1.00 93.00 376 GLU A CA 1
ATOM 3119 C C . GLU A 1 376 ? -2.293 -2.956 33.075 1.00 93.00 376 GLU A C 1
ATOM 3121 O O . GLU A 1 376 ? -2.562 -3.592 34.092 1.00 93.00 376 GLU A O 1
ATOM 3126 N N . LYS A 1 377 ? -3.229 -2.651 32.167 1.00 93.81 377 LYS A N 1
ATOM 3127 C CA . LYS A 1 377 ? -4.652 -2.963 32.373 1.00 93.81 377 LYS A CA 1
ATOM 3128 C C . LYS A 1 377 ? -4.969 -4.464 32.345 1.00 93.81 377 LYS A C 1
ATOM 3130 O O . LYS A 1 377 ? -6.023 -4.882 32.811 1.00 93.81 377 LYS A O 1
ATOM 3135 N N . GLY A 1 378 ? -4.120 -5.281 31.716 1.00 91.12 378 GLY A N 1
ATOM 3136 C CA . GLY A 1 378 ? -4.375 -6.707 31.507 1.00 91.12 378 GLY A CA 1
ATOM 3137 C C . GLY A 1 378 ? -5.769 -6.997 30.924 1.00 91.12 378 GLY A C 1
ATOM 3138 O O . GLY A 1 378 ? -6.119 -6.544 29.826 1.00 91.12 378 GLY A O 1
ATOM 3139 N N . ASN A 1 379 ? -6.562 -7.761 31.683 1.00 92.50 379 ASN A N 1
ATOM 3140 C CA . ASN A 1 379 ? -7.910 -8.204 31.312 1.00 92.50 379 ASN A CA 1
ATOM 3141 C C . ASN A 1 379 ? -9.023 -7.218 31.670 1.00 92.50 379 ASN A C 1
ATOM 3143 O O . ASN A 1 379 ? -10.193 -7.530 31.434 1.00 92.50 379 ASN A O 1
ATOM 3147 N N . ASP A 1 380 ? -8.677 -6.047 32.189 1.00 94.19 380 ASP A N 1
ATOM 3148 C CA . ASP A 1 380 ? -9.623 -4.977 32.453 1.00 94.19 380 ASP A CA 1
ATOM 3149 C C . ASP A 1 380 ? -9.832 -4.103 31.216 1.00 94.19 380 ASP A C 1
ATOM 3151 O O . ASP A 1 380 ? -8.985 -3.992 30.312 1.00 94.19 380 ASP A O 1
ATOM 3155 N N . THR A 1 381 ? -11.006 -3.482 31.154 1.00 95.19 381 THR A N 1
ATOM 3156 C CA . THR A 1 381 ? -11.176 -2.276 30.344 1.00 95.19 381 THR A CA 1
ATOM 3157 C C . THR A 1 381 ? -10.318 -1.160 30.941 1.00 95.19 381 THR A C 1
ATOM 3159 O O . THR A 1 381 ? -9.995 -1.172 32.129 1.00 95.19 381 THR A O 1
ATOM 3162 N N . PHE A 1 382 ? -9.945 -0.161 30.142 1.00 94.50 382 PHE A N 1
ATOM 3163 C CA . PHE A 1 382 ? -9.169 0.957 30.686 1.00 94.50 382 PHE A CA 1
ATOM 3164 C C . PHE A 1 382 ? -9.965 1.750 31.743 1.00 94.50 382 PHE A C 1
ATOM 3166 O O . PHE A 1 382 ? -9.359 2.271 32.670 1.00 94.50 382 PHE A O 1
ATOM 3173 N N . TYR A 1 383 ? -11.305 1.775 31.678 1.00 95.81 383 TYR A N 1
ATOM 3174 C CA . TYR A 1 383 ? -12.140 2.368 32.733 1.00 95.81 383 TYR A CA 1
ATOM 3175 C C . TYR A 1 383 ? -11.987 1.642 34.073 1.00 95.81 383 TYR A C 1
ATOM 3177 O O . TYR A 1 383 ? -11.736 2.284 35.087 1.00 95.81 383 TYR A O 1
ATOM 3185 N N . GLU A 1 384 ? -12.110 0.311 34.073 1.00 95.69 384 GLU A N 1
ATOM 3186 C CA . GLU A 1 384 ? -11.954 -0.505 35.285 1.00 95.69 384 GLU A CA 1
ATOM 3187 C C . GLU A 1 384 ? -10.533 -0.412 35.847 1.00 95.69 384 GLU A C 1
ATOM 3189 O O . GLU A 1 384 ? -10.362 -0.328 37.058 1.00 95.69 384 GLU A O 1
ATOM 3194 N N . HIS A 1 385 ? -9.517 -0.360 34.980 1.00 96.00 385 HIS A N 1
ATOM 3195 C CA . HIS A 1 385 ? -8.132 -0.177 35.407 1.00 96.00 385 HIS A CA 1
ATOM 3196 C C . HIS A 1 385 ? -7.954 1.108 36.230 1.00 96.00 385 HIS A C 1
ATOM 3198 O O . HIS A 1 385 ? -7.402 1.062 37.328 1.00 96.00 385 HIS A O 1
ATOM 3204 N N . PHE A 1 386 ? -8.477 2.242 35.755 1.00 96.50 386 PHE A N 1
ATOM 3205 C CA . PHE A 1 386 ? -8.402 3.495 36.509 1.00 96.50 386 PHE A CA 1
ATOM 3206 C C . PHE A 1 386 ? -9.300 3.505 37.755 1.00 96.50 386 PHE A C 1
ATOM 3208 O O . PHE A 1 386 ? -8.884 4.042 38.780 1.00 96.50 386 PHE A O 1
ATOM 3215 N N . ASP A 1 387 ? -10.481 2.875 37.721 1.00 95.50 387 ASP A N 1
ATOM 3216 C CA . ASP A 1 387 ? -11.317 2.700 38.921 1.00 95.50 387 ASP A CA 1
ATOM 3217 C C . ASP A 1 387 ? -10.566 1.906 40.016 1.00 95.50 387 ASP A C 1
ATOM 3219 O O . ASP A 1 387 ? -10.642 2.238 41.205 1.00 95.50 387 ASP A O 1
ATOM 3223 N N . ASN A 1 388 ? -9.799 0.885 39.618 1.00 95.56 388 ASN A N 1
ATOM 3224 C CA . ASN A 1 388 ? -8.972 0.079 40.516 1.00 95.56 388 ASN A CA 1
ATOM 3225 C C . ASN A 1 388 ? -7.813 0.896 41.108 1.00 95.56 388 ASN A C 1
ATOM 3227 O O . ASN A 1 388 ? -7.615 0.862 42.321 1.00 95.56 388 ASN A O 1
ATOM 3231 N N . LEU A 1 389 ? -7.094 1.682 40.296 1.00 96.44 389 LEU A N 1
ATOM 3232 C CA . LEU A 1 389 ? -6.016 2.561 40.780 1.00 96.44 389 LEU A CA 1
ATOM 3233 C C . LEU A 1 389 ? -6.519 3.604 41.790 1.00 96.44 389 LEU A C 1
ATOM 3235 O O . LEU A 1 389 ? -5.841 3.884 42.778 1.00 96.44 389 LEU A O 1
ATOM 3239 N N . VAL A 1 390 ? -7.725 4.146 41.583 1.00 96.81 390 VAL A N 1
ATOM 3240 C CA . VAL A 1 390 ? -8.370 5.049 42.551 1.00 96.81 390 VAL A CA 1
ATOM 3241 C C . VAL A 1 390 ? -8.720 4.312 43.842 1.00 96.81 390 VAL A C 1
ATOM 3243 O O . VAL A 1 390 ? -8.461 4.817 44.933 1.00 96.81 390 VAL A O 1
ATOM 3246 N N . SER A 1 391 ? -9.267 3.100 43.737 1.00 96.12 391 SER A N 1
ATOM 3247 C CA . SER A 1 391 ? -9.636 2.283 44.902 1.00 96.12 391 SER A CA 1
ATOM 3248 C C . SER A 1 391 ? -8.423 1.867 45.744 1.00 96.12 391 SER A C 1
ATOM 3250 O O . SER A 1 391 ? -8.537 1.733 46.961 1.00 96.12 391 SER A O 1
ATOM 3252 N N . LEU A 1 392 ? -7.259 1.696 45.109 1.00 96.06 392 LEU A N 1
ATOM 3253 C CA . LEU A 1 392 ? -5.976 1.415 45.763 1.00 96.06 392 LEU A CA 1
ATOM 3254 C C . LEU A 1 392 ? -5.286 2.673 46.319 1.00 96.06 392 LEU A C 1
ATOM 3256 O O . LEU A 1 392 ? -4.287 2.558 47.027 1.00 96.06 392 LEU A O 1
ATOM 3260 N N . GLY A 1 393 ? -5.808 3.868 46.026 1.00 94.44 393 GLY A N 1
ATOM 3261 C CA . GLY A 1 393 ? -5.211 5.141 46.434 1.00 94.44 393 GLY A CA 1
ATOM 3262 C C . GLY A 1 393 ? -3.964 5.541 45.637 1.00 94.44 393 GLY A C 1
ATOM 3263 O O . GLY A 1 393 ? -3.265 6.467 46.040 1.00 94.44 393 GLY A O 1
ATOM 3264 N N . GLU A 1 394 ? -3.679 4.872 44.516 1.00 94.94 394 GLU A N 1
ATOM 3265 C CA . GLU A 1 394 ? -2.555 5.199 43.628 1.00 94.94 394 GLU A CA 1
ATOM 3266 C C . GLU A 1 394 ? -2.862 6.415 42.741 1.00 94.94 394 GLU A C 1
ATOM 3268 O O . GLU A 1 394 ? -1.951 7.140 42.342 1.00 94.94 394 GLU A O 1
ATOM 3273 N N . PHE A 1 395 ? -4.146 6.651 42.449 1.00 95.75 395 PHE A N 1
ATOM 3274 C CA . PHE A 1 395 ? -4.650 7.790 41.678 1.00 95.75 395 PHE A CA 1
ATOM 3275 C C . PHE A 1 395 ? -5.752 8.532 42.440 1.00 95.75 395 PHE A C 1
ATOM 3277 O O . PHE A 1 395 ? -6.570 7.929 43.134 1.00 95.75 395 PHE A O 1
ATOM 3284 N N . THR A 1 396 ? -5.843 9.849 42.251 1.00 96.56 396 THR A N 1
ATOM 3285 C CA . THR A 1 396 ? -7.053 10.605 42.605 1.00 96.56 396 THR A CA 1
ATOM 3286 C C . THR A 1 396 ? -8.124 10.456 41.520 1.00 96.56 396 THR A C 1
ATOM 3288 O O . THR A 1 396 ? -7.825 10.158 40.361 1.00 96.56 396 THR A O 1
ATOM 3291 N N . ILE A 1 397 ? -9.388 10.724 41.869 1.00 95.06 397 ILE A N 1
ATOM 3292 C CA . ILE A 1 397 ? -10.505 10.727 40.904 1.00 95.06 397 ILE A CA 1
ATOM 3293 C C . ILE A 1 397 ? -10.219 11.689 39.740 1.00 95.06 397 ILE A C 1
ATOM 3295 O O . ILE A 1 397 ? -10.446 11.346 38.583 1.00 95.06 397 ILE A O 1
ATOM 3299 N N . GLU A 1 398 ? -9.679 12.874 40.034 1.00 95.81 398 GLU A N 1
ATOM 3300 C CA . GLU A 1 398 ? -9.348 13.888 39.026 1.00 95.81 398 GLU A CA 1
ATOM 3301 C C . GLU A 1 398 ? -8.233 13.420 38.077 1.00 95.81 398 GLU A C 1
ATOM 3303 O O . GLU A 1 398 ? -8.325 13.620 36.865 1.00 95.81 398 GLU A O 1
ATOM 3308 N N . GLN A 1 399 ? -7.198 12.754 38.606 1.00 94.69 399 GLN A N 1
ATOM 3309 C CA . GLN A 1 399 ? -6.121 12.182 37.792 1.00 94.69 399 GLN A CA 1
ATOM 3310 C C . GLN A 1 399 ? -6.657 11.095 36.854 1.00 94.69 399 GLN A C 1
ATOM 3312 O O . GLN A 1 399 ? -6.384 11.132 35.656 1.00 94.69 399 GLN A O 1
ATOM 3317 N N . ALA A 1 400 ? -7.472 10.174 37.376 1.00 94.94 400 ALA A N 1
ATOM 3318 C CA . ALA A 1 400 ? -8.097 9.117 36.586 1.00 94.94 400 ALA A CA 1
ATOM 3319 C C . ALA A 1 400 ? -8.999 9.684 35.477 1.00 94.94 400 ALA A C 1
ATOM 3321 O O . ALA A 1 400 ? -8.915 9.259 34.326 1.00 94.94 400 ALA A O 1
ATOM 3322 N N . GLN A 1 401 ? -9.824 10.688 35.791 1.00 94.69 401 GLN A N 1
ATOM 3323 C CA . GLN A 1 401 ? -10.690 11.345 34.807 1.00 94.69 401 GLN A CA 1
ATOM 3324 C C . GLN A 1 401 ? -9.893 12.013 33.685 1.00 94.69 401 GLN A C 1
ATOM 3326 O O . GLN A 1 401 ? -10.285 11.917 32.523 1.00 94.69 401 GLN A O 1
ATOM 3331 N N . LYS A 1 402 ? -8.766 12.655 34.009 1.00 93.69 402 LYS A N 1
ATOM 3332 C CA . LYS A 1 402 ? -7.898 13.286 33.011 1.00 93.69 402 LYS A CA 1
ATOM 3333 C C . LYS A 1 402 ? -7.284 12.262 32.053 1.00 93.69 402 LYS A C 1
ATOM 3335 O O . LYS A 1 402 ? -7.281 12.493 30.844 1.00 93.69 402 LYS A O 1
ATOM 3340 N N . GLU A 1 403 ? -6.795 11.136 32.570 1.00 92.56 403 GLU A N 1
ATOM 3341 C CA . GLU A 1 403 ? -6.259 10.054 31.733 1.00 92.56 403 GLU A CA 1
ATOM 3342 C C . GLU A 1 403 ? -7.347 9.427 30.853 1.00 92.56 403 GLU A C 1
ATOM 3344 O O . GLU A 1 403 ? -7.161 9.287 29.644 1.00 92.56 403 GLU A O 1
ATOM 3349 N N . ILE A 1 404 ? -8.525 9.142 31.421 1.00 94.06 404 ILE A N 1
ATOM 3350 C CA . ILE A 1 404 ? -9.677 8.622 30.673 1.00 94.06 404 ILE A CA 1
ATOM 3351 C C . ILE A 1 404 ? -10.061 9.573 29.534 1.00 94.06 404 ILE A C 1
ATOM 3353 O O . ILE A 1 404 ? -10.170 9.131 28.395 1.00 94.06 404 ILE A O 1
ATOM 3357 N N . GLN A 1 405 ? -10.197 10.876 29.801 1.00 91.75 405 GLN A N 1
ATOM 3358 C CA . GLN A 1 405 ? -10.526 11.869 28.771 1.00 91.75 405 GLN A CA 1
ATOM 3359 C C . GLN A 1 405 ? -9.489 11.919 27.646 1.00 91.75 405 GLN A C 1
ATOM 3361 O O . GLN A 1 405 ? -9.841 12.171 26.495 1.00 91.75 405 GLN A O 1
ATOM 3366 N N . ASN A 1 406 ? -8.210 11.692 27.950 1.00 87.69 406 ASN A N 1
ATOM 3367 C CA . ASN A 1 406 ? -7.179 11.609 26.922 1.00 87.69 406 ASN A CA 1
ATOM 3368 C C . ASN A 1 406 ? -7.328 10.345 26.073 1.00 87.69 406 ASN A C 1
ATOM 3370 O O . ASN A 1 406 ? -7.243 10.429 24.853 1.00 87.69 406 ASN A O 1
ATOM 3374 N N . ILE A 1 407 ? -7.604 9.197 26.691 1.00 89.44 407 ILE A N 1
ATOM 3375 C CA . ILE A 1 407 ? -7.803 7.929 25.979 1.00 89.44 407 ILE A CA 1
ATOM 3376 C C . ILE A 1 407 ? -9.062 7.982 25.106 1.00 89.44 407 ILE A C 1
ATOM 3378 O O . ILE A 1 407 ? -9.029 7.542 23.958 1.00 89.44 407 ILE A O 1
ATOM 3382 N N . GLU A 1 408 ? -10.150 8.578 25.603 1.00 91.25 408 GLU A N 1
ATOM 3383 C CA . GLU A 1 408 ? -11.427 8.711 24.889 1.00 91.25 408 GLU A CA 1
ATOM 3384 C C . GLU A 1 408 ? -11.324 9.497 23.574 1.00 91.25 408 GLU A C 1
ATOM 3386 O O . GLU A 1 408 ? -12.118 9.255 22.662 1.00 91.25 408 GLU A O 1
ATOM 3391 N N . LYS A 1 409 ? -10.306 10.356 23.418 1.00 84.56 409 LYS A N 1
ATOM 3392 C CA . LYS A 1 409 ? -10.006 11.043 22.146 1.00 84.56 409 LYS A CA 1
ATOM 3393 C C . LYS A 1 409 ? -9.612 10.077 21.028 1.00 84.56 409 LYS A C 1
ATOM 3395 O O . LYS A 1 409 ? -9.916 10.346 19.873 1.00 84.56 409 LYS A O 1
ATOM 3400 N N . TYR A 1 410 ? -8.966 8.959 21.365 1.00 82.06 410 TYR A N 1
ATOM 3401 C CA . TYR A 1 410 ? -8.508 7.948 20.400 1.00 82.06 410 TYR A CA 1
ATOM 3402 C C . TYR A 1 410 ? -9.413 6.720 20.392 1.00 82.06 410 TYR A C 1
ATOM 3404 O O . TYR A 1 410 ? -9.578 6.045 19.375 1.00 82.06 410 TYR A O 1
ATOM 3412 N N . THR A 1 411 ? -10.030 6.398 21.524 1.00 88.62 411 THR A N 1
ATOM 3413 C CA . THR A 1 411 ? -10.960 5.280 21.579 1.00 88.62 411 THR A CA 1
ATOM 3414 C C . THR A 1 411 ? -12.340 5.678 21.115 1.00 88.62 411 THR A C 1
ATOM 3416 O O . THR A 1 411 ? -13.057 4.791 20.707 1.00 88.62 411 THR A O 1
ATOM 3419 N N . TYR A 1 412 ? -12.763 6.940 21.116 1.00 89.25 412 TYR A N 1
ATOM 3420 C CA . TYR A 1 412 ? -14.135 7.340 20.766 1.00 89.25 412 TYR A CA 1
ATOM 3421 C C . TYR A 1 412 ? -15.219 6.569 21.548 1.00 89.25 412 TYR A C 1
ATOM 3423 O O . TYR A 1 412 ? -16.303 6.307 21.019 1.00 89.25 412 TYR A O 1
ATOM 3431 N N . THR A 1 413 ? -14.949 6.158 22.786 1.00 92.69 413 THR A N 1
ATOM 3432 C CA . THR A 1 413 ? -15.917 5.499 23.684 1.00 92.69 413 THR A CA 1
ATOM 3433 C C . THR A 1 413 ? -16.227 6.367 24.895 1.00 92.69 413 THR A C 1
ATOM 3435 O O . THR A 1 413 ? -15.537 7.343 25.152 1.00 92.69 413 THR A O 1
ATOM 3438 N N . SER A 1 414 ? -17.263 5.986 25.630 1.00 93.62 414 SER A N 1
ATOM 3439 C CA . SER A 1 414 ? -17.592 6.445 26.975 1.00 93.62 414 SER A CA 1
ATOM 3440 C C . SER A 1 414 ? -17.720 5.249 27.924 1.00 93.62 414 SER A C 1
ATOM 3442 O O . SER A 1 414 ? -17.956 4.119 27.487 1.00 93.62 414 SER A O 1
ATOM 3444 N N . LYS A 1 415 ? -17.638 5.485 29.239 1.00 92.88 415 LYS A N 1
ATOM 3445 C CA . LYS A 1 415 ? -17.824 4.425 30.252 1.00 92.88 415 LYS A CA 1
ATOM 3446 C C . LYS A 1 415 ? -19.165 3.690 30.097 1.00 92.88 415 LYS A C 1
ATOM 3448 O O . LYS A 1 415 ? -19.237 2.476 30.281 1.00 92.88 415 LYS A O 1
ATOM 3453 N N . ASN A 1 416 ? -20.214 4.409 29.693 1.00 93.62 416 ASN A N 1
ATOM 3454 C CA . ASN A 1 416 ? -21.544 3.839 29.471 1.00 93.62 416 ASN A CA 1
ATOM 3455 C C . ASN A 1 416 ? -21.567 2.827 28.319 1.00 93.62 416 ASN A C 1
ATOM 3457 O O . ASN A 1 416 ? -22.267 1.816 28.426 1.00 93.62 416 ASN A O 1
ATOM 3461 N N . ASP A 1 417 ? -20.763 3.044 27.272 1.00 94.00 417 ASP A N 1
ATOM 3462 C CA . ASP A 1 417 ? -20.676 2.138 26.120 1.00 94.00 417 ASP A CA 1
ATOM 3463 C C . ASP A 1 417 ? -20.182 0.742 26.522 1.00 94.00 417 ASP A C 1
ATOM 3465 O O . ASP A 1 417 ? -20.529 -0.239 25.872 1.00 94.00 417 ASP A O 1
ATOM 3469 N N . LEU A 1 418 ? -19.402 0.641 27.607 1.00 95.12 418 LEU A N 1
ATOM 3470 C CA . LEU A 1 418 ? -18.816 -0.606 28.113 1.00 95.12 418 LEU A CA 1
ATOM 3471 C C . LEU A 1 418 ? -19.468 -1.111 29.412 1.00 95.12 418 LEU A C 1
ATOM 3473 O O . LEU A 1 418 ? -18.998 -2.075 30.013 1.00 95.12 418 LEU A O 1
ATOM 3477 N N . SER A 1 419 ? -20.590 -0.523 29.833 1.00 92.81 419 SER A N 1
ATOM 3478 C CA . SER A 1 419 ? -21.295 -0.895 31.075 1.00 92.81 419 SER A CA 1
ATOM 3479 C C . SER A 1 419 ? -21.741 -2.367 31.129 1.00 92.81 419 SER A C 1
ATOM 3481 O O . SER A 1 419 ? -21.866 -2.951 32.205 1.00 92.81 419 SER A O 1
ATOM 3483 N N . PHE A 1 420 ? -21.935 -3.003 29.971 1.00 94.19 420 PHE A N 1
ATOM 3484 C CA . PHE A 1 420 ? -22.352 -4.402 29.866 1.00 94.19 420 PHE A CA 1
ATOM 3485 C C . PHE A 1 420 ? -21.206 -5.416 30.016 1.00 94.19 420 PHE A C 1
ATOM 3487 O O . PHE A 1 420 ? -21.477 -6.615 30.066 1.00 94.19 420 PHE A O 1
ATOM 3494 N N . VAL A 1 421 ? -19.940 -4.984 30.072 1.00 92.69 421 VAL A N 1
ATOM 3495 C CA . VAL A 1 421 ? -18.766 -5.880 30.018 1.00 92.69 421 VAL A CA 1
ATOM 3496 C C . VAL A 1 421 ? -18.691 -6.844 31.214 1.00 92.69 421 VAL A C 1
ATOM 3498 O O . VAL A 1 421 ? -18.147 -7.941 31.085 1.00 92.69 421 VAL A O 1
ATOM 3501 N N . ASN A 1 422 ? -19.299 -6.502 32.351 1.00 89.31 422 ASN A N 1
ATOM 3502 C CA . ASN A 1 422 ? -19.395 -7.406 33.504 1.00 89.31 422 ASN A CA 1
ATOM 3503 C C . ASN A 1 422 ? -20.454 -8.506 33.332 1.00 89.31 422 ASN A C 1
ATOM 3505 O O . ASN A 1 422 ? -20.375 -9.540 33.984 1.00 89.31 422 ASN A O 1
ATOM 3509 N N . ASN A 1 423 ? -21.412 -8.314 32.422 1.00 92.38 423 ASN A N 1
ATOM 3510 C CA . ASN A 1 423 ? -22.496 -9.250 32.120 1.00 92.38 423 ASN A CA 1
ATOM 3511 C C . ASN A 1 423 ? -22.653 -9.401 30.597 1.00 92.38 423 ASN A C 1
ATOM 3513 O O . ASN A 1 423 ? -23.706 -9.102 30.022 1.00 92.38 423 ASN A O 1
ATOM 3517 N N . ILE A 1 424 ? -21.576 -9.834 29.932 1.00 93.94 424 ILE A N 1
ATOM 3518 C CA . ILE A 1 424 ? -21.545 -9.984 28.473 1.00 93.94 424 ILE A CA 1
ATOM 3519 C C . ILE A 1 424 ? -22.613 -10.984 28.029 1.00 93.94 424 ILE A C 1
ATOM 3521 O O . ILE A 1 424 ? -22.668 -12.124 28.487 1.00 93.94 424 ILE A O 1
ATOM 3525 N N . ASN A 1 425 ? -23.419 -10.558 27.062 1.00 94.00 425 ASN A N 1
ATOM 3526 C CA . ASN A 1 425 ? -24.245 -11.429 26.246 1.00 94.00 425 ASN A CA 1
ATOM 3527 C C . ASN A 1 425 ? -24.155 -10.992 24.781 1.00 94.00 425 ASN A C 1
ATOM 3529 O O . ASN A 1 425 ? -23.759 -9.862 24.478 1.00 94.00 425 ASN A O 1
ATOM 3533 N N . GLN A 1 426 ? -24.530 -11.892 23.872 1.00 94.06 426 GLN A N 1
ATOM 3534 C CA . GLN A 1 426 ? -24.430 -11.647 22.437 1.00 94.06 426 GLN A CA 1
ATOM 3535 C C . GLN A 1 426 ? -25.218 -10.405 21.994 1.00 94.06 426 GLN A C 1
ATOM 3537 O O . GLN A 1 426 ? -24.701 -9.621 21.207 1.00 94.06 426 GLN A O 1
ATOM 3542 N N . SER A 1 427 ? -26.432 -10.186 22.508 1.00 95.25 427 SER A N 1
ATOM 3543 C CA . SER A 1 427 ? -27.265 -9.042 22.108 1.00 95.25 427 SER A CA 1
ATOM 3544 C C . SER A 1 427 ? -26.605 -7.706 22.458 1.00 95.25 427 SER A C 1
ATOM 3546 O O . SER A 1 427 ? -26.469 -6.835 21.598 1.00 95.25 427 SER A O 1
ATOM 3548 N N . ASN A 1 428 ? -26.131 -7.564 23.697 1.00 96.00 428 ASN A N 1
ATOM 3549 C CA . ASN A 1 428 ? -25.479 -6.343 24.166 1.00 96.00 428 ASN A CA 1
ATOM 3550 C C . ASN A 1 428 ? -24.173 -6.078 23.410 1.00 96.00 428 ASN A C 1
ATOM 3552 O O . ASN A 1 428 ? -23.938 -4.951 22.981 1.00 96.00 428 ASN A O 1
ATOM 3556 N N . TYR A 1 429 ? -23.362 -7.114 23.176 1.00 97.06 429 TYR A N 1
ATOM 3557 C CA . TYR A 1 429 ? -22.114 -6.962 22.429 1.00 97.06 429 TYR A CA 1
ATOM 3558 C C . TYR A 1 429 ? -22.352 -6.560 20.968 1.00 97.06 429 TYR A C 1
ATOM 3560 O O . TYR A 1 429 ? -21.715 -5.636 20.473 1.00 97.06 429 TYR A O 1
ATOM 3568 N N . ILE A 1 430 ? -23.309 -7.192 20.282 1.00 96.88 430 ILE A N 1
ATOM 3569 C CA . ILE A 1 430 ? -23.647 -6.840 18.895 1.00 96.88 430 ILE A CA 1
ATOM 3570 C C . ILE A 1 430 ? -24.222 -5.419 18.810 1.00 96.88 430 ILE A C 1
ATOM 3572 O O . ILE A 1 430 ? -23.890 -4.685 17.881 1.00 96.88 430 ILE A O 1
ATOM 3576 N N . SER A 1 431 ? -25.042 -5.006 19.783 1.00 97.06 431 SER A N 1
ATOM 3577 C CA . SER A 1 431 ? -25.546 -3.628 19.876 1.00 97.06 431 SER A CA 1
ATOM 3578 C C . SER A 1 431 ? -24.402 -2.618 20.018 1.00 97.06 431 SER A C 1
ATOM 3580 O O . SER A 1 431 ? -24.336 -1.648 19.262 1.00 97.06 431 SER A O 1
ATOM 3582 N N . PHE A 1 432 ? -23.439 -2.897 20.903 1.00 97.44 432 PHE A N 1
ATOM 3583 C CA . PHE A 1 432 ? -22.221 -2.098 21.045 1.00 97.44 432 PHE A CA 1
ATOM 3584 C C . PHE A 1 432 ? -21.450 -1.979 19.725 1.00 97.44 432 PHE A C 1
ATOM 3586 O O . PHE A 1 432 ? -21.130 -0.865 19.312 1.00 97.44 432 PHE A O 1
ATOM 3593 N N . LEU A 1 433 ? -21.204 -3.096 19.029 1.00 97.62 433 LEU A N 1
ATOM 3594 C CA . LEU A 1 433 ? -20.477 -3.078 17.758 1.00 97.62 433 LEU A CA 1
ATOM 3595 C C . LEU A 1 433 ? -21.181 -2.219 16.703 1.00 97.62 433 LEU A C 1
ATOM 3597 O O . LEU A 1 433 ? -20.514 -1.448 16.019 1.00 97.62 433 LEU A O 1
ATOM 3601 N N . LYS A 1 434 ? -22.512 -2.306 16.594 1.00 97.81 434 LYS A N 1
ATOM 3602 C CA . LYS A 1 434 ? -23.301 -1.499 15.648 1.00 97.81 434 LYS A CA 1
ATOM 3603 C C . LYS A 1 434 ? -23.247 -0.007 15.973 1.00 97.81 434 LYS A C 1
ATOM 3605 O O . LYS A 1 434 ? -22.928 0.796 15.101 1.00 97.81 434 LYS A O 1
ATOM 3610 N N . ASN A 1 435 ? -23.511 0.362 17.225 1.00 96.62 435 ASN A N 1
ATOM 3611 C CA . ASN A 1 435 ? -23.500 1.765 17.651 1.00 96.62 435 ASN A CA 1
ATOM 3612 C C . ASN A 1 435 ? -22.125 2.389 17.433 1.00 96.62 435 ASN A C 1
ATOM 3614 O O . ASN A 1 435 ? -21.991 3.501 16.921 1.00 96.62 435 ASN A O 1
ATOM 3618 N N . ARG A 1 436 ? -21.088 1.635 17.787 1.00 95.62 436 ARG A N 1
ATOM 3619 C CA . ARG A 1 436 ? -19.721 2.084 17.637 1.00 95.62 436 ARG A CA 1
ATOM 3620 C C . ARG A 1 436 ? -19.279 2.155 16.181 1.00 95.62 436 ARG A C 1
ATOM 3622 O O . ARG A 1 436 ? -18.585 3.104 15.837 1.00 95.62 436 ARG A O 1
ATOM 3629 N N . HIS A 1 437 ? -19.694 1.209 15.339 1.00 96.75 437 HIS A N 1
ATOM 3630 C CA . HIS A 1 437 ? -19.448 1.260 13.900 1.00 96.75 437 HIS A CA 1
ATOM 3631 C C . HIS A 1 437 ? -19.968 2.566 13.296 1.00 96.75 437 HIS A C 1
ATOM 3633 O O . HIS A 1 437 ? -19.208 3.277 12.648 1.00 96.75 437 HIS A O 1
ATOM 3639 N N . ASN A 1 438 ? -21.225 2.915 13.579 1.00 96.12 438 ASN A N 1
ATOM 3640 C CA . ASN A 1 438 ? -21.820 4.156 13.084 1.00 96.12 438 ASN A CA 1
ATOM 3641 C C . ASN A 1 438 ? -21.001 5.372 13.533 1.00 96.12 438 ASN A C 1
ATOM 3643 O O . ASN A 1 438 ? -20.619 6.193 12.708 1.00 96.12 438 ASN A O 1
ATOM 3647 N N . LYS A 1 439 ? -20.623 5.419 14.818 1.00 94.94 439 LYS A N 1
ATOM 3648 C CA . LYS A 1 439 ? -19.811 6.509 15.370 1.00 94.94 439 LYS A CA 1
ATOM 3649 C C . LYS A 1 439 ? -18.461 6.666 14.662 1.00 94.94 439 LYS A C 1
ATOM 3651 O O . LYS A 1 439 ? -18.097 7.779 14.302 1.00 94.94 439 LYS A O 1
ATOM 3656 N N . ILE A 1 440 ? -17.705 5.582 14.465 1.00 94.38 440 ILE A N 1
ATOM 3657 C CA . ILE A 1 440 ? -16.383 5.667 13.815 1.00 94.38 440 ILE A CA 1
ATOM 3658 C C . ILE A 1 440 ? -16.485 5.955 12.311 1.00 94.38 440 ILE A C 1
ATOM 3660 O O . ILE A 1 440 ? -15.588 6.585 11.758 1.00 94.38 440 ILE A O 1
ATOM 3664 N N . VAL A 1 441 ? -17.566 5.529 11.650 1.00 95.44 441 VAL A N 1
ATOM 3665 C CA . VAL A 1 441 ? -17.833 5.844 10.238 1.00 95.44 441 VAL A CA 1
ATOM 3666 C C . VAL A 1 441 ? -18.209 7.315 10.064 1.00 95.44 441 VAL A C 1
ATOM 3668 O O . VAL A 1 441 ? -17.695 7.966 9.156 1.00 95.44 441 VAL A O 1
ATOM 3671 N N . ASP A 1 442 ? -19.042 7.863 10.948 1.00 94.44 442 ASP A N 1
ATOM 3672 C CA . ASP A 1 442 ? -19.391 9.285 10.925 1.00 94.44 442 ASP A CA 1
ATOM 3673 C C . ASP A 1 442 ? -18.156 10.159 11.176 1.00 94.44 442 ASP A C 1
ATOM 3675 O O . ASP A 1 442 ? -17.886 11.072 10.397 1.00 94.44 442 ASP A O 1
ATOM 3679 N N . LEU A 1 443 ? -17.331 9.801 12.167 1.00 92.69 443 LEU A N 1
ATOM 3680 C CA . LEU A 1 443 ? -16.045 10.461 12.415 1.00 92.69 443 LEU A CA 1
ATOM 3681 C C . LEU A 1 443 ? -15.105 10.379 11.209 1.00 92.69 443 LEU A C 1
ATOM 3683 O O . LEU A 1 443 ? -14.448 11.362 10.874 1.00 92.69 443 LEU A O 1
ATOM 3687 N N . PHE A 1 444 ? -15.045 9.227 10.533 1.00 93.56 444 PHE A N 1
ATOM 3688 C CA . PHE A 1 444 ? -14.270 9.087 9.302 1.00 93.56 444 PHE A CA 1
ATOM 3689 C C . PHE A 1 444 ? -14.766 10.055 8.219 1.00 93.56 444 PHE A C 1
ATOM 3691 O O . PHE A 1 444 ? -13.940 10.699 7.574 1.00 93.56 444 PHE A O 1
ATOM 3698 N N . PHE A 1 445 ? -16.080 10.202 8.032 1.00 94.06 445 PHE A N 1
ATOM 3699 C CA . PHE A 1 445 ? -16.627 11.148 7.057 1.00 94.06 445 PHE A CA 1
ATOM 3700 C C . PHE A 1 445 ? -16.348 12.606 7.417 1.00 94.06 445 PHE A C 1
ATOM 3702 O O . PHE A 1 445 ? -15.974 13.377 6.534 1.00 94.06 445 PHE A O 1
ATOM 3709 N N . GLU A 1 446 ? -16.499 12.973 8.688 1.00 91.31 446 GLU A N 1
ATOM 3710 C CA . GLU A 1 446 ? -16.248 14.328 9.185 1.00 91.31 446 GLU A CA 1
ATOM 3711 C C . GLU A 1 446 ? -14.771 14.708 9.060 1.00 91.31 446 GLU A C 1
ATOM 3713 O O . GLU A 1 446 ? -14.443 15.707 8.422 1.00 91.31 446 GLU A O 1
ATOM 3718 N N . ALA A 1 447 ? -13.866 13.878 9.590 1.00 86.25 447 ALA A N 1
ATOM 3719 C CA . ALA A 1 447 ? -12.430 14.152 9.586 1.00 86.25 447 ALA A CA 1
ATOM 3720 C C . ALA A 1 447 ? -11.843 14.251 8.168 1.00 86.25 447 ALA A C 1
ATOM 3722 O O . ALA A 1 447 ? -10.850 14.940 7.950 1.00 86.25 447 ALA A O 1
ATOM 3723 N N . ASN A 1 448 ? -12.461 13.573 7.197 1.00 84.19 448 ASN A N 1
ATOM 3724 C CA . ASN A 1 448 ? -11.984 13.504 5.818 1.00 84.19 448 ASN A CA 1
ATOM 3725 C C . ASN A 1 448 ? -12.820 14.339 4.830 1.00 84.19 448 ASN A C 1
ATOM 3727 O O . ASN A 1 448 ? -12.577 14.267 3.625 1.00 84.19 448 ASN A O 1
ATOM 3731 N N . ASN A 1 449 ? -13.776 15.144 5.316 1.00 86.06 449 ASN A N 1
ATOM 3732 C CA . ASN A 1 449 ? -14.667 15.988 4.507 1.00 86.06 449 ASN A CA 1
ATOM 3733 C C . ASN A 1 449 ? -15.371 15.227 3.362 1.00 86.06 449 ASN A C 1
ATOM 3735 O O . ASN A 1 449 ? -15.466 15.711 2.231 1.00 86.06 449 ASN A O 1
ATOM 3739 N N . ILE A 1 450 ? -15.854 14.014 3.640 1.00 86.44 450 ILE A N 1
ATOM 3740 C CA . ILE A 1 450 ? -16.582 13.193 2.663 1.00 86.44 450 ILE A CA 1
ATOM 3741 C C . ILE A 1 450 ? -18.063 13.590 2.695 1.00 86.44 450 ILE A C 1
ATOM 3743 O O . ILE A 1 450 ? -18.751 13.382 3.702 1.00 86.44 450 ILE A O 1
ATOM 3747 N N . VAL A 1 451 ? -18.537 14.158 1.581 1.00 78.06 451 VAL A N 1
ATOM 3748 C CA . VAL A 1 451 ? -19.893 14.716 1.418 1.00 78.06 451 VAL A CA 1
ATOM 3749 C C . VAL A 1 451 ? -20.872 13.698 0.848 1.00 78.06 451 VAL A C 1
ATOM 3751 O O . VAL A 1 451 ? -20.529 12.989 -0.131 1.00 78.06 451 VAL A O 1
#

Solvent-accessible surface area (backbone atoms only — not comparable to full-atom values): 25951 Å² total; per-residue (Å²): 131,79,53,74,70,56,53,50,52,53,49,63,64,44,49,61,56,54,51,48,52,52,60,74,66,46,63,85,78,58,84,76,88,80,85,86,82,88,71,69,71,76,47,45,49,64,50,50,56,65,70,43,73,87,58,90,70,75,51,66,65,56,50,40,43,66,74,46,73,87,57,80,64,44,76,72,86,56,60,65,29,52,51,42,41,48,53,26,51,55,51,38,47,75,73,70,49,85,57,88,99,58,86,84,51,72,76,63,56,77,72,45,70,37,47,71,58,51,50,30,37,7,41,13,49,40,48,21,69,76,37,57,78,82,32,76,67,56,97,47,79,72,54,74,32,65,61,24,53,57,43,53,36,42,62,74,71,40,54,80,79,48,58,74,50,44,62,72,62,51,69,76,48,60,63,69,61,53,50,52,50,51,51,48,23,46,51,52,50,47,66,63,37,39,75,45,65,65,70,78,63,40,101,58,96,66,74,81,69,84,68,55,71,46,59,55,41,22,53,29,23,25,46,33,60,53,33,33,48,98,81,72,42,78,39,90,60,24,70,63,51,48,54,32,32,63,72,18,38,53,55,52,55,53,50,36,54,71,68,48,64,69,62,79,74,33,62,67,50,26,54,55,44,38,80,47,65,65,52,54,45,78,79,51,41,69,62,50,49,54,52,52,51,52,50,49,54,61,35,65,68,37,57,39,48,64,94,62,81,71,53,68,62,49,53,48,50,50,33,58,57,40,52,83,69,58,48,72,65,56,75,71,39,95,71,52,37,26,78,40,54,62,65,29,64,68,64,52,28,64,54,12,61,79,51,83,31,34,43,74,64,27,62,51,37,50,30,61,40,48,44,66,59,56,62,74,32,57,80,39,35,71,67,56,37,42,53,48,35,36,75,73,66,78,36,52,70,68,57,39,50,54,53,49,58,58,48,31,73,58,49,74,60,56,74,76,75,54,65,53,70,89,67,73,45,71,68,61,52,52,50,43,39,53,57,40,38,54,52,54,50,51,48,40,30,61,79,66,71,56,94

Secondary structure (DSSP, 8-state):
---HHHHHHHHHHHHHHHHHHHHHS-GGG---------S-GGGHHHHHHHH-SSS-PPPHHHHHHHHTTTSPPB----HHHHHHHHHHHHHHHHTT---TT--S-HHHHTTS-B-HHHHHHHHHHHHHHH-TTT-PPPSSSSSPPHHHHHHHHHHTT--GGGGGGHHHHHTTS-HHHHHHHHHHHHHHHHHHHHHHH----SS-SSPPP-S-HHHHHHHHHHHHHHHB-TTSPBPTTHHHHHHHHHHHHHHHHHHHHHTTTTSS-HHHHHHHHHTSSGGGSPPPHHHHHHHHHHHHHHHHT--BSS--PPPHHHHHHHHHHHTTTS-HHHHHSS--EEEEESS-HHHHHHHHHTTT-B-TT-GGGEEEEEHHHHHHHTTS-HHHHHHHHHHTTSS-HHHHHHHHHHHHHHH---GGGGGGGGG--HHHHHHHHHHHHHHHHHHHHHHTT--

Foldseek 3Di:
DPDPVVVVVVVVVCVVVVVVVCVVPPCVPDDDDDDDDDDDLLCQLVVQQVVPPPDPRDDSLSSLLVLQVPPDFAQDPDVQLLVLLLQLVVVCVVVVDDDPPDPSDPPVSNVDTHGPSSNLQSQLVSCCVPQVQQADDDPDSNDGRCLSQLLLCLLLLHFPSVSSCSSVSCVVDDVVLSVVLLVVLVVLLSVLACLLQVDDAPPDPGGDHLDDSLLSSLLSSLLSLLQQDPRRHGDPCNVVQSVLLSLQVNVVRLVCSLVVVCPDDSRVVSSVSSPDCNSSDHDAPVNVVVSLVVLLVVLFPDLDLADDDADPSLVSLLSLLCSQLDDPCNVVDPWHKHWAFQQHRVLQNVASNVDRHGSRNASLRIWIDTPVLCVQQPNHRLLVSLVVCCVVVVDPPVRSVVVVVVRCSTNVDDPVLCVCSVPDDRVSVSVSSVVSSVVSSVSSCVSSVRD

pLDDT: mean 89.16, std 9.99, range [50.88, 98.81]

Mean predicted aligned error: 8.74 Å

Radius of gyration: 30.31 Å; Cα contacts (8 Å, |Δi|>4): 464; chains: 1; bounding box: 94×64×81 Å